Protein AF-L9X4V4-F1 (afdb_monomer_lite)

pLDDT: mean 85.35, std 18.07, range [23.97, 98.62]

Secondary structure (DSSP, 8-state):
-----HHHHHIIIIISTT-TTTTTSEEEES-TTS-EEEE-HHHHHHHHHHHHHH-S---TTSS--S-----TTS--------------------EEEEPPHHHHHHHHHHPPTT-EEEEE------TTS---EEEEEEETTTTEEEEEEE-SSHHHHHHHHHHHHT-HHHHHHHS-HHHHTT--S-HHIIIIIS--TT--HHHHH-HHHHHHHHHHHHHHHHHHHHHHHHT--S-HHHHHHHHHHHHHHHHHHHHHHHHHTT-EEEEEEE--TT--HHHHHHHHHHHHHHHHHTEEETTEEHHHHHT---HHHHHTS------SS--EEEESSEEEEEETTGGGGHHHHHHHHH-SSPPPTT--S-EEEEEEEE--HHHHHHHHHHHHHTTTEE--HHHHHHHHHHBSSHHHHHHHHHTSPP-SS-EEPPHHHHHHHHTTS-GGGBSTTS-HHHHHHHHHHHH-SS-B-HHHHHHHTTS-HHHHHHHHHHHHHTTSEEEETTEEEESS--SSHHHHHS----GGGSTT--HHHHHHHHHHTTS-TTTTT-TTSTTGGGGSSSP-GGGGTT-TTTHHHHHHHHHHTT-------EEEEESSPP----S-S---

Radius of gyration: 27.47 Å; chains: 1; bounding box: 72×91×73 Å

Organism: NCBI:txid1227497

InterPro domains:
  IPR036388 Winged helix-like DNA-binding domain superfamily [G3DSA:1.10.10.10] (445-506)
  IPR036390 Winged helix DNA-binding domain superfamily [SSF46785] (447-527)

Foldseek 3Di:
DPPCPPVNVCCLQPPDDNRCQVVLQWDWDDDPVDIDIGGAPNVVVVVVVCCVVVVPDDPPPPDDDPDDDDDPPDDDDDDDDDDDDPDDDQPDDQDEDADDLLRQLQQQLQWDFQAEAEAQDADDPPPPHRPSYWYKDADPVQLEIETEAEPQALLRQLLSLLLNLLPCVNLPVNQPPVLLVPQPDDPCLLCFFLVQPQPDVVCSVDVVSSSVSSNVLSVVLSVLVVCLVVVVDPDNVVSSVVSNVSSLSSSSNSLLVSVSSVRAYEYEHEYEPDRDPVRLLRSLLSVLLSQQSQKHDVSGRRCQQWADADPVSVVRHDDDDADLAALEIGRRHTYYYYYNPCVSSQVSNLVSNQDSHDTDDVRDQHWYKYWYAYDWLSSLQSSQCSLCVVLLEDEDPQLSLCCLLWFSGSSLSNSLSNSDHGDPHRYYDALQSSLNSNLVDDLCRTLVLDDSLVSLLLSLQSPDLDADALVRSCVNSVHDSVSCVVCVQLCVLLQQWDQDPSHIHGQTFHPDPVCRVVPGDGPLLDLPHDLLSSLLSNVVVPDDPVLQCDCVHQSNVCNDPVHNLLSCLPPPPCNSSSSSSCSSNVNIPRPDGDIHIYGDDRPRHDPPPDDD

Sequence (612 aa):
MHDVDRSRISQLLVSEQNSLTELGLIAEFGPADDRTVELLEAGRQLLATLDAQIGRQQELTEAVSDTGTSDQQCRVTPRTRGEGDDGSTDSNPYRTAYLDRPGHAGAVGCGEAGDITLVEAPFEDQADAPDHTRYVSFDGDREETVVAVRASGPLQYVVSLATALASPRLVNRVLTDSRLESLEDPPAILRDARCIGGLSDEALEDPETLREAFIEWGTELEDLTAKLSAGEYEDRNRFRGSIMRLAHGLAGSIIHLFDALEIGVTRELRVPSGLDTNSLKELATTISIATAIQSKYGAFACYRQLFEAREEKRQSALSPTVDADDPLGTLIGSMVVRGEDVHRLRLKLEQSLETPAALAEGAPEFAVRVSLSTVDRAAYASAVTRILQSKNLRLTREIVSLLHALTGSPYAAARALQQLAGEDERRELRPDELRCALGTLEPEQLLSDLPPAVGRIVHTLLTAESRLSQRELADRADVSARTVRSYRDRLEALDLICVDENGYRLALSFQTATERHDPVVPTLLEENQTLLDAADALLETILPPDRYGDPDDPLGNVLFWPPDPLRVLKHPMVGSWMRLAAALTARGVNENNQTVQMGPQLEQQALWCTVD

Structure (mmCIF, N/CA/C/O backbone):
data_AF-L9X4V4-F1
#
_entry.id   AF-L9X4V4-F1
#
loop_
_atom_site.group_PDB
_atom_site.id
_atom_site.type_symbol
_atom_site.label_atom_id
_atom_site.label_alt_id
_atom_site.label_comp_id
_atom_site.label_asym_id
_atom_site.label_entity_id
_atom_site.label_seq_id
_atom_site.pdbx_PDB_ins_code
_atom_site.Cartn_x
_atom_site.Cartn_y
_atom_site.Cartn_z
_atom_site.occupancy
_atom_site.B_iso_or_equiv
_atom_site.auth_seq_id
_atom_site.auth_comp_id
_atom_site.auth_asym_id
_atom_site.auth_atom_id
_atom_site.pdbx_PDB_model_num
ATOM 1 N N . MET A 1 1 ? -20.177 36.041 -17.614 1.00 30.34 1 MET A N 1
ATOM 2 C CA . MET A 1 1 ? -20.625 35.253 -16.452 1.00 30.34 1 MET A CA 1
ATOM 3 C C . MET A 1 1 ? -21.455 34.100 -16.989 1.00 30.34 1 MET A C 1
ATOM 5 O O . MET A 1 1 ? -22.596 34.321 -17.369 1.00 30.34 1 MET A O 1
ATOM 9 N N . HIS A 1 2 ? -20.855 32.921 -17.155 1.00 29.59 2 HIS A N 1
ATOM 10 C CA . HIS A 1 2 ? -21.640 31.701 -17.313 1.00 29.59 2 HIS A CA 1
ATOM 11 C C . HIS A 1 2 ? -21.847 31.175 -15.904 1.00 29.59 2 HIS A C 1
ATOM 13 O O . HIS A 1 2 ? -20.883 30.786 -15.253 1.00 29.59 2 HIS A O 1
ATOM 19 N N . ASP A 1 3 ? -23.077 31.275 -15.420 1.00 31.06 3 ASP A N 1
ATOM 20 C CA . ASP A 1 3 ? -23.498 30.532 -14.246 1.00 31.06 3 ASP A CA 1
ATOM 21 C C . ASP A 1 3 ? -23.533 29.064 -14.686 1.00 31.06 3 ASP A C 1
ATOM 23 O O . ASP A 1 3 ? -24.355 28.670 -15.520 1.00 31.06 3 ASP A O 1
ATOM 27 N N . VAL A 1 4 ? -22.508 28.303 -14.305 1.00 39.94 4 VAL A N 1
ATOM 28 C CA . VAL A 1 4 ? -22.361 26.915 -14.745 1.00 39.94 4 VAL A CA 1
ATOM 29 C C . VAL A 1 4 ? -23.175 26.060 -13.784 1.00 39.94 4 VAL A C 1
ATOM 31 O O . VAL A 1 4 ? -22.682 25.625 -12.750 1.00 39.94 4 VAL A O 1
ATOM 34 N N . ASP A 1 5 ? -24.444 25.853 -14.126 1.00 51.94 5 ASP A N 1
ATOM 35 C CA . ASP A 1 5 ? -25.329 24.919 -13.428 1.00 51.94 5 ASP A CA 1
ATOM 36 C C . ASP A 1 5 ? -24.695 23.510 -13.363 1.00 51.94 5 ASP A C 1
ATOM 38 O O . ASP A 1 5 ? -23.953 23.114 -14.269 1.00 51.94 5 ASP A O 1
ATOM 42 N N . ARG A 1 6 ? -25.005 22.714 -12.327 1.00 55.28 6 ARG A N 1
ATOM 43 C CA . ARG A 1 6 ? -24.540 21.317 -12.182 1.00 55.28 6 ARG A CA 1
ATOM 44 C C . ARG A 1 6 ? -24.846 20.487 -13.432 1.00 55.28 6 ARG A C 1
ATOM 46 O O . ARG A 1 6 ? -24.041 19.644 -13.822 1.00 55.28 6 ARG A O 1
ATOM 53 N N . SER A 1 7 ? -25.962 20.784 -14.098 1.00 56.69 7 SER A N 1
ATOM 54 C CA . SER A 1 7 ? -26.329 20.208 -15.396 1.00 56.69 7 SER A CA 1
ATOM 55 C C . SER A 1 7 ? -25.293 20.512 -16.486 1.00 56.69 7 SER A C 1
ATOM 57 O O . SER A 1 7 ? -24.884 19.622 -17.229 1.00 56.69 7 SER A O 1
ATOM 59 N N . ARG A 1 8 ? -24.781 21.749 -16.545 1.00 62.28 8 ARG A N 1
ATOM 60 C CA . ARG A 1 8 ? -23.747 22.151 -17.507 1.00 62.28 8 ARG A CA 1
ATOM 61 C C . ARG A 1 8 ? -22.384 21.534 -17.185 1.00 62.28 8 ARG A C 1
ATOM 63 O O . ARG A 1 8 ? -21.677 21.157 -18.114 1.00 62.28 8 ARG A O 1
ATOM 70 N N . ILE A 1 9 ? -22.034 21.393 -15.902 1.00 61.03 9 ILE A N 1
ATOM 71 C CA . ILE A 1 9 ? -20.822 20.668 -15.476 1.00 61.03 9 ILE A CA 1
ATOM 72 C C . ILE A 1 9 ? -20.913 19.209 -15.939 1.00 61.03 9 ILE A C 1
ATOM 74 O O . ILE A 1 9 ? -20.022 18.738 -16.636 1.00 61.03 9 ILE A O 1
ATOM 78 N N . SER A 1 10 ? -22.019 18.520 -15.645 1.00 59.25 10 SER A N 1
ATOM 79 C CA . SER A 1 10 ? -22.243 17.134 -16.081 1.00 59.25 10 SER A CA 1
ATOM 80 C C . SER A 1 10 ? -22.179 16.979 -17.609 1.00 59.25 10 SER A C 1
ATOM 82 O O . SER A 1 10 ? -21.589 16.021 -18.108 1.00 59.25 10 SER A O 1
ATOM 84 N N . GLN A 1 11 ? -22.691 17.960 -18.362 1.00 62.16 11 GLN A N 1
ATOM 85 C CA . GLN A 1 11 ? -22.613 17.947 -19.824 1.00 62.16 11 GLN A CA 1
ATOM 86 C C . GLN A 1 11 ? -21.183 18.057 -20.366 1.00 62.16 11 GLN A C 1
ATOM 88 O O . GLN A 1 11 ? -20.819 17.317 -21.278 1.00 62.16 11 GLN A O 1
ATOM 93 N N . LEU A 1 12 ? -20.374 18.951 -19.790 1.00 65.12 12 LEU A N 1
ATOM 94 C CA . LEU A 1 12 ? -18.967 19.145 -20.164 1.00 65.12 12 LEU A CA 1
ATOM 95 C C . LEU A 1 12 ? -18.084 17.944 -19.784 1.00 65.12 12 LEU A C 1
ATOM 97 O O . LEU A 1 12 ? -17.059 17.699 -20.422 1.00 65.12 12 LEU A O 1
ATOM 101 N N . LEU A 1 13 ? -18.481 17.198 -18.751 1.00 63.03 13 LEU A N 1
ATOM 102 C CA . LEU A 1 13 ? -17.782 16.002 -18.286 1.00 63.03 13 LEU A CA 1
ATOM 103 C C . LEU A 1 13 ? -18.078 14.761 -19.150 1.00 63.03 13 LEU A C 1
ATOM 105 O O . LEU A 1 13 ? -17.153 14.008 -19.454 1.00 63.03 13 LEU A O 1
ATOM 109 N N . VAL A 1 14 ? -19.337 14.572 -19.579 1.00 58.69 14 VAL A N 1
ATOM 110 C CA . VAL A 1 14 ? -19.815 13.264 -20.080 1.00 58.69 14 VAL A CA 1
ATOM 111 C C . VAL A 1 14 ? -20.482 13.310 -21.454 1.00 58.69 14 VAL A C 1
ATOM 113 O O . VAL A 1 14 ? -20.364 12.349 -22.206 1.00 58.69 14 VAL A O 1
ATOM 116 N N . SER A 1 15 ? -21.244 14.361 -21.783 1.00 53.78 15 SER A N 1
ATOM 117 C CA . SER A 1 15 ? -22.303 14.245 -22.805 1.00 53.78 15 SER A CA 1
ATOM 118 C C . SER A 1 15 ? -22.142 15.114 -24.054 1.00 53.78 15 SER A C 1
ATOM 120 O O . SER A 1 15 ? -22.985 15.033 -24.946 1.00 53.78 15 SER A O 1
ATOM 122 N N . GLU A 1 16 ? -21.129 15.977 -24.129 1.00 58.47 16 GLU A N 1
ATOM 123 C CA . GLU A 1 16 ? -20.804 16.722 -25.354 1.00 58.47 16 GLU A CA 1
ATOM 124 C C . GLU A 1 16 ? -19.709 16.012 -26.163 1.00 58.47 16 GLU A C 1
ATOM 126 O O . GLU A 1 16 ? -18.810 15.403 -25.592 1.00 58.47 16 GLU A O 1
ATOM 131 N N . GLN A 1 17 ? -19.754 16.130 -27.497 1.00 52.03 17 GLN A N 1
ATOM 132 C CA . GLN A 1 17 ? -18.598 15.813 -28.343 1.00 52.03 17 GLN A CA 1
ATOM 133 C C . GLN A 1 17 ? -17.416 16.687 -27.908 1.00 52.03 17 GLN A C 1
ATOM 135 O O . GLN A 1 17 ? -17.542 17.915 -27.895 1.00 52.03 17 GLN A O 1
ATOM 140 N N . ASN A 1 18 ? -16.271 16.065 -27.620 1.00 57.97 18 ASN A N 1
ATOM 141 C CA . ASN A 1 18 ? -15.113 16.669 -26.947 1.00 57.97 18 ASN A CA 1
ATOM 142 C C . ASN A 1 18 ? -15.330 16.922 -25.444 1.00 57.97 18 ASN A C 1
ATOM 144 O O . ASN A 1 18 ? -14.852 17.926 -24.908 1.00 57.97 18 ASN A O 1
ATOM 148 N N . SER A 1 19 ? -16.047 16.030 -24.758 1.00 73.44 19 SER A N 1
ATOM 149 C CA . SER A 1 19 ? -16.105 16.055 -23.294 1.00 73.44 19 SER A CA 1
ATOM 150 C C . SER A 1 19 ? -14.703 15.909 -22.693 1.00 73.44 19 SER A C 1
ATOM 152 O O . SER A 1 19 ? -13.788 15.367 -23.317 1.00 73.44 19 SER A O 1
ATOM 154 N N . LEU A 1 20 ? -14.507 16.383 -21.461 1.00 78.12 20 LEU A N 1
ATOM 155 C CA . LEU A 1 20 ? -13.197 16.286 -20.804 1.00 78.12 20 LEU A CA 1
ATOM 156 C C . LEU A 1 20 ? -12.729 14.824 -20.663 1.00 78.12 20 LEU A C 1
ATOM 158 O O . LEU A 1 20 ? -11.525 14.561 -20.702 1.00 78.12 20 LEU A O 1
ATOM 162 N N . THR A 1 21 ? -13.674 13.886 -20.541 1.00 76.94 21 THR A N 1
ATOM 163 C CA . THR A 1 21 ? -13.407 12.443 -20.530 1.00 76.94 21 THR A CA 1
ATOM 164 C C . THR A 1 21 ? -12.988 11.933 -21.913 1.00 76.94 21 THR A C 1
ATOM 166 O O . THR A 1 21 ? -11.975 11.246 -22.019 1.00 76.94 21 THR A O 1
ATOM 169 N N . GLU A 1 22 ? -13.699 12.307 -22.988 1.00 74.31 22 GLU A N 1
ATOM 170 C CA . GLU A 1 22 ? -13.329 11.939 -24.371 1.00 74.31 22 GLU A CA 1
ATOM 171 C C . GLU A 1 22 ? -11.958 12.494 -24.775 1.00 74.31 22 GLU A C 1
ATOM 173 O O . GLU A 1 22 ? -11.207 11.848 -25.504 1.00 74.31 22 GLU A O 1
ATOM 178 N N . LEU A 1 23 ? -11.613 13.683 -24.279 1.00 77.56 23 LEU A N 1
ATOM 179 C CA . LEU A 1 23 ? -10.319 14.320 -24.513 1.00 77.56 23 LEU A CA 1
ATOM 180 C C . LEU A 1 23 ? -9.182 13.722 -23.666 1.00 77.56 23 LEU A C 1
ATOM 182 O O . LEU A 1 23 ? -8.044 14.176 -23.783 1.00 77.56 23 LEU A O 1
ATOM 186 N N . GLY A 1 24 ? -9.463 12.741 -22.799 1.00 74.81 24 GLY A N 1
ATOM 187 C CA . GLY A 1 24 ? -8.464 12.118 -21.927 1.00 74.81 24 GLY A CA 1
ATOM 188 C C . GLY A 1 24 ? -7.876 13.076 -20.885 1.00 74.81 24 GLY A C 1
ATOM 189 O O . GLY A 1 24 ? -6.762 12.867 -20.408 1.00 74.81 24 GLY A O 1
ATOM 190 N N . LEU A 1 25 ? -8.596 14.149 -20.543 1.00 80.88 25 LEU A N 1
ATOM 191 C CA . LEU A 1 25 ? -8.150 15.140 -19.559 1.00 80.88 25 LEU A CA 1
ATOM 192 C C . LEU A 1 25 ? -8.538 14.734 -18.136 1.00 80.88 25 LEU A C 1
ATOM 194 O O . LEU A 1 25 ? -7.856 15.101 -17.178 1.00 80.88 25 LEU A O 1
ATOM 198 N N . ILE A 1 26 ? -9.619 13.970 -17.994 1.00 80.88 26 ILE A N 1
ATOM 199 C CA . ILE A 1 26 ? -10.130 13.479 -16.716 1.00 80.88 26 ILE A CA 1
ATOM 200 C C . ILE A 1 26 ? -10.525 12.004 -16.807 1.00 80.88 26 ILE A C 1
ATOM 202 O O . ILE A 1 26 ? -10.767 11.475 -17.891 1.00 80.88 26 ILE A O 1
ATOM 206 N N . ALA A 1 27 ? -10.635 11.360 -15.650 1.00 76.81 27 ALA A N 1
ATOM 207 C CA . ALA A 1 27 ? -11.263 10.060 -15.487 1.00 76.81 27 ALA A CA 1
ATOM 208 C C . ALA A 1 27 ? -12.394 10.149 -14.458 1.00 76.81 27 ALA A C 1
ATOM 210 O O . ALA A 1 27 ? -12.257 10.810 -13.428 1.00 76.81 27 ALA A O 1
ATOM 211 N N . GLU A 1 28 ? -13.493 9.449 -14.721 1.00 75.69 28 GLU A N 1
ATOM 212 C CA . GLU A 1 28 ? -14.644 9.372 -13.820 1.00 75.69 28 GLU A CA 1
ATOM 213 C C . GLU A 1 28 ? -14.685 8.024 -13.100 1.00 75.69 28 GLU A C 1
ATOM 215 O O . GLU A 1 28 ? -14.275 6.998 -13.652 1.00 75.69 28 GLU A O 1
ATOM 220 N N . PHE A 1 29 ? -15.189 8.016 -11.867 1.00 67.19 29 PHE A N 1
ATOM 221 C CA . PHE A 1 29 ? -15.421 6.793 -11.101 1.00 67.19 29 PHE A CA 1
ATOM 222 C C . PHE A 1 29 ? -16.490 6.991 -10.018 1.00 67.19 29 PHE A C 1
ATOM 224 O O . PHE A 1 29 ? -16.859 8.117 -9.685 1.00 67.19 29 PHE A O 1
ATOM 231 N N . GLY A 1 30 ? -16.972 5.879 -9.462 1.00 57.88 30 GLY A N 1
ATOM 232 C CA . GLY A 1 30 ? -18.073 5.859 -8.499 1.00 57.88 30 GLY A CA 1
ATOM 233 C C . GLY A 1 30 ? -19.453 5.714 -9.158 1.00 57.88 30 GLY A C 1
ATOM 234 O O . GLY A 1 30 ? -19.569 5.792 -10.388 1.00 57.88 30 GLY A O 1
ATOM 235 N N . PRO A 1 31 ? -20.497 5.464 -8.350 1.00 54.59 31 PRO A N 1
ATOM 236 C CA . PRO A 1 31 ? -21.853 5.254 -8.839 1.00 54.59 31 PRO A CA 1
ATOM 237 C C . PRO A 1 31 ? -22.448 6.552 -9.411 1.00 54.59 31 PRO A C 1
ATOM 239 O O . PRO A 1 31 ? -21.938 7.650 -9.192 1.00 54.59 31 PRO A O 1
ATOM 242 N N . ALA A 1 32 ? -23.510 6.434 -10.213 1.00 56.09 32 ALA A N 1
ATOM 243 C CA . ALA A 1 32 ? -24.054 7.553 -10.994 1.00 56.09 32 ALA A CA 1
ATOM 244 C C . ALA A 1 32 ? -24.590 8.716 -10.135 1.00 56.09 32 ALA A C 1
ATOM 246 O O . ALA A 1 32 ? -24.606 9.860 -10.587 1.00 56.09 32 ALA A O 1
ATOM 247 N N . ASP A 1 33 ? -25.025 8.418 -8.917 1.00 51.59 33 ASP A N 1
ATOM 248 C CA . ASP A 1 33 ? -25.522 9.344 -7.902 1.00 51.59 33 ASP A CA 1
ATOM 249 C C . ASP A 1 33 ? -24.411 10.002 -7.063 1.00 51.59 33 ASP A C 1
ATOM 251 O O . ASP A 1 33 ? -24.676 10.994 -6.386 1.00 51.59 33 ASP A O 1
ATOM 255 N N . ASP A 1 34 ? -23.167 9.521 -7.163 1.00 59.00 34 ASP A N 1
ATOM 256 C CA . ASP A 1 34 ? -22.009 10.036 -6.421 1.00 59.00 34 ASP A CA 1
ATOM 257 C C . ASP A 1 34 ? -20.707 9.942 -7.241 1.00 59.00 34 ASP A C 1
ATOM 259 O O . ASP A 1 34 ? -19.680 9.373 -6.841 1.00 59.00 34 ASP A O 1
ATOM 263 N N . ARG A 1 35 ? -20.788 10.477 -8.464 1.00 62.16 35 ARG A N 1
ATOM 264 C CA . ARG A 1 35 ? -19.722 10.427 -9.463 1.00 62.16 35 ARG A CA 1
ATOM 265 C C . ARG A 1 35 ? -18.575 11.365 -9.081 1.00 62.16 35 ARG A C 1
ATOM 267 O O . ARG A 1 35 ? -18.749 12.579 -8.974 1.00 62.16 35 ARG A O 1
ATOM 274 N N . THR A 1 36 ? -17.383 10.797 -8.930 1.00 69.56 36 THR A N 1
ATOM 275 C CA . THR A 1 36 ? -16.136 11.524 -8.666 1.00 69.56 36 THR A CA 1
ATOM 276 C C . THR A 1 36 ? -15.320 11.661 -9.949 1.00 69.56 36 THR A C 1
ATOM 278 O O . THR A 1 36 ? -15.357 10.794 -10.823 1.00 69.56 36 THR A O 1
ATOM 281 N N . VAL A 1 37 ? -14.581 12.766 -10.065 1.00 75.44 37 VAL A N 1
ATOM 282 C CA . VAL A 1 37 ? -13.743 13.089 -11.224 1.00 75.44 37 VAL A CA 1
ATOM 283 C C . VAL A 1 37 ? -12.305 13.305 -10.769 1.00 75.44 37 VAL A C 1
ATOM 285 O O . VAL A 1 37 ? -12.057 14.036 -9.811 1.00 75.44 37 VAL A O 1
ATOM 288 N N . GLU A 1 38 ? -11.358 12.699 -11.478 1.00 76.75 38 GLU A N 1
ATOM 289 C CA . GLU A 1 38 ? -9.922 12.853 -11.253 1.00 76.75 38 GLU A CA 1
ATOM 290 C C . GLU A 1 38 ? -9.233 13.404 -12.501 1.00 76.75 38 GLU A C 1
ATOM 292 O O . GLU A 1 38 ? -9.564 13.035 -13.626 1.00 76.75 38 GLU A O 1
ATOM 297 N N . LEU A 1 39 ? -8.260 14.294 -12.304 1.00 81.06 39 LEU A N 1
ATOM 298 C CA . LEU A 1 39 ? -7.513 14.928 -13.384 1.00 81.06 39 LEU A CA 1
ATOM 299 C C . LEU A 1 39 ? -6.337 14.046 -13.834 1.00 81.06 39 LEU A C 1
ATOM 301 O O . LEU A 1 39 ? -5.445 13.737 -13.034 1.00 81.06 39 LEU A O 1
ATOM 305 N N . LEU A 1 40 ? -6.322 13.687 -15.119 1.00 81.94 40 LEU A N 1
ATOM 306 C CA . LEU A 1 40 ? -5.232 12.945 -15.761 1.00 81.94 40 LEU A CA 1
ATOM 307 C C . LEU A 1 40 ? -4.049 13.872 -16.079 1.00 81.94 40 LEU A C 1
ATOM 309 O O . LEU A 1 40 ? -4.166 15.096 -15.996 1.00 81.94 40 LEU A O 1
ATOM 313 N N . GLU A 1 41 ? -2.902 13.305 -16.456 1.00 77.31 41 GLU A N 1
ATOM 314 C CA . GLU A 1 41 ? -1.673 14.075 -16.695 1.00 77.31 41 GLU A CA 1
ATOM 315 C C . GLU A 1 41 ? -1.851 15.118 -17.810 1.00 77.31 41 GLU A C 1
ATOM 317 O O . GLU A 1 41 ? -1.502 16.286 -17.641 1.00 77.31 41 GLU A O 1
ATOM 322 N N . ALA A 1 42 ? -2.522 14.746 -18.904 1.00 79.31 42 ALA A N 1
ATOM 323 C CA . ALA A 1 42 ? -2.879 15.683 -19.971 1.00 79.31 42 ALA A CA 1
ATOM 324 C C . ALA A 1 42 ? -3.757 16.844 -19.459 1.00 79.31 42 ALA A C 1
ATOM 326 O O . ALA A 1 42 ? -3.565 17.999 -19.845 1.00 79.31 42 ALA A O 1
ATOM 327 N N . GLY A 1 43 ? -4.683 16.558 -18.538 1.00 79.94 43 GLY A N 1
ATOM 328 C CA . GLY A 1 43 ? -5.502 17.566 -17.866 1.00 79.94 43 GLY A CA 1
ATOM 329 C C . GLY A 1 43 ? -4.683 18.498 -16.972 1.00 79.94 43 GLY A C 1
ATOM 330 O O . GLY A 1 43 ? -4.883 19.712 -17.011 1.00 79.94 43 GLY A O 1
ATOM 331 N N . ARG A 1 44 ? -3.722 17.960 -16.209 1.00 79.06 44 ARG A N 1
ATOM 332 C CA . ARG A 1 44 ? -2.802 18.745 -15.362 1.00 79.06 44 ARG A CA 1
ATOM 333 C C . ARG A 1 44 ? -1.938 19.682 -16.195 1.00 79.06 44 ARG A C 1
ATOM 335 O O . ARG A 1 44 ? -1.840 20.863 -15.871 1.00 79.06 44 ARG A O 1
ATOM 342 N N . GLN A 1 45 ? -1.374 19.186 -17.293 1.00 78.19 45 GLN A N 1
ATOM 343 C CA . GLN A 1 45 ? -0.567 19.987 -18.215 1.00 78.19 45 GLN A CA 1
ATOM 344 C C . GLN A 1 45 ? -1.388 21.089 -18.884 1.00 78.19 45 GLN A C 1
ATOM 346 O O . GLN A 1 45 ? -0.914 22.222 -19.010 1.00 78.19 45 GLN A O 1
ATOM 351 N N . LEU A 1 46 ? -2.634 20.790 -19.268 1.00 81.50 46 LEU A N 1
ATOM 352 C CA . LEU A 1 46 ? -3.546 21.799 -19.792 1.00 81.50 46 LEU A CA 1
ATOM 353 C C . LEU A 1 46 ? -3.837 22.874 -18.743 1.00 81.50 46 LEU A C 1
ATOM 355 O O . LEU A 1 46 ? -3.716 24.052 -19.064 1.00 81.50 46 LEU A O 1
ATOM 359 N N . LEU A 1 47 ? -4.162 22.501 -17.500 1.00 79.50 47 LEU A N 1
ATOM 360 C CA . LEU A 1 47 ? -4.383 23.471 -16.423 1.00 79.50 47 LEU A CA 1
ATOM 361 C C . LEU A 1 47 ? -3.142 24.323 -16.163 1.00 79.50 47 LEU A C 1
ATOM 363 O O . LEU A 1 47 ? -3.256 25.540 -16.150 1.00 79.50 47 LEU A O 1
ATOM 367 N N . ALA A 1 48 ? -1.958 23.721 -16.056 1.00 74.12 48 ALA A N 1
ATOM 368 C CA . ALA A 1 48 ? -0.711 24.460 -15.873 1.00 74.12 48 ALA A CA 1
ATOM 369 C C . ALA A 1 48 ? -0.440 25.427 -17.038 1.00 74.12 48 ALA A C 1
ATOM 371 O O . ALA A 1 48 ? 0.020 26.550 -16.833 1.00 74.12 48 ALA A O 1
ATOM 372 N N . THR A 1 49 ? -0.766 25.021 -18.267 1.00 75.06 49 THR A N 1
ATOM 373 C CA . THR A 1 49 ? -0.651 25.875 -19.455 1.00 75.06 49 THR A CA 1
ATOM 374 C C . THR A 1 49 ? -1.664 27.017 -19.423 1.00 75.06 49 THR A C 1
ATOM 376 O O . THR A 1 49 ? -1.299 28.155 -19.708 1.00 75.06 49 THR A O 1
ATOM 379 N N . LEU A 1 50 ? -2.918 26.745 -19.054 1.00 75.69 50 LEU A N 1
ATOM 380 C CA . LEU A 1 50 ? -3.955 27.762 -18.887 1.00 75.69 50 LEU A CA 1
ATOM 381 C C . LEU A 1 50 ? -3.598 28.727 -17.754 1.00 75.69 50 LEU A C 1
ATOM 383 O O . LEU A 1 50 ? -3.739 29.928 -17.931 1.00 75.69 50 LEU A O 1
ATOM 387 N N . ASP A 1 51 ? -3.051 28.252 -16.641 1.00 69.38 51 ASP A N 1
ATOM 388 C CA . ASP A 1 51 ? -2.568 29.098 -15.550 1.00 69.38 51 ASP A CA 1
ATOM 389 C C . ASP A 1 51 ? -1.365 29.943 -15.992 1.00 69.38 51 ASP A C 1
ATOM 391 O O . ASP A 1 51 ? -1.299 31.134 -15.697 1.00 69.38 51 ASP A O 1
ATOM 395 N N . ALA A 1 52 ? -0.446 29.392 -16.785 1.00 70.00 52 ALA A N 1
ATOM 396 C CA . ALA A 1 52 ? 0.671 30.153 -17.340 1.00 70.00 52 ALA A CA 1
ATOM 397 C C . ALA A 1 52 ? 0.229 31.197 -18.389 1.00 70.00 52 ALA A C 1
ATOM 399 O O . ALA A 1 52 ? 0.846 32.259 -18.499 1.00 70.00 52 ALA A O 1
ATOM 400 N N . GLN A 1 53 ? -0.822 30.912 -19.166 1.00 66.25 53 GLN A N 1
ATOM 401 C CA . GLN A 1 53 ? -1.301 31.762 -20.266 1.00 66.25 53 GLN A CA 1
ATOM 402 C C . GLN A 1 53 ? -2.378 32.774 -19.844 1.00 66.25 53 GLN A C 1
ATOM 404 O O . GLN A 1 53 ? -2.428 33.878 -20.383 1.00 66.25 53 GLN A O 1
ATOM 409 N N . ILE A 1 54 ? -3.237 32.405 -18.895 1.00 60.34 54 ILE A N 1
ATOM 410 C CA . ILE A 1 54 ? -4.428 33.147 -18.451 1.00 60.34 54 ILE A CA 1
ATOM 411 C C . ILE A 1 54 ? -4.245 33.654 -17.007 1.00 60.34 54 ILE A C 1
ATOM 413 O O . ILE A 1 54 ? -4.783 34.702 -16.648 1.00 60.34 54 ILE A O 1
ATOM 417 N N . GLY A 1 55 ? -3.427 32.987 -16.184 1.00 45.94 55 GLY A N 1
ATOM 418 C CA . GLY A 1 55 ? -3.170 33.283 -14.765 1.00 45.94 55 GLY A CA 1
ATOM 419 C C . GLY A 1 55 ? -2.257 34.485 -14.480 1.00 45.94 55 GLY A C 1
ATOM 420 O O . GLY A 1 55 ? -1.491 34.492 -13.519 1.00 45.94 55 GLY A O 1
ATOM 421 N N . ARG A 1 56 ? -2.391 35.563 -15.257 1.00 43.56 56 ARG A N 1
ATOM 422 C CA . ARG A 1 56 ? -2.265 36.931 -14.730 1.00 43.56 56 ARG A CA 1
ATOM 423 C C . ARG A 1 56 ? -3.648 37.553 -14.817 1.00 43.56 56 ARG A C 1
ATOM 425 O O . ARG A 1 56 ? -3.996 38.142 -15.834 1.00 43.56 56 ARG A O 1
ATOM 432 N N . GLN A 1 57 ? -4.435 37.341 -13.762 1.00 44.56 57 GLN A N 1
ATOM 433 C CA . GLN A 1 57 ? -5.795 37.854 -13.609 1.00 44.56 57 GLN A CA 1
ATOM 434 C C . GLN A 1 57 ? -5.924 39.279 -14.166 1.00 44.56 57 GLN A C 1
ATOM 436 O O . GLN A 1 57 ? -5.313 40.216 -13.656 1.00 44.56 57 GLN A O 1
ATOM 441 N N . GLN A 1 58 ? -6.757 39.430 -15.199 1.00 34.59 58 GLN A N 1
ATOM 442 C CA . GLN A 1 58 ? -7.450 40.685 -15.462 1.00 34.59 58 GLN A CA 1
ATOM 443 C C . GLN A 1 58 ? -8.170 41.090 -14.170 1.00 34.59 58 GLN A C 1
ATOM 445 O O . GLN A 1 58 ? -8.925 40.293 -13.607 1.00 34.59 58 GLN A O 1
ATOM 450 N N . GLU A 1 59 ? -7.896 42.299 -13.682 1.00 36.38 59 GLU A N 1
ATOM 451 C CA . GLU A 1 59 ? -8.539 42.877 -12.505 1.00 36.38 59 GLU A CA 1
ATOM 452 C C . GLU A 1 59 ? -10.063 42.879 -12.700 1.00 36.38 59 GLU A C 1
ATOM 454 O O . GLU A 1 59 ? -10.628 43.617 -13.504 1.00 36.38 59 GLU A O 1
ATOM 459 N N . LEU A 1 60 ? -10.732 41.985 -11.976 1.00 35.75 60 LEU A N 1
ATOM 460 C CA . LEU A 1 60 ? -12.168 41.724 -12.032 1.00 35.75 60 LEU A CA 1
ATOM 461 C C . LEU A 1 60 ? -12.932 42.715 -11.134 1.00 35.75 60 LEU A C 1
ATOM 463 O O . LEU A 1 60 ? -13.716 42.322 -10.275 1.00 35.75 60 LEU A O 1
ATOM 467 N N . THR A 1 61 ? -12.684 44.013 -11.310 1.00 34.91 61 THR A N 1
ATOM 468 C CA . THR A 1 61 ? -13.413 45.100 -10.629 1.00 34.91 61 THR A CA 1
ATOM 469 C C . THR A 1 61 ? -14.580 45.652 -11.448 1.00 34.91 61 THR A C 1
ATOM 471 O O . THR A 1 61 ? -15.407 46.373 -10.901 1.00 34.91 61 THR A O 1
ATOM 474 N N . GLU A 1 62 ? -14.728 45.279 -12.724 1.00 31.83 62 GLU A N 1
ATOM 475 C CA . GLU A 1 62 ? -15.752 45.869 -13.606 1.00 31.83 62 GLU A CA 1
ATOM 476 C C . GLU A 1 62 ? -17.024 45.021 -13.820 1.00 31.83 62 GLU A C 1
ATOM 478 O O . GLU A 1 62 ? -17.884 45.418 -14.604 1.00 31.83 62 GLU A O 1
ATOM 483 N N . ALA A 1 63 ? -17.207 43.878 -13.141 1.00 31.36 63 ALA A N 1
ATOM 484 C CA . ALA A 1 63 ? -18.304 42.952 -13.483 1.00 31.36 63 ALA A CA 1
ATOM 485 C C . ALA A 1 63 ? -19.151 42.388 -12.324 1.00 31.36 63 ALA A C 1
ATOM 487 O O . ALA A 1 63 ? -19.827 41.379 -12.526 1.00 31.36 63 ALA A O 1
ATOM 488 N N . VAL A 1 64 ? -19.174 43.004 -11.136 1.00 27.12 64 VAL A N 1
ATOM 489 C CA . VAL A 1 64 ? -20.012 42.506 -10.026 1.00 27.12 64 VAL A CA 1
ATOM 490 C C . VAL A 1 64 ? -21.010 43.568 -9.571 1.00 27.12 64 VAL A C 1
ATOM 492 O O . VAL A 1 64 ? -20.645 44.588 -8.998 1.00 27.12 64 VAL A O 1
ATOM 495 N N . SER A 1 65 ? -22.287 43.304 -9.851 1.00 28.88 65 SER A N 1
ATOM 496 C CA . SER A 1 65 ? -23.425 43.933 -9.186 1.00 28.88 65 SER A CA 1
ATOM 497 C C . SER A 1 65 ? -23.610 43.265 -7.826 1.00 28.88 65 SER A C 1
ATOM 499 O O . SER A 1 65 ? -23.776 42.048 -7.756 1.00 28.88 65 SER A O 1
ATOM 501 N N . ASP A 1 66 ? -23.608 44.062 -6.761 1.00 33.75 66 ASP A N 1
ATOM 502 C CA . ASP A 1 66 ? -23.939 43.636 -5.403 1.00 33.75 66 ASP A CA 1
ATOM 503 C C . ASP A 1 66 ? -25.398 43.174 -5.342 1.00 33.75 66 ASP A C 1
ATOM 505 O O . ASP A 1 66 ? -26.300 44.006 -5.296 1.00 33.75 66 ASP A O 1
ATOM 509 N N . THR A 1 67 ? -25.647 41.863 -5.414 1.00 32.84 67 THR A N 1
ATOM 510 C CA . THR A 1 67 ? -26.749 41.126 -4.750 1.00 32.84 67 THR A CA 1
ATOM 511 C C . THR A 1 67 ? -26.848 39.700 -5.303 1.00 32.84 67 THR A C 1
ATOM 513 O O . THR A 1 67 ? -27.095 39.501 -6.487 1.00 32.84 67 THR A O 1
ATOM 516 N N . GLY A 1 68 ? -26.705 38.693 -4.437 1.00 23.97 68 GLY A N 1
ATOM 517 C CA . GLY A 1 68 ? -26.964 37.292 -4.787 1.00 23.97 68 GLY A CA 1
ATOM 518 C C . GLY A 1 68 ? -26.322 36.313 -3.809 1.00 23.97 68 GLY A C 1
ATOM 519 O O . GLY A 1 68 ? -25.138 36.405 -3.519 1.00 23.97 68 GLY A O 1
ATOM 520 N N . THR A 1 69 ? -27.144 35.427 -3.265 1.00 28.05 69 THR A N 1
ATOM 521 C CA . THR A 1 69 ? -26.944 34.494 -2.148 1.00 28.05 69 THR A CA 1
ATOM 522 C C . THR A 1 69 ? -25.706 33.593 -2.274 1.00 28.05 69 THR A C 1
ATOM 524 O O . THR A 1 69 ? -25.404 33.072 -3.341 1.00 28.05 69 THR A O 1
ATOM 527 N N . SER A 1 70 ? -24.991 33.412 -1.161 1.00 26.33 70 SER A N 1
ATOM 528 C CA . SER A 1 70 ? -23.707 32.703 -1.071 1.00 26.33 70 SER A CA 1
ATOM 529 C C . SER A 1 70 ? -23.900 31.198 -0.833 1.00 26.33 70 SER A C 1
ATOM 531 O O . SER A 1 70 ? -24.285 30.821 0.272 1.00 26.33 70 SER A O 1
ATOM 533 N N . ASP A 1 71 ? -23.517 30.364 -1.803 1.00 28.25 71 ASP A N 1
ATOM 534 C CA . ASP A 1 71 ? -23.181 28.949 -1.592 1.00 28.25 71 ASP A CA 1
ATOM 535 C C . ASP A 1 71 ? -21.652 28.799 -1.500 1.00 28.25 71 ASP A C 1
ATOM 537 O O . ASP A 1 71 ? -20.918 28.918 -2.484 1.00 28.25 71 ASP A O 1
ATOM 541 N N . GLN A 1 72 ? -21.143 28.561 -0.289 1.00 30.98 72 GLN A N 1
ATOM 542 C CA . GLN A 1 72 ? -19.708 28.462 0.014 1.00 30.98 72 GLN A CA 1
ATOM 543 C C . GLN A 1 72 ? -19.108 27.077 -0.287 1.00 30.98 72 GLN A C 1
ATOM 545 O O . GLN A 1 72 ? -18.353 26.541 0.520 1.00 30.98 72 GLN A O 1
ATOM 550 N N . GLN A 1 73 ? -19.407 26.481 -1.444 1.00 31.69 73 GLN A N 1
ATOM 551 C CA . GLN A 1 73 ? -18.787 25.201 -1.832 1.00 31.69 73 GLN A CA 1
ATOM 552 C C . GLN A 1 73 ? -17.816 25.264 -3.013 1.00 31.69 73 GLN A C 1
ATOM 554 O O . GLN A 1 73 ? -17.087 24.303 -3.230 1.00 31.69 73 GLN A O 1
ATOM 559 N N . CYS A 1 74 ? -17.666 26.399 -3.696 1.00 30.47 74 CYS A N 1
ATOM 560 C CA . CYS A 1 74 ? -16.627 26.555 -4.719 1.00 30.47 74 CYS A CA 1
ATOM 561 C C . CYS A 1 74 ? -16.086 27.987 -4.763 1.00 30.47 74 CYS A C 1
ATOM 563 O O . CYS A 1 74 ? -16.404 28.754 -5.669 1.00 30.47 74 CYS A O 1
ATOM 565 N N . ARG A 1 75 ? -15.227 28.369 -3.809 1.00 24.78 75 ARG A N 1
ATOM 566 C CA . ARG A 1 75 ? -14.336 29.521 -4.020 1.00 24.78 75 ARG A CA 1
ATOM 567 C C . ARG A 1 75 ? -13.0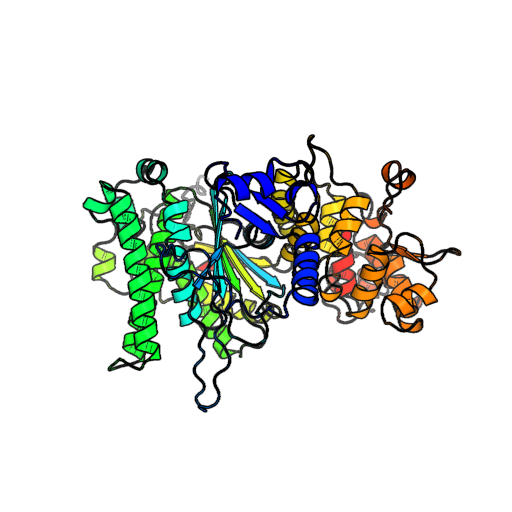49 29.405 -3.209 1.00 24.78 75 ARG A C 1
ATOM 569 O O . ARG A 1 75 ? -13.014 29.711 -2.021 1.00 24.78 75 ARG A O 1
ATOM 576 N N . VAL A 1 76 ? -11.964 29.017 -3.879 1.00 29.45 76 VAL A N 1
ATOM 577 C CA . VAL A 1 76 ? -10.608 29.322 -3.411 1.00 29.45 76 VAL A CA 1
ATOM 578 C C . VAL A 1 76 ? -10.458 30.834 -3.518 1.00 29.45 76 VAL A C 1
ATOM 580 O O . VAL A 1 76 ? -10.480 31.394 -4.612 1.00 29.45 76 VAL A O 1
ATOM 583 N N . THR A 1 77 ? -10.380 31.509 -2.376 1.00 26.02 77 THR A N 1
ATOM 584 C CA . THR A 1 77 ? -10.049 32.934 -2.328 1.00 26.02 77 THR A CA 1
ATOM 585 C C . THR A 1 77 ? -8.549 33.027 -2.060 1.00 26.02 77 THR A C 1
ATOM 587 O O . THR A 1 77 ? -8.148 32.823 -0.914 1.00 26.02 77 THR A O 1
ATOM 590 N N . PRO A 1 78 ? -7.688 33.286 -3.062 1.00 27.06 78 PRO A N 1
ATOM 591 C CA . PRO A 1 78 ? -6.296 33.598 -2.779 1.00 27.06 78 PRO A CA 1
ATOM 592 C C . PRO A 1 78 ? -6.269 34.948 -2.058 1.00 27.06 78 PRO A C 1
ATOM 594 O O . PRO A 1 78 ? -6.672 35.969 -2.616 1.00 27.06 78 PRO A O 1
ATOM 597 N N . ARG A 1 79 ? -5.865 34.959 -0.782 1.00 27.12 79 ARG A N 1
ATOM 598 C CA . ARG A 1 79 ? -5.681 36.216 -0.054 1.00 27.12 79 ARG A CA 1
ATOM 599 C C . ARG A 1 79 ? -4.486 36.957 -0.641 1.00 27.12 79 ARG A C 1
ATOM 601 O O . ARG A 1 79 ? -3.381 36.432 -0.736 1.00 27.12 79 ARG A O 1
ATOM 608 N N . THR A 1 80 ? -4.755 38.192 -1.033 1.00 28.47 80 THR A N 1
ATOM 609 C CA . THR A 1 80 ? -3.798 39.198 -1.467 1.00 28.47 80 THR A CA 1
ATOM 610 C C . THR A 1 80 ? -2.744 39.433 -0.388 1.00 28.47 80 THR A C 1
ATOM 612 O O . THR A 1 80 ? -3.045 39.570 0.796 1.00 28.47 80 THR A O 1
ATOM 615 N N . ARG A 1 81 ? -1.493 39.481 -0.843 1.00 32.50 81 ARG A N 1
ATOM 616 C CA . ARG A 1 81 ? -0.277 39.777 -0.087 1.00 32.50 81 ARG A CA 1
ATOM 617 C C . ARG A 1 81 ? -0.408 41.152 0.587 1.00 32.50 81 ARG A C 1
ATOM 619 O O . ARG A 1 81 ? -0.408 42.168 -0.101 1.00 32.50 81 ARG A O 1
ATOM 626 N N . GLY A 1 82 ? -0.543 41.167 1.911 1.00 24.34 82 GLY A N 1
ATOM 627 C CA . GLY A 1 82 ? -0.426 42.355 2.756 1.00 24.34 82 GLY A CA 1
ATOM 628 C C . GLY A 1 82 ? 0.854 42.257 3.579 1.00 24.34 82 GLY A C 1
ATOM 629 O O . GLY A 1 82 ? 1.121 41.222 4.182 1.00 24.34 82 GLY A O 1
ATOM 630 N N . GLU A 1 83 ? 1.673 43.299 3.519 1.00 28.33 83 GLU A N 1
ATOM 631 C CA . GLU A 1 83 ? 2.999 43.389 4.127 1.00 28.33 83 GLU A CA 1
ATOM 632 C C . GLU A 1 83 ? 2.967 43.338 5.665 1.00 28.33 83 GLU A C 1
ATOM 634 O O . GLU A 1 83 ? 2.192 44.051 6.294 1.00 28.33 83 GLU A O 1
ATOM 639 N N . GLY A 1 84 ? 3.901 42.563 6.231 1.00 29.80 84 GLY A N 1
ATOM 640 C CA . GLY A 1 84 ? 4.546 42.823 7.519 1.00 29.80 84 GLY A CA 1
ATOM 641 C C . GLY A 1 84 ? 3.805 42.398 8.787 1.00 29.80 84 GLY A C 1
ATOM 642 O O . GLY A 1 84 ? 3.153 43.227 9.407 1.00 29.80 84 GLY A O 1
ATOM 643 N N . ASP A 1 85 ? 4.047 41.167 9.251 1.00 24.03 85 ASP A N 1
ATOM 644 C CA . ASP A 1 85 ? 4.406 40.948 10.659 1.00 24.03 85 ASP A CA 1
ATOM 645 C C . ASP A 1 85 ? 5.193 39.637 10.823 1.00 24.03 85 ASP A C 1
ATOM 647 O O . ASP A 1 85 ? 4.867 38.610 10.224 1.00 24.03 85 ASP A O 1
ATOM 651 N N . ASP A 1 86 ? 6.277 39.706 11.587 1.00 33.22 86 ASP A N 1
ATOM 652 C CA . ASP A 1 86 ? 7.270 38.648 11.768 1.00 33.22 86 ASP A CA 1
ATOM 653 C C . ASP A 1 86 ? 6.796 37.731 12.909 1.00 33.22 86 ASP A C 1
ATOM 655 O O . ASP A 1 86 ? 7.062 37.960 14.089 1.00 33.22 86 ASP A O 1
ATOM 659 N N . GLY A 1 87 ? 6.005 36.717 12.557 1.00 27.25 87 GLY A N 1
ATOM 660 C CA . GLY A 1 87 ? 5.438 35.756 13.499 1.00 27.25 87 GLY A CA 1
ATOM 661 C C . GLY A 1 87 ? 5.105 34.442 12.806 1.00 27.25 87 GLY A C 1
ATOM 662 O O . GLY A 1 87 ? 4.046 34.306 12.201 1.00 27.25 87 GLY A O 1
ATOM 663 N N . SER A 1 88 ? 6.017 33.472 12.909 1.00 38.84 88 SER A N 1
ATOM 664 C CA . SER A 1 88 ? 5.848 32.077 12.478 1.00 38.84 88 SER A CA 1
ATOM 665 C C . SER A 1 88 ? 4.548 31.475 13.033 1.00 38.84 88 SER A C 1
ATOM 667 O O . SER A 1 88 ? 4.529 30.902 14.123 1.00 38.84 88 SER A O 1
ATOM 669 N N . THR A 1 89 ? 3.466 31.593 12.270 1.00 37.91 89 THR A N 1
ATOM 670 C CA . THR A 1 89 ? 2.196 30.899 12.474 1.00 37.91 89 THR A CA 1
ATOM 671 C C . THR A 1 89 ? 1.946 30.062 11.232 1.00 37.91 89 THR A C 1
ATOM 673 O O . THR A 1 89 ? 1.683 30.579 10.148 1.00 37.91 89 THR A O 1
ATOM 676 N N . ASP A 1 90 ? 2.111 28.754 11.395 1.00 41.81 90 ASP A N 1
ATOM 677 C CA . ASP A 1 90 ? 1.803 27.745 10.390 1.00 41.81 90 ASP A CA 1
ATOM 678 C C . ASP A 1 90 ? 0.294 27.822 10.097 1.00 41.81 90 ASP A C 1
ATOM 680 O O . ASP A 1 90 ? -0.541 27.414 10.902 1.00 41.81 90 ASP A O 1
ATOM 684 N N . SER A 1 91 ? -0.069 28.518 9.019 1.00 50.00 91 SER A N 1
ATOM 685 C CA . SER A 1 91 ? -1.439 28.998 8.768 1.00 50.00 91 SER A CA 1
ATOM 686 C C . SER A 1 91 ? -2.326 27.997 8.021 1.00 50.00 91 SER A C 1
ATOM 688 O O . SER A 1 91 ? -3.412 28.359 7.564 1.00 50.00 91 SER A O 1
ATOM 690 N N . ASN A 1 92 ? -1.887 26.743 7.886 1.00 57.25 92 ASN A N 1
ATOM 691 C CA . ASN A 1 92 ? -2.602 25.729 7.123 1.00 57.25 92 ASN A CA 1
ATOM 692 C C . ASN A 1 92 ? -3.353 24.762 8.067 1.00 57.25 92 ASN A C 1
ATOM 694 O O . ASN A 1 92 ? -2.719 23.940 8.724 1.00 57.25 92 ASN A O 1
ATOM 698 N N . PRO A 1 93 ? -4.690 24.846 8.193 1.00 67.31 93 PRO A N 1
ATOM 699 C CA . PRO A 1 93 ? -5.444 23.970 9.088 1.00 67.31 93 PRO A CA 1
ATOM 700 C C . PRO A 1 93 ? -5.464 22.517 8.588 1.00 67.31 93 PRO A C 1
ATOM 702 O O . PRO A 1 93 ? -5.437 22.255 7.383 1.00 67.31 93 PRO A O 1
ATOM 705 N N . TYR A 1 94 ? -5.593 21.565 9.518 1.00 79.44 94 TYR A N 1
ATOM 706 C CA . TYR A 1 94 ? -5.858 20.169 9.167 1.00 79.44 94 TYR A CA 1
ATOM 707 C C . TYR A 1 94 ? -7.160 20.044 8.380 1.00 79.44 94 TYR A C 1
ATOM 709 O O . TYR A 1 94 ? -8.193 20.592 8.755 1.00 79.44 94 TYR A O 1
ATOM 717 N N . ARG A 1 95 ? -7.125 19.273 7.292 1.00 85.69 95 ARG A N 1
ATOM 718 C CA . ARG A 1 95 ? -8.288 19.032 6.427 1.00 85.69 95 ARG A CA 1
ATOM 719 C C . ARG A 1 95 ? -8.376 17.568 6.033 1.00 85.69 95 ARG A C 1
ATOM 721 O O . ARG A 1 95 ? -7.366 16.872 6.025 1.00 85.69 95 ARG A O 1
ATOM 728 N N . THR A 1 96 ? -9.576 17.112 5.696 1.00 88.88 96 THR A N 1
ATOM 729 C CA . THR A 1 96 ? -9.789 15.771 5.140 1.00 88.88 96 THR A CA 1
ATOM 730 C C . THR A 1 96 ? -10.218 15.890 3.682 1.00 88.88 96 THR A C 1
ATOM 732 O O . THR A 1 96 ? -11.177 16.599 3.369 1.00 88.88 96 THR A O 1
ATOM 735 N N . ALA A 1 97 ? -9.495 15.220 2.790 1.00 88.38 97 ALA A N 1
ATOM 736 C CA . ALA A 1 97 ? -9.717 15.206 1.349 1.00 88.38 97 ALA A CA 1
ATOM 737 C C . ALA A 1 97 ? -9.940 13.775 0.842 1.00 88.38 97 ALA A C 1
ATOM 739 O O . ALA A 1 97 ? -9.684 12.805 1.555 1.00 88.38 97 ALA A O 1
ATOM 740 N N . TYR A 1 98 ? -10.425 13.640 -0.393 1.00 87.94 98 TYR A N 1
ATOM 741 C CA . TYR A 1 98 ? -10.508 12.327 -1.025 1.00 87.94 98 TYR A CA 1
ATOM 742 C C . TYR A 1 98 ? -9.127 11.867 -1.482 1.00 87.94 98 TYR A C 1
ATOM 744 O O . TYR A 1 98 ? -8.382 12.651 -2.072 1.00 87.94 98 TYR A O 1
ATOM 752 N N . LEU A 1 99 ? -8.798 10.610 -1.189 1.00 89.75 99 LEU A N 1
ATOM 753 C CA . LEU A 1 99 ? -7.645 9.940 -1.775 1.00 89.75 99 LEU A CA 1
ATOM 754 C C . LEU A 1 99 ? -7.924 9.692 -3.258 1.00 89.75 99 LEU A C 1
ATOM 756 O O . LEU A 1 99 ? -9.024 9.277 -3.624 1.00 89.75 99 LEU A O 1
ATOM 760 N N . ASP A 1 100 ? -6.924 9.948 -4.090 1.00 87.31 100 ASP A N 1
ATOM 761 C CA . ASP A 1 100 ? -6.979 9.664 -5.516 1.00 87.31 100 ASP A CA 1
ATOM 762 C C . ASP A 1 100 ? -7.031 8.154 -5.782 1.00 87.31 100 ASP A C 1
ATOM 764 O O . ASP A 1 100 ? -6.714 7.314 -4.929 1.00 87.31 100 ASP A O 1
ATOM 768 N N . ARG A 1 101 ? -7.462 7.780 -6.984 1.00 90.44 101 ARG A N 1
ATOM 769 C CA . ARG A 1 101 ? -7.678 6.375 -7.307 1.00 90.44 101 ARG A CA 1
ATOM 770 C C . ARG A 1 101 ? -6.384 5.550 -7.342 1.00 90.44 101 ARG A C 1
ATOM 772 O O . ARG A 1 101 ? -6.401 4.431 -6.817 1.00 90.44 101 ARG A O 1
ATOM 779 N N . PRO A 1 102 ? -5.256 6.050 -7.884 1.00 93.50 102 PRO A N 1
ATOM 780 C CA . PRO A 1 102 ? -3.967 5.373 -7.762 1.00 93.50 102 PRO A CA 1
ATOM 781 C C . PRO A 1 102 ? -3.516 5.208 -6.311 1.00 93.50 102 PRO A C 1
ATOM 783 O O . PRO A 1 102 ? -2.989 4.152 -5.963 1.00 93.50 102 PRO A O 1
ATOM 786 N N . GLY A 1 103 ? -3.750 6.213 -5.460 1.00 94.31 103 GLY A N 1
ATOM 787 C CA . GLY A 1 103 ? -3.464 6.141 -4.032 1.00 94.31 103 GLY A CA 1
ATOM 788 C C . GLY A 1 103 ? -4.276 5.054 -3.336 1.00 94.31 103 GLY A C 1
ATOM 789 O O . GLY A 1 103 ? -3.702 4.244 -2.610 1.00 94.31 103 GLY A O 1
ATOM 790 N N . HIS A 1 104 ? -5.585 4.981 -3.607 1.00 95.94 104 HIS A N 1
ATOM 791 C CA . HIS A 1 104 ? -6.449 3.915 -3.093 1.00 95.94 104 HIS A CA 1
ATOM 792 C C . HIS A 1 104 ? -5.957 2.536 -3.555 1.00 95.94 104 HIS A C 1
ATOM 794 O O . HIS A 1 104 ? -5.705 1.658 -2.734 1.00 95.94 104 HIS A O 1
ATOM 800 N N . ALA A 1 105 ? -5.770 2.356 -4.865 1.00 97.19 105 ALA A N 1
ATOM 801 C CA . ALA A 1 105 ? -5.353 1.081 -5.438 1.00 97.19 105 ALA A CA 1
ATOM 802 C C . ALA A 1 105 ? -3.976 0.630 -4.928 1.00 97.19 105 ALA A C 1
ATOM 804 O O . ALA A 1 105 ? -3.796 -0.548 -4.628 1.00 97.19 105 ALA A O 1
ATOM 805 N N . GLY A 1 106 ? -3.021 1.555 -4.796 1.00 97.06 106 GLY A N 1
ATOM 806 C CA . GLY A 1 106 ? -1.699 1.288 -4.234 1.00 97.06 106 GLY A CA 1
ATOM 807 C C . GLY A 1 106 ? -1.762 0.877 -2.763 1.00 97.06 106 GLY A C 1
ATOM 808 O O . GLY A 1 106 ? -1.155 -0.126 -2.399 1.00 97.06 106 GLY A O 1
ATOM 809 N N . ALA A 1 107 ? -2.539 1.590 -1.940 1.00 97.50 107 ALA A N 1
ATOM 810 C CA . ALA A 1 107 ? -2.697 1.279 -0.521 1.00 97.50 107 ALA A CA 1
ATOM 811 C C . ALA A 1 107 ? -3.353 -0.086 -0.305 1.00 97.50 107 ALA A C 1
ATOM 813 O O . ALA A 1 107 ? -2.762 -0.940 0.349 1.00 97.50 107 ALA A O 1
ATOM 814 N N . VAL A 1 108 ? -4.526 -0.331 -0.896 1.00 97.50 108 VAL A N 1
ATOM 815 C CA . VAL A 1 108 ? -5.193 -1.633 -0.748 1.00 97.50 108 VAL A CA 1
ATOM 816 C C . VAL A 1 108 ? -4.367 -2.745 -1.394 1.00 97.50 108 VAL A C 1
ATOM 818 O O . VAL A 1 108 ? -4.261 -3.835 -0.849 1.00 97.50 108 VAL A O 1
ATOM 821 N N . GLY A 1 109 ? -3.724 -2.476 -2.533 1.00 96.56 109 GLY A N 1
ATOM 822 C CA . GLY A 1 109 ? -2.870 -3.451 -3.205 1.00 96.56 109 GLY A CA 1
ATOM 823 C C . GLY A 1 109 ? -1.691 -3.917 -2.353 1.00 96.56 109 GLY A C 1
ATOM 824 O O . GLY A 1 109 ? -1.333 -5.086 -2.426 1.00 96.56 109 GLY A O 1
ATOM 825 N N . CYS A 1 110 ? -1.126 -3.033 -1.527 1.00 96.62 110 CYS A N 1
ATOM 826 C CA . CYS A 1 110 ? -0.065 -3.373 -0.578 1.00 96.62 110 CYS A CA 1
ATOM 827 C C . CYS A 1 110 ? -0.585 -3.954 0.744 1.00 96.62 110 CYS A C 1
ATOM 829 O O . CYS A 1 110 ? 0.224 -4.415 1.535 1.00 96.62 110 CYS A O 1
ATOM 831 N N . GLY A 1 111 ? -1.883 -3.868 1.034 1.00 92.44 111 GLY A N 1
ATOM 832 C CA . GLY A 1 111 ? -2.444 -4.284 2.313 1.00 92.44 111 GLY A CA 1
ATOM 833 C C . GLY A 1 111 ? -3.066 -5.674 2.248 1.00 92.44 111 GLY A C 1
ATOM 834 O O . GLY A 1 111 ? -4.080 -5.860 1.584 1.00 92.44 111 GLY A O 1
ATOM 835 N N . GLU A 1 112 ? -2.528 -6.622 3.013 1.00 90.12 112 GLU A N 1
ATOM 836 C CA . GLU A 1 112 ? -3.162 -7.922 3.261 1.00 90.12 112 GLU A CA 1
ATOM 837 C C . GLU A 1 112 ? -3.894 -7.914 4.612 1.00 90.12 112 GLU A C 1
ATOM 839 O O . GLU A 1 112 ? -3.434 -7.308 5.585 1.00 90.12 112 GLU A O 1
ATOM 844 N N . ALA A 1 113 ? -5.086 -8.512 4.667 1.00 88.50 113 ALA A N 1
ATOM 845 C CA . ALA A 1 113 ? -5.891 -8.530 5.885 1.00 88.50 113 ALA A CA 1
ATOM 846 C C . ALA A 1 113 ? -5.157 -9.287 7.002 1.00 88.50 113 ALA A C 1
ATOM 848 O O . ALA A 1 113 ? -4.710 -10.410 6.800 1.00 88.50 113 ALA A O 1
ATOM 849 N N . GLY A 1 114 ? -5.059 -8.681 8.185 1.00 92.19 114 GLY A N 1
ATOM 850 C CA . GLY A 1 114 ? -4.281 -9.225 9.298 1.00 92.19 114 GLY A CA 1
ATOM 851 C C . GLY A 1 114 ? -2.838 -8.711 9.376 1.00 92.19 114 GLY A C 1
ATOM 852 O O . GLY A 1 114 ? -2.191 -8.902 10.408 1.00 92.19 114 GLY A O 1
ATOM 853 N N . ASP A 1 115 ? -2.354 -8.006 8.350 1.00 93.25 115 ASP A N 1
ATOM 854 C CA . ASP A 1 115 ? -0.928 -7.726 8.186 1.00 93.25 115 ASP A CA 1
ATOM 855 C C . ASP A 1 115 ? -0.561 -6.239 8.267 1.00 93.25 115 ASP A C 1
ATOM 857 O O . ASP A 1 115 ? -1.377 -5.321 8.092 1.00 93.25 115 ASP A O 1
ATOM 861 N N . ILE A 1 116 ? 0.732 -6.012 8.516 1.00 97.19 116 ILE A N 1
ATOM 862 C CA . ILE A 1 116 ? 1.393 -4.716 8.397 1.00 97.19 116 ILE A CA 1
ATOM 863 C C . ILE A 1 116 ? 2.457 -4.814 7.302 1.00 97.19 116 ILE A C 1
ATOM 865 O O . ILE A 1 116 ? 3.403 -5.589 7.410 1.00 97.19 116 ILE A O 1
ATOM 869 N N . THR A 1 117 ? 2.335 -3.994 6.261 1.00 97.06 117 THR A N 1
ATOM 870 C CA . THR A 1 117 ? 3.268 -3.990 5.124 1.00 97.06 117 THR A CA 1
ATOM 871 C C . THR A 1 117 ? 4.103 -2.715 5.105 1.00 97.06 117 THR A C 1
ATOM 873 O O . THR A 1 117 ? 3.563 -1.608 5.142 1.00 97.06 117 THR A O 1
ATOM 876 N N . LEU A 1 118 ? 5.429 -2.856 5.036 1.00 96.44 118 LEU A N 1
ATOM 877 C CA . LEU A 1 118 ? 6.360 -1.743 4.847 1.00 96.44 118 LEU A CA 1
ATOM 878 C C . LEU A 1 118 ? 6.566 -1.481 3.351 1.00 96.44 118 LEU A C 1
ATOM 880 O O . LEU A 1 118 ? 6.932 -2.386 2.599 1.00 96.44 118 LEU A O 1
ATOM 884 N N . VAL A 1 119 ? 6.357 -0.234 2.928 1.00 95.25 119 VAL A N 1
ATOM 885 C CA . VAL A 1 119 ? 6.438 0.181 1.523 1.00 95.25 119 VAL A CA 1
ATOM 886 C C . VAL A 1 119 ? 7.458 1.302 1.365 1.00 95.25 119 VAL A C 1
ATOM 888 O O . VAL A 1 119 ? 7.209 2.445 1.755 1.00 95.25 119 VAL A O 1
ATOM 891 N N . GLU A 1 120 ? 8.593 0.981 0.751 1.00 92.31 120 GLU A N 1
ATOM 892 C CA . GLU A 1 120 ? 9.593 1.974 0.357 1.00 92.31 120 GLU A CA 1
ATOM 893 C C . GLU A 1 120 ? 9.112 2.725 -0.881 1.00 92.31 120 GLU A C 1
ATOM 895 O O . GLU A 1 120 ? 9.331 2.319 -2.018 1.00 92.31 120 GLU A O 1
ATOM 900 N N . ALA A 1 121 ? 8.373 3.806 -0.659 1.00 90.75 121 ALA A N 1
ATOM 901 C CA . ALA A 1 121 ? 7.883 4.645 -1.737 1.00 90.75 121 ALA A CA 1
ATOM 902 C C . ALA A 1 121 ? 7.754 6.091 -1.262 1.00 90.75 121 ALA A C 1
ATOM 904 O O . ALA A 1 121 ? 7.160 6.323 -0.200 1.00 90.75 121 ALA A O 1
ATOM 905 N N . PRO A 1 122 ? 8.217 7.069 -2.059 1.00 87.62 122 PRO A N 1
ATOM 906 C CA . PRO A 1 122 ? 7.962 8.467 -1.762 1.00 87.62 122 PRO A CA 1
ATOM 907 C C . PRO A 1 122 ? 6.460 8.740 -1.836 1.00 87.62 122 PRO A C 1
ATOM 909 O O . PRO A 1 122 ? 5.708 8.043 -2.526 1.00 87.62 122 PRO A O 1
ATOM 912 N N . PHE A 1 123 ? 6.018 9.776 -1.141 1.00 85.69 123 PHE A N 1
ATOM 913 C CA . PHE A 1 123 ? 4.682 10.345 -1.263 1.00 85.69 123 PHE A CA 1
ATOM 914 C C . PHE A 1 123 ? 4.825 11.858 -1.419 1.00 85.69 123 PHE A C 1
ATOM 916 O O . PHE A 1 123 ? 5.784 12.443 -0.920 1.00 85.69 123 PHE A O 1
ATOM 923 N N . GLU A 1 124 ? 3.901 12.481 -2.149 1.00 68.62 124 GLU A N 1
ATOM 924 C CA . GLU A 1 124 ? 3.898 13.931 -2.339 1.00 68.62 124 GLU A CA 1
ATOM 925 C C . GLU A 1 124 ? 3.559 14.605 -0.999 1.00 68.62 124 GLU A C 1
ATOM 927 O O . GLU A 1 124 ? 2.395 14.785 -0.658 1.00 68.62 124 GLU A O 1
ATOM 932 N N . ASP A 1 125 ? 4.581 14.958 -0.222 1.00 56.97 125 ASP A N 1
ATOM 933 C CA . ASP A 1 125 ? 4.504 16.105 0.675 1.00 56.97 125 ASP A CA 1
ATOM 934 C C . ASP A 1 125 ? 4.652 17.323 -0.241 1.00 56.97 125 ASP A C 1
ATOM 936 O O . ASP A 1 125 ? 5.687 17.455 -0.897 1.00 56.97 125 ASP A O 1
ATOM 940 N N . GLN A 1 126 ? 3.646 18.196 -0.360 1.00 44.62 126 GLN A N 1
ATOM 941 C CA . GLN A 1 126 ? 3.860 19.473 -1.049 1.00 44.62 126 GLN A CA 1
ATOM 942 C C . GLN A 1 126 ? 5.008 20.195 -0.338 1.00 44.62 126 GLN A C 1
ATOM 944 O O . GLN A 1 126 ? 4.854 20.677 0.784 1.00 44.62 126 GLN A O 1
ATOM 949 N N . ALA A 1 127 ? 6.183 20.176 -0.971 1.00 37.56 127 ALA A N 1
ATOM 950 C CA . ALA A 1 127 ? 7.390 20.782 -0.449 1.00 37.56 127 ALA A CA 1
ATOM 951 C C . ALA A 1 127 ? 7.086 22.254 -0.143 1.00 37.56 127 ALA A C 1
ATOM 953 O O . ALA A 1 127 ? 6.608 22.969 -1.019 1.00 37.56 127 ALA A O 1
ATOM 954 N N . ASP A 1 128 ? 7.318 22.636 1.116 1.00 39.88 128 ASP A N 1
ATOM 955 C CA . ASP A 1 128 ? 7.254 23.980 1.722 1.00 39.88 128 ASP A CA 1
ATOM 956 C C . ASP A 1 128 ? 6.178 24.208 2.803 1.00 39.88 128 ASP A C 1
ATOM 958 O O . ASP A 1 128 ? 6.244 25.220 3.500 1.00 39.88 128 ASP A O 1
ATOM 962 N N . ALA A 1 129 ? 5.274 23.259 3.073 1.00 39.84 129 ALA A N 1
ATOM 963 C CA . ALA A 1 129 ? 4.440 23.290 4.283 1.00 39.84 129 ALA A CA 1
ATOM 964 C C . ALA A 1 129 ? 4.167 21.872 4.810 1.00 39.84 129 ALA A C 1
ATOM 966 O O . ALA A 1 129 ? 4.084 20.939 4.009 1.00 39.84 129 ALA A O 1
ATOM 967 N N . PRO A 1 130 ? 4.007 21.661 6.131 1.00 52.62 130 PRO A N 1
ATOM 968 C CA . PRO A 1 130 ? 3.464 20.402 6.619 1.00 52.62 130 PRO A CA 1
ATOM 969 C C . PRO A 1 130 ? 2.099 20.190 5.965 1.00 52.62 130 PRO A C 1
ATOM 971 O O . PRO A 1 130 ? 1.147 20.930 6.213 1.00 52.62 130 PRO A O 1
ATOM 974 N N . ASP A 1 131 ? 2.007 19.198 5.080 1.00 64.25 131 ASP A N 1
ATOM 975 C CA . ASP A 1 131 ? 0.722 18.838 4.505 1.00 64.25 131 ASP A CA 1
ATOM 976 C C . ASP A 1 131 ? -0.147 18.258 5.627 1.00 64.25 131 ASP A C 1
ATOM 978 O O . ASP A 1 131 ? 0.027 17.123 6.077 1.00 64.25 131 ASP A O 1
ATOM 982 N N . HIS A 1 132 ? -1.050 19.092 6.136 1.00 76.81 132 HIS A N 1
ATOM 983 C CA . HIS A 1 132 ? -2.043 18.746 7.144 1.00 76.81 132 HIS A CA 1
ATOM 984 C C . HIS A 1 132 ? -3.278 18.066 6.518 1.00 76.81 132 HIS A C 1
ATOM 986 O O . HIS A 1 132 ? -4.349 17.996 7.132 1.00 76.81 132 HIS A O 1
ATOM 992 N N . THR A 1 133 ? -3.156 17.571 5.282 1.00 86.06 133 THR A N 1
ATOM 993 C CA . THR A 1 133 ? -4.209 16.826 4.598 1.00 86.06 133 THR A CA 1
ATOM 994 C C . THR A 1 133 ? -4.219 15.364 5.044 1.00 86.06 133 THR A C 1
ATOM 996 O O . THR A 1 133 ? -3.239 14.628 4.946 1.00 86.06 133 THR A O 1
ATOM 999 N N . ARG A 1 134 ? -5.380 14.935 5.524 1.00 91.50 134 ARG A N 1
ATOM 1000 C CA . ARG A 1 134 ? -5.754 13.539 5.745 1.00 91.50 134 ARG A CA 1
ATOM 1001 C C . ARG A 1 134 ? -6.540 13.081 4.527 1.00 91.50 134 ARG A C 1
ATOM 1003 O O . ARG A 1 134 ? -7.365 13.843 4.023 1.00 91.50 134 ARG A O 1
ATOM 1010 N N . TYR A 1 135 ? -6.328 11.860 4.070 1.00 93.94 135 TYR A N 1
ATOM 1011 C CA . TYR A 1 135 ? -7.022 11.347 2.896 1.00 93.94 135 TYR A CA 1
ATOM 1012 C C . TYR A 1 135 ? -7.913 10.169 3.259 1.00 93.94 135 TYR A C 1
ATOM 1014 O O . TYR A 1 135 ? -7.532 9.311 4.053 1.00 93.94 135 TYR A O 1
ATOM 1022 N N . VAL A 1 136 ? -9.098 10.134 2.661 1.00 96.19 136 VAL A N 1
ATOM 1023 C CA . VAL A 1 136 ? -10.062 9.043 2.810 1.00 96.19 136 VAL A CA 1
ATOM 1024 C C . VAL A 1 136 ? -10.584 8.618 1.444 1.00 96.19 136 VAL A C 1
A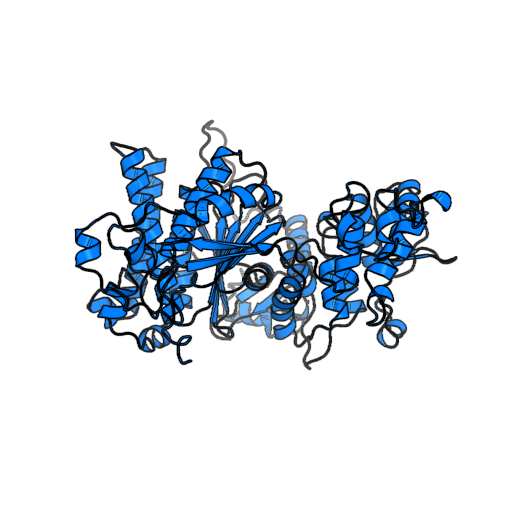TOM 1026 O O . VAL A 1 136 ? -10.742 9.449 0.551 1.00 96.19 136 VAL A O 1
ATOM 1029 N N . SER A 1 137 ? -10.879 7.341 1.263 1.00 95.12 137 SER A N 1
ATOM 1030 C CA . SER A 1 137 ? -11.611 6.851 0.094 1.00 95.12 137 SER A CA 1
ATOM 1031 C C . SER A 1 137 ? -12.427 5.617 0.439 1.00 95.12 137 SER A C 1
ATOM 1033 O O . SER A 1 137 ? -12.164 4.929 1.428 1.00 95.12 137 SER A O 1
ATOM 1035 N N . PHE A 1 138 ? -13.441 5.360 -0.379 1.00 95.31 138 PHE A N 1
ATOM 1036 C CA . PHE A 1 138 ? -14.321 4.214 -0.240 1.00 95.31 138 PHE A CA 1
ATOM 1037 C C . PHE A 1 138 ? -14.765 3.724 -1.622 1.00 95.31 138 PHE A C 1
ATOM 1039 O O . PHE A 1 138 ? -15.316 4.509 -2.400 1.00 95.31 138 PHE A O 1
ATOM 1046 N N . ASP A 1 139 ? -14.511 2.448 -1.899 1.00 92.50 139 ASP A N 1
ATOM 1047 C CA . ASP A 1 139 ? -14.957 1.711 -3.079 1.00 92.50 139 ASP A CA 1
ATOM 1048 C C . ASP A 1 139 ? -16.128 0.807 -2.669 1.00 92.50 139 ASP A C 1
ATOM 1050 O O . ASP A 1 139 ? -15.942 -0.223 -2.018 1.00 92.50 139 ASP A O 1
ATOM 1054 N N . GLY A 1 140 ? -17.343 1.226 -3.030 1.00 88.19 140 GLY A N 1
ATOM 1055 C CA . GLY A 1 140 ? -18.573 0.505 -2.703 1.00 88.19 140 GLY A CA 1
ATOM 1056 C C . GLY A 1 140 ? -18.758 -0.795 -3.479 1.00 88.19 140 GLY A C 1
ATOM 1057 O O . GLY A 1 140 ? -19.441 -1.682 -2.988 1.00 88.19 140 GLY A O 1
ATOM 1058 N N . ASP A 1 141 ? -18.118 -0.954 -4.642 1.00 87.81 141 ASP A N 1
ATOM 1059 C CA . ASP A 1 141 ? -18.226 -2.192 -5.423 1.00 87.81 141 ASP A CA 1
ATOM 1060 C C . ASP A 1 141 ? -17.389 -3.321 -4.801 1.00 87.81 141 ASP A C 1
ATOM 1062 O O . ASP A 1 141 ? -17.658 -4.504 -5.020 1.00 87.81 141 ASP A O 1
ATOM 1066 N N . ARG A 1 142 ? -16.350 -2.955 -4.040 1.00 91.12 142 ARG A N 1
ATOM 1067 C CA . ARG A 1 142 ? -15.444 -3.887 -3.353 1.00 91.12 142 ARG A CA 1
ATOM 1068 C C . ARG A 1 142 ? -15.637 -3.950 -1.848 1.00 91.12 142 ARG A C 1
ATOM 1070 O O . ARG A 1 142 ? -15.005 -4.790 -1.220 1.00 91.12 142 ARG A O 1
ATOM 1077 N N . GLU A 1 143 ? -16.451 -3.061 -1.291 1.00 94.44 143 GLU A N 1
ATOM 1078 C CA . GLU A 1 143 ? -16.564 -2.852 0.153 1.00 94.44 143 GLU A CA 1
ATOM 1079 C C . GLU A 1 143 ? -15.197 -2.573 0.811 1.00 94.44 143 GLU A C 1
ATOM 1081 O O . GLU A 1 143 ? -14.861 -3.100 1.867 1.00 94.44 143 GLU A O 1
ATOM 1086 N N . GLU A 1 144 ? -14.382 -1.721 0.178 1.00 95.75 144 GLU A N 1
ATOM 1087 C CA . GLU A 1 144 ? -13.018 -1.391 0.620 1.00 95.75 144 GLU A CA 1
ATOM 1088 C C . GLU A 1 144 ? -12.887 0.106 0.944 1.00 95.75 144 GLU A C 1
ATOM 1090 O O . GLU A 1 144 ? -13.287 0.975 0.167 1.00 95.75 144 GLU A O 1
ATOM 1095 N N . THR A 1 145 ? -12.267 0.444 2.076 1.00 97.50 145 THR A N 1
ATOM 1096 C CA . THR A 1 145 ? -11.970 1.824 2.481 1.00 97.50 145 THR A CA 1
ATOM 1097 C C . THR A 1 145 ? -10.489 2.025 2.781 1.00 97.50 145 THR A C 1
ATOM 1099 O O . THR A 1 145 ? -9.830 1.159 3.358 1.00 97.50 145 THR A O 1
ATOM 1102 N N . VAL A 1 146 ? -9.962 3.201 2.431 1.00 98.31 146 VAL A N 1
ATOM 1103 C CA . VAL A 1 146 ? -8.594 3.604 2.770 1.00 98.31 146 VAL A CA 1
ATOM 1104 C C . VAL A 1 146 ? -8.633 4.878 3.590 1.00 98.31 146 VAL A C 1
ATOM 1106 O O . VAL A 1 146 ? -9.283 5.852 3.209 1.00 98.31 146 VAL A O 1
ATOM 1109 N N . VAL A 1 147 ? -7.869 4.895 4.680 1.00 98.12 147 VAL A N 1
ATOM 1110 C CA . VAL A 1 147 ? -7.556 6.113 5.428 1.00 98.12 147 VAL A CA 1
ATOM 1111 C C . VAL A 1 147 ? -6.050 6.308 5.430 1.00 98.12 147 VAL A C 1
ATOM 1113 O O . VAL A 1 147 ? -5.313 5.487 5.973 1.00 98.12 147 VAL A O 1
ATOM 1116 N N . ALA A 1 148 ? -5.597 7.397 4.819 1.00 96.81 148 ALA A N 1
ATOM 1117 C CA . ALA A 1 148 ? -4.191 7.721 4.666 1.00 96.81 148 ALA A CA 1
ATOM 1118 C C . ALA A 1 148 ? -3.831 8.986 5.446 1.00 96.81 148 ALA A C 1
ATOM 1120 O O . ALA A 1 148 ? -4.409 10.058 5.237 1.00 96.81 148 ALA A O 1
ATOM 1121 N N . VAL A 1 149 ? -2.872 8.860 6.362 1.00 95.25 149 VAL A N 1
ATOM 1122 C CA . VAL A 1 149 ? -2.495 9.927 7.293 1.00 95.25 149 VAL A CA 1
ATOM 1123 C C . VAL A 1 149 ? -0.987 10.039 7.437 1.00 95.25 149 VAL A C 1
ATOM 1125 O O . VAL A 1 149 ? -0.259 9.047 7.405 1.00 95.25 149 VAL A O 1
ATOM 1128 N N . ARG A 1 150 ? -0.513 11.265 7.655 1.00 92.88 150 ARG A N 1
ATOM 1129 C CA . ARG A 1 150 ? 0.881 11.520 8.012 1.00 92.88 150 ARG A CA 1
ATOM 1130 C C . ARG A 1 150 ? 1.164 11.056 9.440 1.00 92.88 150 ARG A C 1
ATOM 1132 O O . ARG A 1 150 ? 0.426 11.376 10.371 1.00 92.88 150 ARG A O 1
ATOM 1139 N N . ALA A 1 151 ? 2.272 10.346 9.614 1.00 92.12 151 ALA A N 1
ATOM 1140 C CA . ALA A 1 151 ? 2.696 9.762 10.878 1.00 92.12 151 ALA A CA 1
ATOM 1141 C C . ALA A 1 151 ? 4.107 10.242 11.263 1.00 92.12 151 ALA A C 1
ATOM 1143 O O . ALA A 1 151 ? 5.044 9.453 11.339 1.00 92.12 151 ALA A O 1
ATOM 1144 N N . SER A 1 152 ? 4.276 11.550 11.510 1.00 89.31 152 SER A N 1
ATOM 1145 C CA . SER A 1 152 ? 5.569 12.098 11.974 1.00 89.31 152 SER A CA 1
ATOM 1146 C C . SER A 1 152 ? 5.831 11.883 13.470 1.00 89.31 152 SER A C 1
ATOM 1148 O O . SER A 1 152 ? 6.963 11.999 13.930 1.00 89.31 152 SER A O 1
ATOM 1150 N N . GLY A 1 153 ? 4.792 11.541 14.235 1.00 91.19 153 GLY A N 1
ATOM 1151 C CA . GLY A 1 153 ? 4.899 11.215 15.651 1.00 91.19 153 GLY A CA 1
ATOM 1152 C C . GLY A 1 153 ? 3.596 10.652 16.230 1.00 91.19 153 GLY A C 1
ATOM 1153 O O . GLY A 1 153 ? 2.558 10.691 15.560 1.00 91.19 153 GLY A O 1
ATOM 1154 N N . PRO A 1 154 ? 3.623 10.167 17.488 1.00 94.00 154 PRO A N 1
ATOM 1155 C CA . PRO A 1 154 ? 2.508 9.450 18.117 1.00 94.00 154 PRO A CA 1
ATOM 1156 C C . PRO A 1 154 ? 1.165 10.181 18.072 1.00 94.00 154 PRO A C 1
ATOM 1158 O O . PRO A 1 154 ? 0.159 9.629 17.635 1.00 94.00 154 PRO A O 1
ATOM 1161 N N . LEU A 1 155 ? 1.155 11.445 18.510 1.00 93.50 155 LEU A N 1
ATOM 1162 C CA . LEU A 1 155 ? -0.072 12.230 18.623 1.00 93.50 155 LEU A CA 1
ATOM 1163 C C . LEU A 1 155 ? -0.667 12.539 17.249 1.00 93.50 155 LEU A C 1
ATOM 1165 O O . LEU A 1 155 ? -1.869 12.379 17.062 1.00 93.50 155 LEU A O 1
ATOM 1169 N N . GLN A 1 156 ? 0.176 12.955 16.297 1.00 92.00 156 GLN A N 1
ATOM 1170 C CA . GLN A 1 156 ? -0.280 13.266 14.946 1.00 92.00 156 GLN A CA 1
ATOM 1171 C C . GLN A 1 156 ? -0.899 12.033 14.295 1.00 92.00 156 GLN A C 1
ATOM 1173 O O . GLN A 1 156 ? -1.996 12.142 13.761 1.00 92.00 156 GLN A O 1
ATOM 1178 N N . TYR A 1 157 ? -0.238 10.876 14.383 1.00 94.81 157 TYR A N 1
ATOM 1179 C CA . TYR A 1 157 ? -0.739 9.634 13.802 1.00 94.81 157 TYR A CA 1
ATOM 1180 C C . TYR A 1 157 ? -2.135 9.280 14.332 1.00 94.81 157 TYR A C 1
ATOM 1182 O O . TYR A 1 157 ? -3.081 9.172 13.553 1.00 94.81 157 TYR A O 1
ATOM 1190 N N . VAL A 1 158 ? -2.281 9.128 15.652 1.00 96.75 158 VAL A N 1
ATOM 1191 C CA . VAL A 1 158 ? -3.521 8.590 16.232 1.00 96.75 158 VAL A CA 1
ATOM 1192 C C . VAL A 1 158 ? -4.679 9.572 16.081 1.00 96.75 158 VAL A C 1
ATOM 1194 O O . VAL A 1 158 ? -5.780 9.158 15.724 1.00 96.75 158 VAL A O 1
ATOM 1197 N N . VAL A 1 159 ? -4.440 10.872 16.296 1.00 96.44 159 VAL A N 1
ATOM 1198 C CA . VAL A 1 159 ? -5.487 11.888 16.114 1.00 96.44 159 VAL A CA 1
ATOM 1199 C C . VAL A 1 159 ? -5.884 11.993 14.648 1.00 96.44 159 VAL A C 1
ATOM 1201 O O . VAL A 1 159 ? -7.077 11.992 14.354 1.00 96.44 159 VAL A O 1
ATOM 1204 N N . SER A 1 160 ? -4.920 12.040 13.723 1.00 96.06 160 SER A N 1
ATOM 1205 C CA . SER A 1 160 ? -5.225 12.154 12.292 1.00 96.06 160 SER A CA 1
ATOM 1206 C C . SER A 1 160 ? -6.013 10.950 11.794 1.00 96.06 160 SER A C 1
ATOM 1208 O O . SER A 1 160 ? -6.958 11.129 11.036 1.00 96.06 160 SER A O 1
ATOM 1210 N N . LEU A 1 161 ? -5.667 9.739 12.246 1.00 97.75 161 LEU A N 1
ATOM 1211 C CA . LEU A 1 161 ? -6.414 8.528 11.911 1.00 97.75 161 LEU A CA 1
ATOM 1212 C C . LEU A 1 161 ? -7.854 8.604 12.432 1.00 97.75 161 LEU A C 1
ATOM 1214 O O . LEU A 1 161 ? -8.790 8.413 11.662 1.00 97.75 161 LEU A O 1
ATOM 1218 N N . ALA A 1 162 ? -8.031 8.911 13.719 1.00 98.19 162 ALA A N 1
ATOM 1219 C CA . ALA A 1 162 ? -9.345 8.959 14.357 1.00 98.19 162 ALA A CA 1
ATOM 1220 C C . ALA A 1 162 ? -10.269 10.001 13.710 1.00 98.19 162 ALA A C 1
ATOM 1222 O O . ALA A 1 162 ? -11.416 9.715 13.387 1.00 98.19 162 ALA A O 1
ATOM 1223 N N . THR A 1 163 ? -9.745 11.199 13.468 1.00 97.06 163 THR A N 1
ATOM 1224 C CA . THR A 1 163 ? -10.493 12.311 12.866 1.00 97.06 163 THR A CA 1
ATOM 1225 C C . THR A 1 163 ? -10.753 12.118 11.370 1.00 97.06 163 THR A C 1
ATOM 1227 O O . THR A 1 163 ? -11.787 12.549 10.870 1.00 97.06 163 THR A O 1
ATOM 1230 N N . ALA A 1 164 ? -9.861 11.443 10.637 1.00 96.81 164 ALA A N 1
ATOM 1231 C CA . ALA A 1 164 ? -10.124 11.061 9.251 1.00 96.81 164 ALA A CA 1
ATOM 1232 C C . ALA A 1 164 ? -11.230 9.999 9.164 1.00 96.81 164 ALA A C 1
ATOM 1234 O O . ALA A 1 164 ? -12.153 10.150 8.361 1.00 96.81 164 ALA A O 1
ATOM 1235 N N . LEU A 1 165 ? -11.177 8.980 10.032 1.00 98.06 165 LEU A N 1
ATOM 1236 C CA . LEU A 1 165 ? -12.211 7.948 10.149 1.00 98.06 165 LEU A CA 1
ATOM 1237 C C . LEU A 1 165 ? -13.582 8.548 10.478 1.00 98.06 165 LEU A C 1
ATOM 1239 O O . LEU A 1 165 ? -14.573 8.192 9.852 1.00 98.06 165 LEU A O 1
ATOM 1243 N N . ALA A 1 166 ? -13.616 9.491 11.419 1.00 97.50 166 ALA A N 1
ATOM 1244 C CA . ALA A 1 166 ? -14.822 10.187 11.857 1.00 97.50 166 ALA A CA 1
ATOM 1245 C C . ALA A 1 166 ? -15.246 11.349 10.945 1.00 97.50 166 ALA A C 1
ATOM 1247 O O . ALA A 1 166 ? -16.198 12.064 11.250 1.00 97.50 166 ALA A O 1
ATOM 1248 N N . SER A 1 167 ? -14.532 11.589 9.843 1.00 95.56 167 SER A N 1
ATOM 1249 C CA . SER A 1 167 ? -14.856 12.717 8.978 1.00 95.56 167 SER A CA 1
ATOM 1250 C C . SER A 1 167 ? -16.234 12.520 8.334 1.00 95.56 167 SER A C 1
ATOM 1252 O O . SER A 1 167 ? -16.524 11.416 7.863 1.00 95.56 167 SER A O 1
ATOM 1254 N N . PRO A 1 168 ? -17.051 13.582 8.189 1.00 92.38 168 PRO A N 1
ATOM 1255 C CA . PRO A 1 168 ? -18.343 13.483 7.507 1.00 92.38 168 PRO A CA 1
ATOM 1256 C C . PRO A 1 168 ? -18.230 12.885 6.099 1.00 92.38 168 PRO A C 1
ATOM 1258 O O . PRO A 1 168 ? -19.109 12.157 5.653 1.00 92.38 168 PRO A O 1
ATOM 1261 N N . ARG A 1 169 ? -17.107 13.150 5.411 1.00 89.56 169 ARG A N 1
ATOM 1262 C CA . ARG A 1 169 ? -16.797 12.603 4.080 1.00 89.56 169 ARG A CA 1
ATOM 1263 C C . ARG A 1 169 ? -16.760 11.079 4.053 1.00 89.56 169 ARG A C 1
ATOM 1265 O O . ARG A 1 169 ? -17.212 10.494 3.076 1.00 89.56 169 ARG A O 1
ATOM 1272 N N . LEU A 1 170 ? -16.179 10.453 5.076 1.00 94.00 170 LEU A N 1
ATOM 1273 C CA . LEU A 1 170 ? -16.081 8.999 5.139 1.00 94.00 170 LEU A CA 1
ATOM 1274 C C . LEU A 1 170 ? -17.315 8.396 5.807 1.00 94.00 170 LEU A C 1
ATOM 1276 O O . LEU A 1 170 ? -17.933 7.506 5.235 1.00 94.00 170 LEU A O 1
ATOM 1280 N N . VAL A 1 171 ? -17.699 8.918 6.974 1.00 94.12 171 VAL A N 1
ATOM 1281 C CA . VAL A 1 171 ? -18.823 8.414 7.774 1.00 94.12 171 VAL A CA 1
ATOM 1282 C C . VAL A 1 171 ? -20.107 8.365 6.953 1.00 94.12 171 VAL A C 1
ATOM 1284 O O . VAL A 1 171 ? -20.710 7.303 6.848 1.00 94.12 171 VAL A O 1
ATOM 1287 N N . ASN A 1 172 ? -20.484 9.461 6.291 1.00 90.81 172 ASN A N 1
ATOM 1288 C CA . ASN A 1 172 ? -21.743 9.511 5.540 1.00 90.81 172 ASN A CA 1
ATOM 1289 C C . ASN A 1 172 ? -21.722 8.630 4.286 1.00 90.81 172 ASN A C 1
ATOM 1291 O O . ASN A 1 172 ? -22.771 8.204 3.817 1.00 90.81 172 ASN A O 1
ATOM 1295 N N . ARG A 1 173 ? -20.533 8.364 3.736 1.00 90.56 173 ARG A N 1
ATOM 1296 C CA . ARG A 1 173 ? -20.365 7.529 2.544 1.00 90.56 173 ARG A CA 1
ATOM 1297 C C . ARG A 1 173 ? -20.381 6.039 2.881 1.00 90.56 173 ARG A C 1
ATOM 1299 O O . ARG A 1 173 ? -20.892 5.243 2.103 1.00 90.56 173 ARG A O 1
ATOM 1306 N N . VAL A 1 174 ? -19.793 5.664 4.016 1.00 93.81 174 VAL A N 1
ATOM 1307 C CA . VAL A 1 174 ? -19.626 4.265 4.426 1.00 93.81 174 VAL A CA 1
ATOM 1308 C C . VAL A 1 174 ? -20.816 3.771 5.246 1.00 93.81 174 VAL A C 1
ATOM 1310 O O . VAL A 1 174 ? -21.277 2.654 5.022 1.00 93.81 174 VAL A O 1
ATOM 1313 N N . LEU A 1 175 ? -21.317 4.586 6.178 1.00 92.62 175 LEU A N 1
ATOM 1314 C CA . LEU A 1 175 ? -22.367 4.227 7.135 1.00 92.62 175 LEU A CA 1
ATOM 1315 C C . LEU A 1 175 ? -23.750 4.663 6.638 1.00 92.62 175 LEU A C 1
ATOM 1317 O O . LEU A 1 175 ? -24.428 5.479 7.265 1.00 92.62 175 LEU A O 1
ATOM 1321 N N . THR A 1 176 ? -24.162 4.141 5.486 1.00 91.12 176 THR A N 1
ATOM 1322 C CA . THR A 1 176 ? -25.517 4.364 4.965 1.00 91.12 176 THR A CA 1
ATOM 1323 C C . THR A 1 176 ? -26.562 3.670 5.843 1.00 91.12 176 THR A C 1
ATOM 1325 O O . THR A 1 176 ? -26.259 2.671 6.499 1.00 91.12 176 THR A O 1
ATOM 1328 N N . ASP A 1 177 ? -27.802 4.166 5.832 1.00 90.31 177 ASP A N 1
ATOM 1329 C CA . ASP A 1 177 ? -28.899 3.596 6.634 1.00 90.31 177 ASP A CA 1
ATOM 1330 C C . ASP A 1 177 ? -29.064 2.094 6.358 1.00 90.31 177 ASP A C 1
ATOM 1332 O O . ASP A 1 177 ? -29.051 1.289 7.282 1.00 90.31 177 ASP A O 1
ATOM 1336 N N . SER A 1 178 ? -29.046 1.697 5.080 1.00 89.00 178 SER A N 1
ATOM 1337 C CA . SER A 1 178 ? -29.146 0.292 4.659 1.00 89.00 178 SER A CA 1
ATOM 1338 C C . SER A 1 178 ? -28.071 -0.626 5.247 1.00 89.00 178 SER A C 1
ATOM 1340 O O . SER A 1 178 ? -28.316 -1.815 5.412 1.00 89.00 178 SER A O 1
ATOM 1342 N N . ARG A 1 179 ? -26.868 -0.103 5.517 1.00 90.25 179 ARG A N 1
ATOM 1343 C CA . ARG A 1 179 ? -25.758 -0.889 6.079 1.00 90.25 179 ARG A CA 1
ATOM 1344 C C . ARG A 1 179 ? -25.854 -0.990 7.588 1.00 90.25 179 ARG A C 1
ATOM 1346 O O . ARG A 1 179 ? -25.599 -2.039 8.162 1.00 90.25 179 ARG A O 1
ATOM 1353 N N . LEU A 1 180 ? -26.232 0.103 8.239 1.00 89.19 180 LEU A N 1
ATOM 1354 C CA . LEU A 1 180 ? -26.442 0.091 9.681 1.00 89.19 180 LEU A CA 1
ATOM 1355 C C . LEU A 1 180 ? -27.634 -0.803 10.053 1.00 89.19 180 LEU A C 1
ATOM 1357 O O . LEU A 1 180 ? -27.550 -1.551 11.022 1.00 89.19 180 LEU A O 1
ATOM 1361 N N . GLU A 1 181 ? -28.682 -0.826 9.226 1.00 87.19 181 GLU A N 1
ATOM 1362 C CA . GLU A 1 181 ? -29.810 -1.758 9.356 1.00 87.19 181 GLU A CA 1
ATOM 1363 C C . GLU A 1 181 ? -29.430 -3.229 9.101 1.00 87.19 181 GLU A C 1
ATOM 1365 O O . GLU A 1 181 ? -30.128 -4.123 9.580 1.00 87.19 181 GLU A O 1
ATOM 1370 N N . SER A 1 182 ? -28.341 -3.507 8.370 1.00 87.06 182 SER A N 1
ATOM 1371 C CA . SER A 1 182 ? -27.884 -4.875 8.088 1.00 87.06 182 SER A CA 1
ATOM 1372 C C . SER A 1 182 ? -26.976 -5.467 9.170 1.00 87.06 182 SER A C 1
ATOM 1374 O O . SER A 1 182 ? -26.503 -6.589 9.006 1.00 87.06 182 SER A O 1
ATOM 1376 N N . LEU A 1 183 ? -26.702 -4.743 10.260 1.00 87.69 183 LEU A N 1
ATOM 1377 C CA . LEU A 1 183 ? -25.916 -5.266 11.378 1.00 87.69 183 LEU A CA 1
ATOM 1378 C C . LEU A 1 183 ? -26.643 -6.437 12.054 1.00 87.69 183 LEU A C 1
ATOM 1380 O O . LEU A 1 183 ? -27.719 -6.276 12.626 1.00 87.69 183 LEU A O 1
ATOM 1384 N N . GLU A 1 184 ? -26.025 -7.618 12.024 1.00 83.12 184 GLU A N 1
ATOM 1385 C CA . GLU A 1 184 ? -26.593 -8.831 12.628 1.00 83.12 184 GLU A CA 1
ATOM 1386 C C . GLU A 1 184 ? -26.250 -8.977 14.121 1.00 83.12 184 GLU A C 1
ATOM 1388 O O . GLU A 1 184 ? -26.999 -9.591 14.888 1.00 83.12 184 GLU A O 1
ATOM 1393 N N . ASP A 1 185 ? -25.112 -8.416 14.541 1.00 85.88 185 ASP A N 1
ATOM 1394 C CA . ASP A 1 185 ? -24.603 -8.533 15.907 1.00 85.88 185 ASP A CA 1
ATOM 1395 C C . ASP A 1 185 ? -25.528 -7.800 16.905 1.00 85.88 185 ASP A C 1
ATOM 1397 O O . ASP A 1 185 ? -25.822 -6.612 16.732 1.00 85.88 185 ASP A O 1
ATOM 1401 N N . PRO A 1 186 ? -25.947 -8.447 18.013 1.00 86.44 186 PRO A N 1
ATOM 1402 C CA . PRO A 1 186 ? -26.748 -7.786 19.033 1.00 86.44 186 PRO A CA 1
ATOM 1403 C C . PRO A 1 186 ? -26.033 -6.565 19.636 1.00 86.44 186 PRO A C 1
ATOM 1405 O O . PRO A 1 186 ? -24.816 -6.609 19.842 1.00 86.44 186 PRO A O 1
ATOM 1408 N N . PRO A 1 187 ? -26.773 -5.532 20.076 1.00 84.38 187 PRO A N 1
ATOM 1409 C CA . PRO A 1 187 ? -26.217 -4.345 20.730 1.00 84.38 187 PRO A CA 1
ATOM 1410 C C . PRO A 1 187 ? -25.194 -4.619 21.838 1.00 84.38 187 PRO A C 1
ATOM 1412 O O . PRO A 1 187 ? -24.173 -3.942 21.931 1.00 84.38 187 PRO A O 1
ATOM 1415 N N . ALA A 1 188 ? -25.446 -5.638 22.666 1.00 84.88 188 ALA A N 1
ATOM 1416 C CA . ALA A 1 188 ? -24.537 -6.044 23.735 1.00 84.88 188 ALA A CA 1
ATOM 1417 C C . ALA A 1 188 ? -23.198 -6.580 23.195 1.00 84.88 188 ALA A C 1
ATOM 1419 O O . ALA A 1 188 ? -22.154 -6.326 23.781 1.00 84.88 188 ALA A O 1
ATOM 1420 N N . ILE A 1 189 ? -23.192 -7.274 22.054 1.00 88.81 189 ILE A N 1
ATOM 1421 C CA . ILE A 1 189 ? -21.953 -7.744 21.417 1.00 88.81 189 ILE A CA 1
ATOM 1422 C C . ILE A 1 189 ? -21.180 -6.560 20.834 1.00 88.81 189 ILE A C 1
ATOM 1424 O O . ILE A 1 189 ? -19.986 -6.413 21.105 1.00 88.81 189 ILE A O 1
ATOM 1428 N N . LEU A 1 190 ? -21.861 -5.673 20.104 1.00 89.81 190 LEU A N 1
ATOM 1429 C CA . LEU A 1 190 ? -21.240 -4.484 19.515 1.00 89.81 190 LEU A CA 1
ATOM 1430 C C . LEU A 1 190 ? -20.601 -3.576 20.587 1.00 89.81 190 LEU A C 1
ATOM 1432 O O . LEU A 1 190 ? -19.466 -3.119 20.430 1.00 89.81 190 LEU A O 1
ATOM 1436 N N . ARG A 1 191 ? -21.289 -3.358 21.713 1.00 89.00 191 ARG A N 1
ATOM 1437 C CA . ARG A 1 191 ? -20.800 -2.514 22.817 1.00 89.00 191 ARG A CA 1
ATOM 1438 C C . ARG A 1 191 ? -19.794 -3.223 23.719 1.00 89.00 191 ARG A C 1
ATOM 1440 O O . ARG A 1 191 ? -18.709 -2.693 23.952 1.00 89.00 191 ARG A O 1
ATOM 1447 N N . ASP A 1 192 ? -20.132 -4.405 24.227 1.00 87.19 192 ASP A N 1
ATOM 1448 C CA . ASP A 1 192 ? -19.432 -5.005 25.370 1.00 87.19 192 ASP A CA 1
ATOM 1449 C C . ASP A 1 192 ? -18.358 -6.022 24.958 1.00 87.19 192 ASP A C 1
ATOM 1451 O O . ASP A 1 192 ? -17.412 -6.246 25.719 1.00 87.19 192 ASP A O 1
ATOM 1455 N N . ALA A 1 193 ? -18.455 -6.604 23.754 1.00 90.06 193 ALA A N 1
ATOM 1456 C CA . ALA A 1 193 ? -17.410 -7.464 23.188 1.00 90.06 193 ALA A CA 1
ATOM 1457 C C . ALA A 1 193 ? -16.499 -6.684 22.224 1.00 90.06 193 ALA A C 1
ATOM 1459 O O . ALA A 1 193 ? -15.286 -6.611 22.454 1.00 90.06 193 ALA A O 1
ATOM 1460 N N . ARG A 1 194 ? -17.071 -6.033 21.200 1.00 91.62 194 ARG A N 1
ATOM 1461 C CA . ARG A 1 194 ? -16.313 -5.266 20.190 1.00 91.62 194 ARG A CA 1
ATOM 1462 C C . ARG A 1 194 ? -15.835 -3.898 20.687 1.00 91.62 194 ARG A C 1
ATOM 1464 O O . ARG A 1 194 ? -14.975 -3.287 20.061 1.00 91.62 194 ARG A O 1
ATOM 1471 N N . CYS A 1 195 ? -16.330 -3.426 21.837 1.00 91.94 195 CYS A N 1
ATOM 1472 C CA . CYS A 1 195 ? -15.975 -2.122 22.410 1.00 91.94 195 CYS A CA 1
ATOM 1473 C C . CYS A 1 195 ? -16.284 -0.930 21.480 1.00 91.94 195 CYS A C 1
ATOM 1475 O O . CYS A 1 195 ? -15.560 0.069 21.523 1.00 91.94 195 CYS A O 1
ATOM 1477 N N . ILE A 1 196 ? -17.340 -1.013 20.661 1.00 93.19 196 ILE A N 1
ATOM 1478 C CA . ILE A 1 196 ? -17.753 0.085 19.779 1.00 93.19 196 ILE A CA 1
ATOM 1479 C C . ILE A 1 196 ? -18.452 1.159 20.623 1.00 93.19 196 ILE A C 1
ATOM 1481 O O . ILE A 1 196 ? -19.567 0.974 21.115 1.00 93.19 196 ILE A O 1
ATOM 1485 N N . GLY A 1 197 ? -17.768 2.287 20.821 1.00 88.06 197 GLY A N 1
ATOM 1486 C CA . GLY A 1 197 ? -18.338 3.480 21.445 1.00 88.06 197 GLY A CA 1
ATOM 1487 C C . GLY A 1 197 ? -19.318 4.208 20.522 1.00 88.06 197 GLY A C 1
ATOM 1488 O O . GLY A 1 197 ? -19.349 3.959 19.322 1.00 88.06 197 GLY A O 1
ATOM 1489 N N . GLY A 1 198 ? -20.118 5.120 21.082 1.00 81.69 198 GLY A N 1
ATOM 1490 C CA . GLY A 1 198 ? -21.099 5.917 20.325 1.00 81.69 198 GLY A CA 1
ATOM 1491 C C . GLY A 1 198 ? -22.438 5.215 20.065 1.00 81.69 198 GLY A C 1
ATOM 1492 O O . GLY A 1 198 ? -23.424 5.886 19.790 1.00 81.69 198 GLY A O 1
ATOM 1493 N N . LEU A 1 199 ? -22.515 3.893 20.246 1.00 83.81 199 LEU A N 1
ATOM 1494 C CA . LEU A 1 199 ? -23.762 3.130 20.168 1.00 83.81 199 LEU A CA 1
ATOM 1495 C C . LEU A 1 199 ? -24.628 3.373 21.416 1.00 83.81 199 LEU A C 1
ATOM 1497 O O . LEU A 1 199 ? -24.670 2.522 22.298 1.00 83.81 199 LEU A O 1
ATOM 1501 N N . SER A 1 200 ? -25.301 4.515 21.544 1.00 83.19 200 SER A N 1
ATOM 1502 C CA . SER A 1 200 ? -26.394 4.686 22.520 1.00 83.19 200 SER A CA 1
ATOM 1503 C C . SER A 1 200 ? -27.622 3.850 22.118 1.00 83.19 200 SER A C 1
ATOM 1505 O O . SER A 1 200 ? -27.624 3.235 21.053 1.00 83.19 200 SER A O 1
ATOM 1507 N N . ASP A 1 201 ? -28.637 3.722 22.983 1.00 79.88 201 ASP A N 1
ATOM 1508 C CA . ASP A 1 201 ? -29.875 3.009 22.605 1.00 79.88 201 ASP A CA 1
ATOM 1509 C C . ASP A 1 201 ? -30.587 3.736 21.454 1.00 79.88 201 ASP A C 1
ATOM 1511 O O . ASP A 1 201 ? -31.062 3.098 20.525 1.00 79.88 201 ASP A O 1
ATOM 1515 N N . GLU A 1 202 ? -30.532 5.069 21.459 1.00 82.00 202 GLU A N 1
ATOM 1516 C CA . GLU A 1 202 ? -31.008 5.929 20.371 1.00 82.00 202 GLU A CA 1
ATOM 1517 C C . GLU A 1 202 ? -30.217 5.706 19.073 1.00 82.00 202 GLU A C 1
ATOM 1519 O O . GLU A 1 202 ? -30.815 5.505 18.026 1.00 82.00 202 GLU A O 1
ATOM 1524 N N . ALA A 1 203 ? -28.884 5.612 19.139 1.00 81.81 203 ALA A N 1
ATOM 1525 C CA . ALA A 1 203 ? -28.027 5.375 17.972 1.00 81.81 203 ALA A CA 1
ATOM 1526 C C . ALA A 1 203 ? -28.225 4.000 17.305 1.00 81.81 203 ALA A C 1
ATOM 1528 O O . ALA A 1 203 ? -27.756 3.780 16.192 1.00 81.81 203 ALA A O 1
ATOM 1529 N N . LEU A 1 204 ? -28.862 3.050 17.995 1.00 75.12 204 LEU A N 1
ATOM 1530 C CA . LEU A 1 204 ? -29.227 1.751 17.423 1.00 75.12 204 LEU A CA 1
ATOM 1531 C C . LEU A 1 204 ? -30.590 1.776 16.735 1.00 75.12 204 LEU A C 1
ATOM 1533 O O . LEU A 1 204 ? -30.840 0.954 15.858 1.00 75.12 204 LEU A O 1
ATOM 1537 N N . GLU A 1 205 ? -31.474 2.673 17.165 1.00 81.31 205 GLU A N 1
ATOM 1538 C CA . GLU A 1 205 ? -32.788 2.878 16.556 1.00 81.31 205 GLU A CA 1
ATOM 1539 C C . GLU A 1 205 ? -32.719 3.882 15.398 1.00 81.31 205 GLU A C 1
ATOM 1541 O O . GLU A 1 205 ? -33.513 3.788 14.463 1.00 81.31 205 GLU A O 1
ATOM 1546 N N . ASP A 1 206 ? -31.757 4.805 15.445 1.00 86.94 206 ASP A N 1
ATOM 1547 C CA . ASP A 1 206 ? -31.536 5.845 14.450 1.00 86.94 206 ASP A CA 1
ATOM 1548 C C . ASP A 1 206 ? -30.076 5.861 13.934 1.00 86.94 206 ASP A C 1
ATOM 1550 O O . ASP A 1 206 ? -29.160 6.318 14.632 1.00 86.94 206 ASP A O 1
ATOM 1554 N N . PRO A 1 207 ? -29.848 5.411 12.682 1.00 87.25 207 PRO A N 1
ATOM 1555 C CA . PRO A 1 207 ? -28.560 5.498 11.998 1.00 87.25 207 PRO A CA 1
ATOM 1556 C C . PRO A 1 207 ? -27.947 6.907 11.959 1.00 87.25 207 PRO A C 1
ATOM 1558 O O . PRO A 1 207 ? -26.718 7.040 11.957 1.00 87.25 207 PRO A O 1
ATOM 1561 N N . GLU A 1 208 ? -28.770 7.960 11.915 1.00 90.31 208 GLU A N 1
ATOM 1562 C CA . GLU A 1 208 ? -28.298 9.346 11.872 1.00 90.31 208 GLU A CA 1
ATOM 1563 C C . GLU A 1 208 ? -27.624 9.736 13.188 1.00 90.31 208 GLU A C 1
ATOM 1565 O O . GLU A 1 208 ? -26.475 10.183 13.167 1.00 90.31 208 GLU A O 1
ATOM 1570 N N . THR A 1 209 ? -28.255 9.423 14.322 1.00 91.75 209 THR A N 1
ATOM 1571 C CA . THR A 1 209 ? -27.680 9.614 15.661 1.00 91.75 209 THR A CA 1
ATOM 1572 C C . THR A 1 209 ? -26.299 8.952 15.805 1.00 91.75 209 THR A C 1
ATOM 1574 O O . THR A 1 209 ? -25.383 9.543 16.384 1.00 91.75 209 THR A O 1
ATOM 1577 N N . LEU A 1 210 ? -26.089 7.746 15.257 1.00 91.00 210 LEU A N 1
ATOM 1578 C CA . LEU A 1 210 ? -24.772 7.093 15.300 1.00 91.00 210 LEU A CA 1
ATOM 1579 C C . LEU A 1 210 ? -23.714 7.852 14.484 1.00 91.00 210 LEU A C 1
ATOM 1581 O O . LEU A 1 210 ? -22.579 8.028 14.939 1.00 91.00 210 LEU A O 1
ATOM 1585 N N . ARG A 1 211 ? -24.069 8.292 13.270 1.00 93.62 211 ARG A N 1
ATOM 1586 C CA . ARG A 1 211 ? -23.161 9.070 12.413 1.00 93.62 211 ARG A CA 1
ATOM 1587 C C . ARG A 1 211 ? -22.782 10.392 13.072 1.00 93.62 211 ARG A C 1
ATOM 1589 O O . ARG A 1 211 ? -21.595 10.724 13.111 1.00 93.62 211 ARG A O 1
ATOM 1596 N N . GLU A 1 212 ? -23.765 11.114 13.607 1.00 94.31 212 GLU A N 1
ATOM 1597 C CA . GLU A 1 212 ? -23.557 12.379 14.313 1.00 94.31 212 GLU A CA 1
ATOM 1598 C C . GLU A 1 212 ? -22.647 12.190 15.528 1.00 94.31 212 GLU A C 1
ATOM 1600 O O . GLU A 1 212 ? -21.662 12.914 15.658 1.00 94.31 212 GLU A O 1
ATOM 1605 N N . ALA A 1 213 ? -22.871 11.150 16.338 1.00 94.75 213 ALA A N 1
ATOM 1606 C CA . ALA A 1 213 ? -22.031 10.855 17.497 1.00 94.75 213 ALA A CA 1
ATOM 1607 C C . ALA A 1 213 ? -20.549 10.653 17.129 1.00 94.75 213 ALA A C 1
ATOM 1609 O O . ALA A 1 213 ? -19.659 11.143 17.831 1.00 94.75 213 ALA A O 1
ATOM 1610 N N . PHE A 1 214 ? -20.246 9.962 16.022 1.00 96.31 214 PHE A N 1
ATOM 1611 C CA . PHE A 1 214 ? -18.859 9.818 15.568 1.00 96.31 214 PHE A CA 1
ATOM 1612 C C . PHE A 1 214 ? -18.271 11.133 15.055 1.00 96.31 214 PHE A C 1
ATOM 1614 O O . PHE A 1 214 ? -17.128 11.452 15.392 1.00 96.31 214 PHE A O 1
ATOM 1621 N N . ILE A 1 215 ? -19.033 11.903 14.275 1.00 96.19 215 ILE A N 1
ATOM 1622 C CA . ILE A 1 215 ? -18.595 13.201 13.740 1.00 96.19 215 ILE A CA 1
ATOM 1623 C C . ILE A 1 215 ? -18.325 14.197 14.879 1.00 96.19 215 ILE A C 1
ATOM 1625 O O . ILE A 1 215 ? -17.296 14.881 14.874 1.00 96.19 215 ILE A O 1
ATOM 1629 N N . GLU A 1 216 ? -19.201 14.258 15.881 1.00 96.31 216 GLU A N 1
ATOM 1630 C CA . GLU A 1 216 ? -19.026 15.090 17.072 1.00 96.31 216 GLU A CA 1
ATOM 1631 C C . GLU A 1 216 ? -17.794 14.669 17.874 1.00 96.31 216 GLU A C 1
ATOM 1633 O O . GLU A 1 216 ? -16.982 15.518 18.242 1.00 96.31 216 GLU A O 1
ATOM 1638 N N . TRP A 1 217 ? -17.580 13.364 18.071 1.00 96.75 217 TRP A N 1
ATOM 1639 C CA . TRP A 1 217 ? -16.388 12.861 18.758 1.00 96.75 217 TRP A CA 1
ATOM 1640 C C . TRP A 1 217 ? -15.094 13.213 18.000 1.00 96.75 217 TRP A C 1
ATOM 1642 O O . TRP A 1 217 ? -14.084 13.592 18.602 1.00 96.75 217 TRP A O 1
ATOM 1652 N N . GLY A 1 218 ? -15.121 13.150 16.665 1.00 96.00 218 GLY A N 1
ATOM 1653 C CA . GLY A 1 218 ? -14.034 13.637 15.815 1.00 96.00 218 GLY A CA 1
ATOM 1654 C C . GLY A 1 218 ? -13.780 15.139 15.986 1.00 96.00 218 GLY A C 1
ATOM 1655 O O . GLY A 1 218 ? -12.629 15.552 16.127 1.00 96.00 218 GLY A O 1
ATOM 1656 N N . THR A 1 219 ? -14.843 15.942 16.042 1.00 95.12 219 THR A N 1
ATOM 1657 C CA . THR A 1 219 ? -14.775 17.402 16.230 1.00 95.12 219 THR A CA 1
ATOM 1658 C C . THR A 1 219 ? -14.222 17.766 17.612 1.00 95.12 219 THR A C 1
ATOM 1660 O O . THR A 1 219 ? -13.350 18.627 17.726 1.00 95.12 219 THR A O 1
ATOM 1663 N N . GLU A 1 220 ? -14.627 17.048 18.665 1.00 96.19 220 GLU A N 1
ATOM 1664 C CA . GLU A 1 220 ? -14.081 17.219 20.017 1.00 96.19 220 GLU A CA 1
ATOM 1665 C C . GLU A 1 220 ? -12.562 16.978 20.045 1.00 96.19 220 GLU A C 1
ATOM 1667 O O . GLU A 1 220 ? -11.816 17.714 20.695 1.00 96.19 220 GLU A O 1
ATOM 1672 N N . LEU A 1 221 ? -12.068 15.966 19.323 1.00 95.56 221 LEU A N 1
ATOM 1673 C CA . LEU A 1 221 ? -10.629 15.717 19.220 1.00 95.56 221 LEU A CA 1
ATOM 1674 C C . LEU A 1 221 ? -9.888 16.869 18.541 1.00 95.56 221 LEU A C 1
ATOM 1676 O O . LEU A 1 221 ? -8.811 17.247 19.013 1.00 95.56 221 LEU A O 1
ATOM 1680 N N . GLU A 1 222 ? -10.447 17.432 17.469 1.00 93.00 222 GLU A N 1
ATOM 1681 C CA . GLU A 1 222 ? -9.874 18.603 16.801 1.00 93.00 222 GLU A CA 1
ATOM 1682 C C . GLU A 1 222 ? -9.795 19.791 17.774 1.00 93.00 222 GLU A C 1
ATOM 1684 O O . GLU A 1 222 ? -8.707 20.347 17.964 1.00 93.00 222 GLU A O 1
ATOM 1689 N N . ASP A 1 223 ? -10.871 20.076 18.510 1.00 94.31 223 ASP A N 1
ATOM 1690 C CA . ASP A 1 223 ? -10.914 21.121 19.540 1.00 94.31 223 ASP A CA 1
ATOM 1691 C C . ASP A 1 223 ? -9.881 20.901 20.654 1.00 94.31 223 ASP A C 1
ATOM 1693 O O . ASP A 1 223 ? -9.178 21.828 21.070 1.00 94.31 223 ASP A O 1
ATOM 1697 N N . LEU A 1 224 ? -9.745 19.669 21.154 1.00 95.62 224 LEU A N 1
ATOM 1698 C CA . LEU A 1 224 ? -8.759 19.344 22.185 1.00 95.62 224 LEU A CA 1
ATOM 1699 C C . LEU A 1 224 ? -7.324 19.510 21.673 1.00 95.62 224 LEU A C 1
ATOM 1701 O O . LEU A 1 224 ? -6.451 19.956 22.424 1.00 95.62 224 LEU A O 1
ATOM 1705 N N . THR A 1 225 ? -7.056 19.188 20.405 1.00 92.88 225 THR A N 1
ATOM 1706 C CA . THR A 1 225 ? -5.737 19.442 19.810 1.00 92.88 225 THR A CA 1
ATOM 1707 C C . THR A 1 225 ? -5.468 20.919 19.551 1.00 92.88 225 THR A C 1
ATOM 1709 O O . THR A 1 225 ? -4.335 21.357 19.762 1.00 92.88 225 THR A O 1
ATOM 1712 N N . ALA A 1 226 ? -6.488 21.709 19.206 1.00 91.12 226 ALA A N 1
ATOM 1713 C CA . ALA A 1 226 ? -6.375 23.161 19.119 1.00 91.12 226 ALA A CA 1
ATOM 1714 C C . ALA A 1 226 ? -6.028 23.767 20.490 1.00 91.12 226 ALA A C 1
ATOM 1716 O O . ALA A 1 226 ? -5.055 24.515 20.600 1.00 91.12 226 ALA A O 1
ATOM 1717 N N . LYS A 1 227 ? -6.720 23.344 21.558 1.00 93.12 227 LYS A N 1
ATOM 1718 C CA . LYS A 1 227 ? -6.405 23.721 22.951 1.00 93.12 227 LYS A CA 1
ATOM 1719 C C . LYS A 1 227 ? -4.987 23.322 23.355 1.00 93.12 227 LYS A C 1
ATOM 1721 O O . LYS A 1 227 ? -4.265 24.110 23.963 1.00 93.12 227 LYS A O 1
ATOM 1726 N N . LEU A 1 228 ? -4.544 22.116 22.980 1.00 93.00 228 LEU A N 1
ATOM 1727 C CA . LEU A 1 228 ? -3.167 21.671 23.216 1.00 93.00 228 LEU A CA 1
ATOM 1728 C C . LEU A 1 228 ? -2.156 22.576 22.495 1.00 93.00 228 LEU A C 1
ATOM 1730 O O . LEU A 1 228 ? -1.120 22.902 23.070 1.00 93.00 228 LEU A O 1
ATOM 1734 N N . SER A 1 229 ? -2.437 22.981 21.257 1.00 89.06 229 SER A N 1
ATOM 1735 C CA . SER A 1 229 ? -1.569 23.886 20.498 1.00 89.06 229 SER A CA 1
ATOM 1736 C C . SER A 1 229 ? -1.544 25.298 21.091 1.00 89.06 229 SER A C 1
ATOM 1738 O O . SER A 1 229 ? -0.492 25.932 21.113 1.00 89.06 229 SER A O 1
ATOM 1740 N N . ALA A 1 230 ? -2.677 25.775 21.609 1.00 92.00 230 ALA A N 1
ATOM 1741 C CA . ALA A 1 230 ? -2.812 27.077 22.259 1.00 92.00 230 ALA A CA 1
ATOM 1742 C C . ALA A 1 230 ? -2.218 27.125 23.683 1.00 92.00 230 ALA A C 1
ATOM 1744 O O . ALA A 1 230 ? -2.118 28.197 24.276 1.00 92.00 230 ALA A O 1
ATOM 1745 N N . GLY A 1 231 ? -1.801 25.982 24.245 1.00 92.69 231 GLY A N 1
ATOM 1746 C CA . GLY A 1 231 ? -1.280 25.908 25.613 1.00 92.69 231 GLY A CA 1
ATOM 1747 C C . GLY A 1 231 ? -2.365 25.921 26.696 1.00 92.69 231 GLY A C 1
ATOM 1748 O O . GLY A 1 231 ? -2.067 26.194 27.857 1.00 92.69 231 GLY A O 1
ATOM 1749 N N . GLU A 1 232 ? -3.615 25.624 26.340 1.00 94.25 232 GLU A N 1
ATOM 1750 C CA . GLU A 1 232 ? -4.780 25.670 27.230 1.00 94.25 232 GLU A CA 1
ATOM 1751 C C . GLU A 1 232 ? -4.920 24.379 28.056 1.00 94.25 232 GLU A C 1
ATOM 1753 O O . GLU A 1 232 ? -5.812 23.557 27.838 1.00 94.25 232 GLU A O 1
ATOM 1758 N N . TYR A 1 233 ? -4.006 24.169 29.006 1.00 94.69 233 TYR A N 1
ATOM 1759 C CA . TYR A 1 233 ? -4.025 23.028 29.928 1.00 94.69 233 TYR A CA 1
ATOM 1760 C C . TYR A 1 233 ? -3.244 23.316 31.217 1.00 94.69 233 TYR A C 1
ATOM 1762 O O . TYR A 1 233 ? -2.295 24.096 31.233 1.00 94.69 233 TYR A O 1
ATOM 1770 N N . GLU A 1 234 ? -3.593 22.617 32.299 1.00 91.81 234 GLU A N 1
ATOM 1771 C CA . GLU A 1 234 ? -2.831 22.665 33.558 1.00 91.81 234 GLU A CA 1
ATOM 1772 C C . GLU A 1 234 ? -1.612 21.726 33.530 1.00 91.81 234 GLU A C 1
ATOM 1774 O O . GLU A 1 234 ? -0.506 22.111 33.901 1.00 91.81 234 GLU A O 1
ATOM 1779 N N . ASP A 1 235 ? -1.802 20.492 33.050 1.00 95.25 235 ASP A N 1
ATOM 1780 C CA . ASP A 1 235 ? -0.753 19.478 32.895 1.00 95.25 235 ASP A CA 1
ATOM 1781 C C . ASP A 1 235 ? -0.758 18.957 31.457 1.00 95.25 235 ASP A C 1
ATOM 1783 O O . ASP A 1 235 ? -1.659 18.222 31.036 1.00 95.25 235 ASP A O 1
ATOM 1787 N N . ARG A 1 236 ? 0.291 19.314 30.708 1.00 93.38 236 ARG A N 1
ATOM 1788 C CA . ARG A 1 236 ? 0.449 18.944 29.298 1.00 93.38 236 ARG A CA 1
ATOM 1789 C C . ARG A 1 236 ? 0.424 17.435 29.082 1.00 93.38 236 ARG A C 1
ATOM 1791 O O . ARG A 1 236 ? -0.163 16.971 28.110 1.00 93.38 236 ARG A O 1
ATOM 1798 N N . ASN A 1 237 ? 1.079 16.661 29.943 1.00 93.25 237 ASN A N 1
ATOM 1799 C CA . ASN A 1 237 ? 1.226 15.220 29.751 1.00 93.25 237 ASN A CA 1
ATOM 1800 C C . ASN A 1 237 ? -0.085 14.502 30.054 1.00 93.25 237 ASN A C 1
ATOM 1802 O O . ASN A 1 237 ? -0.512 13.650 29.274 1.00 93.25 237 ASN A O 1
ATOM 1806 N N . ARG A 1 238 ? -0.767 14.895 31.135 1.00 94.12 238 ARG A N 1
ATOM 1807 C CA . ARG A 1 238 ? -2.104 14.382 31.457 1.00 94.12 238 ARG A CA 1
ATOM 1808 C C . ARG A 1 238 ? -3.123 14.739 30.373 1.00 94.12 238 ARG A C 1
ATOM 1810 O O . ARG A 1 238 ? -3.951 13.899 30.009 1.00 94.12 238 ARG A O 1
ATOM 1817 N N . PHE A 1 239 ? -3.056 15.960 29.844 1.00 96.56 239 PHE A N 1
ATOM 1818 C CA . PHE A 1 239 ? -3.938 16.417 28.773 1.00 96.56 239 PHE A CA 1
ATOM 1819 C C . PHE A 1 239 ? -3.684 15.647 27.470 1.00 96.56 239 PHE A C 1
ATOM 1821 O O . PHE A 1 239 ? -4.603 15.022 26.942 1.00 96.56 239 PHE A O 1
ATOM 1828 N N . ARG A 1 240 ? -2.420 15.542 27.029 1.00 94.94 240 ARG A N 1
ATOM 1829 C CA . ARG A 1 240 ? -2.018 14.706 25.879 1.00 94.94 240 ARG A CA 1
ATOM 1830 C C . ARG A 1 240 ? -2.452 13.251 26.037 1.00 94.94 240 ARG A C 1
ATOM 1832 O O . ARG A 1 240 ? -2.989 12.673 25.100 1.00 94.94 240 ARG A O 1
ATOM 1839 N N . GLY A 1 241 ? -2.264 12.664 27.218 1.00 93.62 241 GLY A N 1
ATOM 1840 C CA . GLY A 1 241 ? -2.706 11.299 27.504 1.00 93.62 241 GLY A CA 1
ATOM 1841 C C . GLY A 1 241 ? -4.227 11.127 27.438 1.00 93.62 241 GLY A C 1
ATOM 1842 O O . GLY A 1 241 ? -4.718 10.036 27.161 1.00 93.62 241 GLY A O 1
ATOM 1843 N N . SER A 1 242 ? -5.001 12.189 27.663 1.00 95.12 242 SER A N 1
ATOM 1844 C CA . SER A 1 242 ? -6.461 12.157 27.514 1.00 95.12 242 SER A CA 1
ATOM 1845 C C . SER A 1 242 ? -6.875 12.229 26.045 1.00 95.12 242 SER A C 1
ATOM 1847 O O . SER A 1 242 ? -7.683 11.405 25.627 1.00 95.12 242 SER A O 1
ATOM 1849 N N . ILE A 1 243 ? -6.226 13.089 25.251 1.00 97.31 243 ILE A N 1
ATOM 1850 C CA . ILE A 1 243 ? -6.407 13.149 23.791 1.00 97.31 243 ILE A CA 1
ATOM 1851 C C . ILE A 1 243 ? -6.074 11.799 23.147 1.00 97.31 243 ILE A C 1
ATOM 1853 O O . ILE A 1 243 ? -6.886 11.257 22.406 1.00 97.31 243 ILE A O 1
ATOM 1857 N N . MET A 1 244 ? -4.921 11.208 23.482 1.00 95.62 244 MET A N 1
ATOM 1858 C CA . MET A 1 244 ? -4.512 9.903 22.943 1.00 95.62 244 MET A CA 1
ATOM 1859 C C . MET A 1 244 ? -5.535 8.804 23.254 1.00 95.62 244 MET A C 1
ATOM 1861 O O . MET A 1 244 ? -5.860 8.005 22.382 1.00 95.62 244 MET A O 1
ATOM 1865 N N . ARG A 1 245 ? -6.075 8.765 24.481 1.00 94.00 245 ARG A N 1
ATOM 1866 C CA . ARG A 1 245 ? -7.093 7.773 24.871 1.00 94.00 245 ARG A CA 1
ATOM 1867 C C . ARG A 1 245 ? -8.404 7.951 24.107 1.00 94.00 245 ARG A C 1
ATOM 1869 O O . ARG A 1 245 ? -8.978 6.948 23.696 1.00 94.00 245 ARG A O 1
ATOM 1876 N N . LEU A 1 246 ? -8.862 9.192 23.925 1.00 97.00 246 LEU A N 1
ATOM 1877 C CA . LEU A 1 246 ? -10.062 9.490 23.138 1.00 97.00 246 LEU A CA 1
ATOM 1878 C C . LEU A 1 246 ? -9.859 9.108 21.668 1.00 97.00 246 LEU A C 1
ATOM 1880 O O . LEU A 1 246 ? -10.682 8.389 21.114 1.00 97.00 246 LEU A O 1
ATOM 1884 N N . ALA A 1 247 ? -8.727 9.489 21.075 1.00 97.88 247 ALA A N 1
ATOM 1885 C CA . ALA A 1 247 ? -8.421 9.203 19.678 1.00 97.88 247 ALA A CA 1
ATOM 1886 C C . ALA A 1 247 ? -8.290 7.695 19.405 1.00 97.88 247 ALA A C 1
ATOM 1888 O O . ALA A 1 247 ? -8.865 7.191 18.443 1.00 97.88 247 ALA A O 1
ATOM 1889 N N . HIS A 1 248 ? -7.615 6.944 20.282 1.00 96.25 248 HIS A N 1
ATOM 1890 C CA . HIS A 1 248 ? -7.574 5.483 20.186 1.00 96.25 248 HIS A CA 1
ATOM 1891 C C . HIS A 1 248 ? -8.962 4.845 20.326 1.00 96.25 248 HIS A C 1
ATOM 1893 O O . HIS A 1 248 ? -9.261 3.896 19.604 1.00 96.25 248 HIS A O 1
ATOM 1899 N N . GLY A 1 249 ? -9.798 5.356 21.236 1.00 95.94 249 GLY A N 1
ATOM 1900 C CA . GLY A 1 249 ? -11.169 4.882 21.419 1.00 95.94 249 GLY A CA 1
ATOM 1901 C C . GLY A 1 249 ? -12.028 5.094 20.173 1.00 95.94 249 GLY A C 1
ATOM 1902 O O . GLY A 1 249 ? -12.695 4.157 19.739 1.00 95.94 249 GLY A O 1
ATOM 1903 N N . LEU A 1 250 ? -11.965 6.284 19.571 1.00 98.00 250 LEU A N 1
ATOM 1904 C CA . LEU A 1 250 ? -12.713 6.620 18.359 1.00 98.00 250 LEU A CA 1
ATOM 1905 C C . LEU A 1 250 ? -12.253 5.775 17.169 1.00 98.00 250 LEU A C 1
ATOM 1907 O O . LEU A 1 250 ? -13.068 5.112 16.532 1.00 98.00 250 LEU A O 1
ATOM 1911 N N . ALA A 1 251 ? -10.940 5.733 16.915 1.00 98.19 251 ALA A N 1
ATOM 1912 C CA . ALA A 1 251 ? -10.382 4.935 15.826 1.00 98.19 251 ALA A CA 1
ATOM 1913 C C . ALA A 1 251 ? -10.701 3.441 15.990 1.00 98.19 251 ALA A C 1
ATOM 1915 O O . ALA A 1 251 ? -11.076 2.787 15.023 1.00 98.19 251 ALA A O 1
ATOM 1916 N N . GLY A 1 252 ? -10.584 2.907 17.212 1.00 97.62 252 GLY A N 1
ATOM 1917 C CA . GLY A 1 252 ? -10.975 1.533 17.520 1.00 97.62 252 GLY A CA 1
ATOM 1918 C C . GLY A 1 252 ? -12.458 1.283 17.245 1.00 97.62 252 GLY A C 1
ATOM 1919 O O . GLY A 1 252 ? -12.783 0.332 16.547 1.00 97.62 252 GLY A O 1
ATOM 1920 N N . SER A 1 253 ? -13.343 2.165 17.718 1.00 97.50 253 SER A N 1
ATOM 1921 C CA . SER A 1 253 ? -14.796 2.014 17.548 1.00 97.50 253 SER A CA 1
ATOM 1922 C C . SER A 1 253 ? -15.201 1.959 16.076 1.00 97.50 253 SER A C 1
ATOM 1924 O O . SER A 1 253 ? -15.909 1.041 15.676 1.00 97.50 253 SER A O 1
ATOM 1926 N N . ILE A 1 254 ? -14.703 2.890 15.254 1.00 97.94 254 ILE A N 1
ATOM 1927 C CA . ILE A 1 254 ? -15.041 2.934 13.824 1.00 97.94 254 ILE A CA 1
ATOM 1928 C C . ILE A 1 254 ? -14.465 1.720 13.082 1.00 97.94 254 ILE A C 1
ATOM 1930 O O . ILE A 1 254 ? -15.151 1.137 12.252 1.00 97.94 254 ILE A O 1
ATOM 1934 N N . ILE A 1 255 ? -13.239 1.288 13.399 1.00 98.12 255 ILE A N 1
ATOM 1935 C CA . ILE A 1 255 ? -12.627 0.118 12.747 1.00 98.12 255 ILE A CA 1
ATOM 1936 C C . ILE A 1 255 ? -13.372 -1.177 13.094 1.00 98.12 255 ILE A C 1
ATOM 1938 O O . ILE A 1 255 ? -13.625 -1.986 12.206 1.00 98.12 255 ILE A O 1
ATOM 1942 N N . HIS A 1 256 ? -13.755 -1.368 14.359 1.00 97.56 256 HIS A N 1
ATOM 1943 C CA . HIS A 1 256 ? -14.560 -2.524 14.771 1.00 97.56 256 HIS A CA 1
ATOM 1944 C C . HIS A 1 256 ? -15.967 -2.500 14.163 1.00 97.56 256 HIS A C 1
ATOM 1946 O O . HIS A 1 256 ? -16.505 -3.567 13.873 1.00 97.56 256 HIS A O 1
ATOM 1952 N N . LEU A 1 257 ? -16.546 -1.314 13.948 1.00 96.25 257 LEU A N 1
ATOM 1953 C CA . LEU A 1 257 ? -17.821 -1.159 13.245 1.00 96.25 257 LEU A CA 1
ATOM 1954 C C . LEU A 1 257 ? -17.694 -1.491 11.754 1.00 96.25 257 LEU A C 1
ATOM 1956 O O . LEU A 1 257 ? -18.518 -2.230 11.233 1.00 96.25 257 LEU A O 1
ATOM 1960 N N . PHE A 1 258 ? -16.658 -0.996 11.073 1.00 96.56 258 PHE A N 1
ATOM 1961 C CA . PHE A 1 258 ? -16.411 -1.328 9.666 1.00 96.56 258 PHE A CA 1
ATOM 1962 C C . PHE A 1 258 ? -16.213 -2.834 9.475 1.00 96.56 258 PHE A C 1
ATOM 1964 O O . PHE A 1 258 ? -16.779 -3.406 8.555 1.00 96.56 258 PHE A O 1
ATOM 1971 N N . ASP A 1 259 ? -15.510 -3.498 10.392 1.00 96.31 259 ASP A N 1
ATOM 1972 C CA . ASP A 1 259 ? -15.386 -4.957 10.391 1.00 96.31 259 ASP A CA 1
ATOM 1973 C C . ASP A 1 259 ? -16.710 -5.690 10.641 1.00 96.31 259 ASP A C 1
ATOM 1975 O O . ASP A 1 259 ? -16.954 -6.719 10.021 1.00 96.31 259 ASP A O 1
ATOM 1979 N N . ALA A 1 260 ? -17.575 -5.170 11.518 1.00 94.69 260 ALA A N 1
ATOM 1980 C CA . ALA A 1 260 ? -18.920 -5.717 11.719 1.00 94.69 260 ALA A CA 1
ATOM 1981 C C . ALA A 1 260 ? -19.820 -5.549 10.481 1.00 94.69 260 ALA A C 1
ATOM 1983 O O . ALA A 1 260 ? -20.756 -6.318 10.301 1.00 94.69 260 ALA A O 1
ATOM 1984 N N . LEU A 1 261 ? -19.516 -4.565 9.631 1.00 94.06 261 LEU A N 1
ATOM 1985 C CA . LEU A 1 261 ? -20.158 -4.326 8.337 1.00 94.06 261 LEU A CA 1
ATOM 1986 C C . LEU A 1 261 ? -19.452 -5.042 7.173 1.00 94.06 261 LEU A C 1
ATOM 1988 O O . LEU A 1 261 ? -19.791 -4.790 6.021 1.00 94.06 261 LEU A O 1
ATOM 1992 N N . GLU A 1 262 ? -18.458 -5.889 7.459 1.00 95.19 262 GLU A N 1
ATOM 1993 C CA . GLU A 1 262 ? -17.646 -6.607 6.464 1.00 95.19 262 GLU A CA 1
ATOM 1994 C C . GLU A 1 262 ? -16.882 -5.694 5.485 1.00 95.19 262 GLU A C 1
ATOM 1996 O O . GLU A 1 262 ? -16.536 -6.085 4.372 1.00 95.19 262 GLU A O 1
ATOM 2001 N N . ILE A 1 263 ? -16.560 -4.473 5.917 1.00 96.31 263 ILE A N 1
ATOM 2002 C CA . ILE A 1 263 ? -15.837 -3.485 5.116 1.00 96.31 263 ILE A CA 1
ATOM 2003 C C . ILE A 1 263 ? -14.333 -3.650 5.333 1.00 96.31 263 ILE A C 1
ATOM 2005 O O . ILE A 1 263 ? -13.817 -3.507 6.446 1.00 96.31 263 ILE A O 1
ATOM 2009 N N . GLY A 1 264 ? -13.599 -3.901 4.250 1.00 96.62 264 GLY A N 1
ATOM 2010 C CA . GLY A 1 264 ? -12.145 -3.998 4.258 1.00 96.62 264 GLY A CA 1
ATOM 2011 C C . GLY A 1 264 ? -11.496 -2.641 4.527 1.00 96.62 264 GLY A C 1
ATOM 2012 O O . GLY A 1 264 ? -11.609 -1.722 3.721 1.00 96.62 264 GLY A O 1
ATOM 2013 N N . VAL A 1 265 ? -10.784 -2.502 5.650 1.00 97.75 265 VAL A N 1
ATOM 2014 C CA . VAL A 1 265 ? -10.138 -1.238 6.048 1.00 97.75 265 VAL A CA 1
ATOM 2015 C C . VAL A 1 265 ? -8.628 -1.293 5.847 1.00 97.75 265 VAL A C 1
ATOM 2017 O O . VAL A 1 265 ? -7.937 -2.060 6.516 1.00 97.75 265 VAL A O 1
ATOM 2020 N N . THR A 1 266 ? -8.086 -0.398 5.025 1.00 98.62 266 THR A N 1
ATOM 2021 C CA . THR A 1 266 ? -6.638 -0.182 4.905 1.00 98.62 266 THR A CA 1
ATOM 2022 C C . THR A 1 266 ? -6.232 1.149 5.529 1.00 98.62 266 THR A C 1
ATOM 2024 O O . THR A 1 266 ? -6.718 2.216 5.152 1.00 98.62 266 THR A O 1
ATOM 2027 N N . ARG A 1 267 ? -5.298 1.104 6.482 1.00 98.44 267 ARG A N 1
ATOM 2028 C CA . ARG A 1 267 ? -4.693 2.303 7.078 1.00 98.44 267 ARG A CA 1
ATOM 2029 C C . ARG A 1 267 ? -3.332 2.550 6.435 1.00 98.44 267 ARG A C 1
ATOM 2031 O O . ARG A 1 267 ? -2.421 1.766 6.663 1.00 98.44 267 ARG A O 1
ATOM 2038 N N . GLU A 1 268 ? -3.173 3.628 5.671 1.00 98.19 268 GLU A N 1
ATOM 2039 C CA . GLU A 1 268 ? -1.871 4.057 5.137 1.00 98.19 268 GLU A CA 1
ATOM 2040 C C . GLU A 1 268 ? -1.230 5.080 6.093 1.00 98.19 268 GLU A C 1
ATOM 2042 O O . GLU A 1 268 ? -1.720 6.196 6.273 1.00 98.19 268 GLU A O 1
ATOM 2047 N N . LEU A 1 269 ? -0.111 4.707 6.710 1.00 97.31 269 LEU A N 1
ATOM 2048 C CA . LEU A 1 269 ? 0.710 5.564 7.555 1.00 97.31 269 LEU A CA 1
ATOM 2049 C C . LEU A 1 269 ? 1.869 6.107 6.718 1.00 97.31 269 LEU A C 1
ATOM 2051 O O . LEU A 1 269 ? 2.817 5.382 6.417 1.00 97.31 269 LEU A O 1
ATOM 2055 N N . ARG A 1 270 ? 1.811 7.391 6.363 1.00 95.62 270 ARG A N 1
ATOM 2056 C CA . ARG A 1 270 ? 2.858 8.083 5.602 1.00 95.62 270 ARG A CA 1
ATOM 2057 C C . ARG A 1 270 ? 3.919 8.619 6.555 1.00 95.62 270 ARG A C 1
ATOM 2059 O O . ARG A 1 270 ? 3.684 9.602 7.263 1.00 95.62 270 ARG A O 1
ATOM 2066 N N . VAL A 1 271 ? 5.061 7.943 6.617 1.00 94.62 271 VAL A N 1
ATOM 2067 C CA . VAL A 1 271 ? 6.179 8.250 7.515 1.00 94.62 271 VAL A CA 1
ATOM 2068 C C . VAL A 1 271 ? 7.182 9.137 6.775 1.00 94.62 271 VAL A C 1
ATOM 2070 O O . VAL A 1 271 ? 7.786 8.679 5.806 1.00 94.62 271 VAL A O 1
ATOM 2073 N N . PRO A 1 272 ? 7.366 10.404 7.191 1.00 91.44 272 PRO A N 1
ATOM 2074 C CA . PRO A 1 272 ? 8.331 11.292 6.551 1.00 91.44 272 PRO A CA 1
ATOM 2075 C C . PRO A 1 272 ? 9.763 10.774 6.684 1.00 91.44 272 PRO A C 1
ATOM 2077 O O . PRO A 1 272 ? 10.131 10.214 7.719 1.00 91.44 272 PRO A O 1
ATOM 2080 N N . SER A 1 273 ? 10.581 11.037 5.668 1.00 89.81 273 SER A N 1
ATOM 2081 C CA . SER A 1 273 ? 12.004 10.704 5.685 1.00 89.81 273 SER A CA 1
ATOM 2082 C C . SER A 1 273 ? 12.756 11.455 6.786 1.00 89.81 273 SER A C 1
ATOM 2084 O O . SER A 1 273 ? 12.451 12.614 7.079 1.00 89.81 273 SER A O 1
ATOM 2086 N N . GLY A 1 274 ? 13.804 10.845 7.343 1.00 88.62 274 GLY A N 1
ATOM 2087 C CA . GLY A 1 274 ? 14.755 11.562 8.201 1.00 88.62 274 GLY A CA 1
ATOM 2088 C C . GLY A 1 274 ? 14.332 11.717 9.664 1.00 88.62 274 GLY A C 1
ATOM 2089 O O . GLY A 1 274 ? 15.008 12.417 10.419 1.00 88.62 274 GLY A O 1
ATOM 2090 N N . LEU A 1 275 ? 13.273 11.028 10.106 1.00 90.88 275 LEU A N 1
ATOM 2091 C CA . LEU A 1 275 ? 12.947 10.934 11.531 1.00 90.88 275 LEU A CA 1
ATOM 2092 C C . LEU A 1 275 ? 14.111 10.315 12.322 1.00 90.88 275 LEU A C 1
ATOM 2094 O O . LEU A 1 275 ? 14.790 9.378 11.873 1.00 90.88 275 LEU A O 1
ATOM 2098 N N . ASP A 1 276 ? 14.344 10.830 13.528 1.00 94.06 276 ASP A N 1
ATOM 2099 C CA . ASP A 1 276 ? 15.381 10.311 14.411 1.00 94.06 276 ASP A CA 1
ATOM 2100 C C . ASP A 1 276 ? 14.982 8.962 15.042 1.00 94.06 276 ASP A C 1
ATOM 2102 O O . ASP A 1 276 ? 13.827 8.531 15.045 1.00 94.06 276 ASP A O 1
ATOM 2106 N N . THR A 1 277 ? 15.972 8.267 15.600 1.00 94.44 277 THR A N 1
ATOM 2107 C CA . THR A 1 277 ? 15.821 6.922 16.172 1.00 94.44 277 THR A CA 1
ATOM 2108 C C . THR A 1 277 ? 14.796 6.839 17.309 1.00 94.44 277 THR A C 1
ATOM 2110 O O . THR A 1 277 ? 14.180 5.775 17.467 1.00 94.44 277 THR A O 1
ATOM 2113 N N . ASN A 1 278 ? 14.626 7.906 18.101 1.00 95.69 278 ASN A N 1
ATOM 2114 C CA . ASN A 1 278 ? 13.649 7.959 19.188 1.00 95.69 278 ASN A CA 1
ATOM 2115 C C . ASN A 1 278 ? 12.251 8.206 18.632 1.00 95.69 278 ASN A C 1
ATOM 2117 O O . ASN A 1 278 ? 11.349 7.454 18.983 1.00 95.69 278 ASN A O 1
ATOM 2121 N N . SER A 1 279 ? 12.092 9.153 17.704 1.00 94.94 279 SER A N 1
ATOM 2122 C CA . SER A 1 279 ? 10.813 9.398 17.021 1.00 94.94 279 SER A CA 1
ATOM 2123 C C . SER A 1 279 ? 10.282 8.132 16.338 1.00 94.94 279 SER A C 1
ATOM 2125 O O . SER A 1 279 ? 9.127 7.757 16.530 1.00 94.94 279 SER A O 1
ATOM 2127 N N . LEU A 1 280 ? 11.150 7.387 15.640 1.00 96.19 280 LEU A N 1
ATOM 2128 C CA . LEU A 1 280 ? 10.791 6.089 15.055 1.00 96.19 280 LEU A CA 1
ATOM 2129 C C . LEU A 1 280 ? 10.402 5.046 16.117 1.00 96.19 280 LEU A C 1
ATOM 2131 O O . LEU A 1 280 ? 9.523 4.223 15.881 1.00 96.19 280 LEU A O 1
ATOM 2135 N N . LYS A 1 281 ? 11.048 5.051 17.292 1.00 96.94 281 LYS A N 1
ATOM 2136 C CA . LYS A 1 281 ? 10.717 4.125 18.388 1.00 96.94 281 LYS A CA 1
ATOM 2137 C C . LYS A 1 281 ? 9.361 4.464 19.007 1.00 96.94 281 LYS A C 1
ATOM 2139 O O . LYS A 1 281 ? 8.563 3.566 19.245 1.00 96.94 281 LYS A O 1
ATOM 2144 N N . GLU A 1 282 ? 9.097 5.741 19.260 1.00 96.69 282 GLU A N 1
ATOM 2145 C CA . GLU A 1 282 ? 7.808 6.206 19.776 1.00 96.69 282 GLU A CA 1
ATOM 2146 C C . GLU A 1 282 ? 6.674 5.905 18.793 1.00 96.69 282 GLU A C 1
ATOM 2148 O O . GLU A 1 282 ? 5.604 5.447 19.202 1.00 96.69 282 GLU A O 1
ATOM 2153 N N . LEU A 1 283 ? 6.923 6.099 17.495 1.00 97.12 283 LEU A N 1
ATOM 2154 C CA . LEU A 1 283 ? 5.975 5.746 16.449 1.00 97.12 283 LEU A CA 1
ATOM 2155 C C . LEU A 1 283 ? 5.709 4.235 16.421 1.00 97.12 283 LEU A C 1
ATOM 2157 O O . LEU A 1 283 ? 4.547 3.845 16.463 1.00 97.12 283 LEU A O 1
ATOM 2161 N N . ALA A 1 284 ? 6.747 3.391 16.440 1.00 97.81 284 ALA A N 1
ATOM 2162 C CA . ALA A 1 284 ? 6.599 1.931 16.478 1.00 97.81 284 ALA A CA 1
ATOM 2163 C C . ALA A 1 284 ? 5.762 1.450 17.676 1.00 97.81 284 ALA A C 1
ATOM 2165 O O . ALA A 1 284 ? 4.843 0.652 17.506 1.00 97.81 284 ALA A O 1
ATOM 2166 N N . THR A 1 285 ? 6.015 1.985 18.875 1.00 97.62 285 THR A N 1
ATOM 2167 C CA . THR A 1 285 ? 5.203 1.704 20.072 1.00 97.62 285 THR A CA 1
ATOM 2168 C C . THR A 1 285 ? 3.753 2.155 19.908 1.00 97.62 285 THR A C 1
ATOM 2170 O O . THR A 1 285 ? 2.826 1.484 20.346 1.00 97.62 285 THR A O 1
ATOM 2173 N N . THR A 1 286 ? 3.527 3.297 19.265 1.00 97.75 286 THR A N 1
ATOM 2174 C CA . THR A 1 286 ? 2.165 3.797 19.050 1.00 97.75 286 THR A CA 1
ATOM 2175 C C . THR A 1 286 ? 1.410 2.941 18.033 1.00 97.75 286 THR A C 1
ATOM 2177 O O . THR A 1 286 ? 0.229 2.657 18.234 1.00 97.75 286 THR A O 1
ATOM 2180 N N . ILE A 1 287 ? 2.090 2.493 16.972 1.00 98.00 287 ILE A N 1
ATOM 2181 C CA . ILE A 1 287 ? 1.539 1.556 15.987 1.00 98.00 287 ILE A CA 1
ATOM 2182 C C . ILE A 1 287 ? 1.192 0.233 16.668 1.00 98.00 287 ILE A C 1
ATOM 2184 O O . ILE A 1 287 ? 0.092 -0.267 16.451 1.00 98.00 287 ILE A O 1
ATOM 2188 N N . SER A 1 288 ? 2.051 -0.316 17.534 1.00 97.75 288 SER A N 1
ATOM 2189 C CA . SER A 1 288 ? 1.750 -1.590 18.198 1.00 97.75 288 SER A CA 1
ATOM 2190 C C . SER A 1 288 ? 0.542 -1.503 19.134 1.00 97.75 288 SER A C 1
ATOM 2192 O O . SER A 1 288 ? -0.322 -2.379 19.100 1.00 97.75 288 SER A O 1
ATOM 2194 N N . ILE A 1 289 ? 0.405 -0.412 19.896 1.00 97.31 289 ILE A N 1
ATOM 2195 C CA . ILE A 1 289 ? -0.787 -0.159 20.722 1.00 97.31 289 ILE A CA 1
ATOM 2196 C C . ILE A 1 289 ? -2.040 -0.039 19.845 1.00 97.31 289 ILE A C 1
ATOM 2198 O O . ILE A 1 289 ? -3.058 -0.667 20.137 1.00 97.31 289 ILE A O 1
ATOM 2202 N N . ALA A 1 290 ? -1.978 0.739 18.759 1.00 97.56 290 ALA A N 1
ATOM 2203 C CA . ALA A 1 290 ? -3.096 0.876 17.826 1.00 97.56 290 ALA A CA 1
ATOM 2204 C C . ALA A 1 290 ? -3.481 -0.473 17.198 1.00 97.56 290 ALA A C 1
ATOM 2206 O O . ALA A 1 290 ? -4.667 -0.779 17.102 1.00 97.56 290 ALA A O 1
ATOM 2207 N N . THR A 1 291 ? -2.490 -1.295 16.846 1.00 97.88 291 THR A N 1
ATOM 2208 C CA . THR A 1 291 ? -2.675 -2.645 16.299 1.00 97.88 291 THR A CA 1
ATOM 2209 C C . THR A 1 291 ? -3.431 -3.522 17.295 1.00 97.88 291 THR A C 1
ATOM 2211 O O . THR A 1 291 ? -4.454 -4.096 16.934 1.00 97.88 291 THR A O 1
ATOM 2214 N N . ALA A 1 292 ? -3.020 -3.554 18.566 1.00 97.44 292 ALA A N 1
ATOM 2215 C CA . ALA A 1 292 ? -3.705 -4.327 19.605 1.00 97.44 292 ALA A CA 1
ATOM 2216 C C . ALA A 1 292 ? -5.155 -3.860 19.847 1.00 97.44 292 ALA A C 1
ATOM 2218 O O . ALA A 1 292 ? -6.052 -4.680 20.044 1.00 97.44 292 ALA A O 1
ATOM 2219 N N . ILE A 1 293 ? -5.413 -2.546 19.812 1.00 97.12 293 ILE A N 1
ATOM 2220 C CA . ILE A 1 293 ? -6.769 -1.975 19.948 1.00 97.12 293 ILE A CA 1
ATOM 2221 C C . ILE A 1 293 ? -7.659 -2.363 18.765 1.00 97.12 293 ILE A C 1
ATOM 2223 O O . ILE A 1 293 ? -8.838 -2.666 18.939 1.00 97.12 293 ILE A O 1
ATOM 2227 N N . GLN A 1 294 ? -7.082 -2.380 17.569 1.00 97.25 294 GLN A N 1
ATOM 2228 C CA . GLN A 1 294 ? -7.765 -2.653 16.306 1.00 97.25 294 GLN A CA 1
ATOM 2229 C C . GLN A 1 294 ? -7.687 -4.136 15.909 1.00 97.25 294 GLN A C 1
ATOM 2231 O O . GLN A 1 294 ? -7.877 -4.472 14.747 1.00 97.25 294 GLN A O 1
ATOM 2236 N N . SER A 1 295 ? -7.386 -5.023 16.857 1.00 97.81 295 SER A N 1
ATOM 2237 C CA . SER A 1 295 ? -7.396 -6.475 16.665 1.00 97.81 295 SER A CA 1
ATOM 2238 C C . SER A 1 295 ? -8.559 -7.105 17.422 1.00 97.81 295 SER A C 1
ATOM 2240 O O . SER A 1 295 ? -9.064 -6.536 18.398 1.00 97.81 295 SER A O 1
ATOM 2242 N N . LYS A 1 296 ? -8.960 -8.306 17.008 1.00 96.19 296 LYS A N 1
ATOM 2243 C CA . LYS A 1 296 ? -10.059 -9.052 17.625 1.00 96.19 296 LYS A CA 1
ATOM 2244 C C . LYS A 1 296 ? -9.754 -10.544 17.749 1.00 96.19 296 LYS A C 1
ATOM 2246 O O . LYS A 1 296 ? -8.921 -11.077 17.024 1.00 96.19 296 LYS A O 1
ATOM 2251 N N . TYR A 1 297 ? -10.471 -11.204 18.648 1.00 96.00 297 TYR A N 1
ATOM 2252 C CA . TYR A 1 297 ? -10.622 -12.657 18.698 1.00 96.00 297 TYR A CA 1
ATOM 2253 C C . TYR A 1 297 ? -12.114 -12.976 18.651 1.00 96.00 297 TYR A C 1
ATOM 2255 O O . TYR A 1 297 ? -12.847 -12.612 19.572 1.00 96.00 297 TYR A O 1
ATOM 2263 N N . GLY A 1 298 ? -12.599 -13.558 17.552 1.00 93.06 298 GLY A N 1
ATOM 2264 C CA . GLY A 1 298 ? -14.037 -13.580 17.266 1.00 93.06 298 GLY A CA 1
ATOM 2265 C C . GLY A 1 298 ? -14.618 -12.158 17.295 1.00 93.06 298 GLY A C 1
ATOM 2266 O O . GLY A 1 298 ? -14.121 -11.273 16.602 1.00 93.06 298 GLY A O 1
ATOM 2267 N N . ALA A 1 299 ? -15.625 -11.919 18.141 1.00 91.69 299 ALA A N 1
ATOM 2268 C CA . ALA A 1 299 ? -16.217 -10.593 18.359 1.00 91.69 299 ALA A CA 1
ATOM 2269 C C . ALA A 1 299 ? -15.511 -9.753 19.448 1.00 91.69 299 ALA A C 1
ATOM 2271 O O . ALA A 1 299 ? -15.913 -8.625 19.717 1.00 91.69 299 ALA A O 1
ATOM 2272 N N . PHE A 1 300 ? -14.489 -10.283 20.125 1.00 94.69 300 PHE A N 1
ATOM 2273 C CA . PHE A 1 300 ? -13.904 -9.647 21.306 1.00 94.69 300 PHE A CA 1
ATOM 2274 C C . PHE A 1 300 ? -12.713 -8.763 20.940 1.00 94.69 300 PHE A C 1
ATOM 2276 O O . PHE A 1 300 ? -11.730 -9.239 20.371 1.00 94.69 300 PHE A O 1
ATOM 2283 N N . ALA A 1 301 ? -12.759 -7.486 21.323 1.00 95.00 301 ALA A N 1
ATOM 2284 C CA . ALA A 1 301 ? -11.653 -6.556 21.118 1.00 95.00 301 ALA A CA 1
ATOM 2285 C C . ALA A 1 301 ? -10.407 -6.986 21.911 1.00 95.00 301 ALA A C 1
ATOM 2287 O O . ALA A 1 301 ? -10.424 -7.047 23.145 1.00 95.00 301 ALA A O 1
ATOM 2288 N N . CYS A 1 302 ? -9.301 -7.227 21.203 1.00 95.31 302 CYS A N 1
ATOM 2289 C CA . CYS A 1 302 ? -8.079 -7.811 21.758 1.00 95.31 302 CYS A CA 1
ATOM 2290 C C . CYS A 1 302 ? -7.524 -6.993 22.932 1.00 95.31 302 CYS A C 1
ATOM 2292 O O . CYS A 1 302 ? -7.320 -7.527 24.023 1.00 95.31 302 CYS A O 1
ATOM 2294 N N . TYR A 1 303 ? -7.358 -5.676 22.758 1.00 95.12 303 TYR A N 1
ATOM 2295 C CA . TYR A 1 303 ? -6.791 -4.828 23.810 1.00 95.12 303 TYR A CA 1
ATOM 2296 C C . TYR A 1 303 ? -7.582 -4.868 25.118 1.00 95.12 303 TYR A C 1
ATOM 2298 O O . TYR A 1 303 ? -6.985 -4.862 26.196 1.00 95.12 303 TYR A O 1
ATOM 2306 N N . ARG A 1 304 ? -8.920 -4.936 25.044 1.00 93.31 304 ARG A N 1
ATOM 2307 C CA . ARG A 1 304 ? -9.769 -4.999 26.240 1.00 93.31 304 ARG A CA 1
ATOM 2308 C C . ARG A 1 304 ? -9.522 -6.277 27.038 1.00 93.31 304 ARG A C 1
ATOM 2310 O O . ARG A 1 304 ? -9.517 -6.215 28.262 1.00 93.31 304 ARG A O 1
ATOM 2317 N N . GLN A 1 305 ? -9.316 -7.395 26.349 1.00 93.50 305 GLN A N 1
ATOM 2318 C CA . GLN A 1 305 ? -9.125 -8.703 26.971 1.00 93.50 305 GLN A CA 1
ATOM 2319 C C . GLN A 1 305 ? -7.693 -8.895 27.484 1.00 93.50 305 GLN A C 1
ATOM 2321 O O . GLN A 1 305 ? -7.498 -9.385 28.591 1.00 93.50 305 GLN A O 1
ATOM 2326 N N . LEU A 1 306 ? -6.691 -8.492 26.696 1.00 94.31 306 LEU A N 1
ATOM 2327 C CA . LEU A 1 306 ? -5.294 -8.843 26.964 1.00 94.31 306 LEU A CA 1
ATOM 2328 C C . LEU A 1 306 ? -4.498 -7.762 27.701 1.00 94.31 306 LEU A C 1
ATOM 2330 O O . LEU A 1 306 ? -3.564 -8.101 28.419 1.00 94.31 306 LEU A O 1
ATOM 2334 N N . PHE A 1 307 ? -4.827 -6.476 27.538 1.00 95.00 307 PHE A N 1
ATOM 2335 C CA . PHE A 1 307 ? -3.943 -5.369 27.947 1.00 95.00 307 PHE A CA 1
ATOM 2336 C C . PHE A 1 307 ? -4.626 -4.289 28.805 1.00 95.00 307 PHE A C 1
ATOM 2338 O O . PHE A 1 307 ? -3.975 -3.349 29.269 1.00 95.00 307 PHE A O 1
ATOM 2345 N N . GLU A 1 308 ? -5.939 -4.373 29.034 1.00 92.44 308 GLU A N 1
ATOM 2346 C CA . GLU A 1 308 ? -6.655 -3.399 29.860 1.00 92.44 308 GLU A CA 1
ATOM 2347 C C . GLU A 1 308 ? -6.237 -3.520 31.331 1.00 92.44 308 GLU A C 1
ATOM 2349 O O . GLU A 1 308 ? -6.497 -4.520 31.999 1.00 92.44 308 GLU A O 1
ATOM 2354 N N . ALA A 1 309 ? -5.611 -2.469 31.860 1.00 87.62 309 ALA A N 1
ATOM 2355 C CA . ALA A 1 309 ? -5.138 -2.430 33.241 1.00 87.62 309 ALA A CA 1
ATOM 2356 C C . ALA A 1 309 ? -6.234 -2.044 34.253 1.00 87.62 309 ALA A C 1
ATOM 2358 O O . ALA A 1 309 ? -6.060 -2.235 35.456 1.00 87.62 309 ALA A O 1
ATOM 2359 N N . ARG A 1 310 ? -7.351 -1.459 33.801 1.00 87.25 310 ARG A N 1
ATOM 2360 C CA . ARG A 1 310 ? -8.442 -1.009 34.679 1.00 87.25 310 ARG A CA 1
ATOM 2361 C C . ARG A 1 310 ? -9.389 -2.165 34.990 1.00 87.25 310 ARG A C 1
ATOM 2363 O O . ARG A 1 310 ? -10.204 -2.532 34.151 1.00 87.25 310 ARG A O 1
ATOM 2370 N N . GLU A 1 311 ? -9.326 -2.670 36.217 1.00 81.25 311 GLU A N 1
ATOM 2371 C CA . GLU A 1 311 ? -10.115 -3.824 36.671 1.00 81.25 311 GLU A CA 1
ATOM 2372 C C . GLU A 1 311 ? -11.629 -3.655 36.464 1.00 81.25 311 GLU A C 1
ATOM 2374 O O . GLU A 1 311 ? -12.271 -4.541 35.913 1.00 81.25 311 GLU A O 1
ATOM 2379 N N . GLU A 1 312 ? -12.190 -2.487 36.794 1.00 83.38 312 GLU A N 1
ATOM 2380 C CA . GLU A 1 312 ? -13.617 -2.180 36.583 1.00 83.38 312 GLU A CA 1
ATOM 2381 C C . GLU A 1 312 ? -14.049 -2.406 35.126 1.00 83.38 312 GLU A C 1
ATOM 2383 O O . GLU A 1 312 ? -15.103 -2.972 34.850 1.00 83.38 312 GLU A O 1
ATOM 2388 N N . LYS A 1 313 ? -13.184 -2.021 34.183 1.00 82.94 313 LYS A N 1
ATOM 2389 C CA . LYS A 1 313 ? -13.416 -2.162 32.745 1.00 82.94 313 LYS A CA 1
ATOM 2390 C C . LYS A 1 313 ? -13.262 -3.589 32.235 1.00 82.94 313 LYS A C 1
ATOM 2392 O O . LYS A 1 313 ? -13.760 -3.864 31.144 1.00 82.94 313 LYS A O 1
ATOM 2397 N N . ARG A 1 314 ? -12.542 -4.447 32.960 1.00 80.62 314 ARG A N 1
ATOM 2398 C CA . ARG A 1 314 ? -12.438 -5.880 32.663 1.00 80.62 314 ARG A CA 1
ATOM 2399 C C . ARG A 1 314 ? -13.649 -6.627 33.202 1.00 80.62 314 ARG A C 1
ATOM 2401 O O . ARG A 1 314 ? -14.238 -7.412 32.478 1.00 80.62 314 ARG A O 1
ATOM 2408 N N . GLN A 1 315 ? -14.060 -6.324 34.432 1.00 77.50 315 GLN A N 1
ATOM 2409 C CA . GLN A 1 315 ? -15.196 -6.976 35.088 1.00 77.50 315 GLN A CA 1
ATOM 2410 C C . GLN A 1 315 ? -16.531 -6.720 34.385 1.00 77.50 315 GLN A C 1
ATOM 2412 O O . GLN A 1 315 ? -17.419 -7.565 34.448 1.00 77.50 315 GLN A O 1
ATOM 2417 N N . SER A 1 316 ? -16.683 -5.568 33.725 1.00 77.50 316 SER A N 1
ATOM 2418 C CA . SER A 1 316 ? -17.879 -5.258 32.937 1.00 77.50 316 SER A CA 1
ATOM 2419 C C . SER A 1 316 ? -17.833 -5.786 31.500 1.00 77.50 316 SER A C 1
ATOM 2421 O O . SER A 1 316 ? -18.839 -5.692 30.805 1.00 77.50 316 SER A O 1
ATOM 2423 N N . ALA A 1 317 ? -16.686 -6.285 31.027 1.00 80.19 317 ALA A N 1
ATOM 2424 C CA . ALA A 1 317 ? -16.543 -6.777 29.663 1.00 80.19 317 ALA A CA 1
ATOM 2425 C C . ALA A 1 317 ? -17.030 -8.225 29.548 1.00 80.19 317 ALA A C 1
ATOM 2427 O O . ALA A 1 317 ? -16.854 -9.034 30.459 1.00 80.19 317 ALA A O 1
ATOM 2428 N N . LEU A 1 318 ? -17.586 -8.573 28.390 1.00 86.38 318 LEU A N 1
ATOM 2429 C CA . LEU A 1 318 ? -17.799 -9.974 28.043 1.00 86.38 318 LEU A CA 1
ATOM 2430 C C . LEU A 1 318 ? -16.433 -10.640 27.821 1.00 86.38 318 LEU A C 1
ATOM 2432 O O . LEU A 1 318 ? -15.547 -10.043 27.206 1.00 86.38 318 LEU A O 1
ATOM 2436 N N . SER A 1 319 ? -16.258 -11.873 28.297 1.00 85.12 319 SER A N 1
ATOM 2437 C CA . SER A 1 319 ? -15.021 -12.643 28.104 1.00 85.12 319 SER A CA 1
ATOM 2438 C C . SER A 1 319 ? -15.203 -13.732 27.044 1.00 85.12 319 SER A C 1
ATOM 2440 O O . SER A 1 319 ? -16.250 -14.389 27.029 1.00 85.12 319 SER A O 1
ATOM 2442 N N . PRO A 1 320 ? -14.202 -13.962 26.174 1.00 90.94 320 PRO A N 1
ATOM 2443 C CA . PRO A 1 320 ? -14.258 -15.040 25.200 1.00 90.94 320 PRO A CA 1
ATOM 2444 C C . PRO A 1 320 ? -14.144 -16.404 25.878 1.00 90.94 320 PRO A C 1
ATOM 2446 O O . PRO A 1 320 ? -13.409 -16.577 26.851 1.00 90.94 320 PRO A O 1
ATOM 2449 N N . THR A 1 321 ? -14.817 -17.397 25.303 1.00 90.94 321 THR A N 1
ATOM 2450 C CA . THR A 1 321 ? -14.389 -18.791 25.457 1.00 90.94 321 THR A CA 1
ATOM 2451 C C . THR A 1 321 ? -13.350 -19.045 24.377 1.00 90.94 321 THR A C 1
ATOM 2453 O O . THR A 1 321 ? -13.676 -18.939 23.198 1.00 90.94 321 THR A O 1
ATOM 2456 N N . VAL A 1 322 ? -12.104 -19.293 24.777 1.00 92.00 322 VAL A N 1
ATOM 2457 C CA . VAL A 1 322 ? -11.016 -19.537 23.825 1.00 92.00 322 VAL A CA 1
ATOM 2458 C C . VAL A 1 322 ? -11.150 -20.947 23.265 1.00 92.00 322 VAL A C 1
ATOM 2460 O O . VAL A 1 322 ? -11.242 -21.914 24.023 1.00 92.00 322 VAL A O 1
ATOM 2463 N N . ASP A 1 323 ? -11.180 -21.043 21.943 1.00 90.50 323 ASP A N 1
ATOM 2464 C CA . ASP A 1 323 ? -11.039 -22.294 21.217 1.00 90.50 323 ASP A CA 1
ATOM 2465 C C . ASP A 1 323 ? -9.571 -22.733 21.258 1.00 90.50 323 ASP A C 1
ATOM 2467 O O . ASP A 1 323 ? -8.686 -22.030 20.773 1.00 90.50 323 ASP A O 1
ATOM 2471 N N . ALA A 1 324 ? -9.305 -23.888 21.864 1.00 88.38 324 ALA A N 1
ATOM 2472 C CA . ALA A 1 324 ? -7.956 -24.436 21.963 1.00 88.38 324 ALA A CA 1
ATOM 2473 C C . ALA A 1 324 ? -7.418 -24.940 20.610 1.00 88.38 324 ALA A C 1
ATOM 2475 O O . ALA A 1 324 ? -6.201 -25.075 20.465 1.00 88.38 324 ALA A O 1
ATOM 2476 N N . ASP A 1 325 ? -8.293 -25.211 19.633 1.00 89.12 325 ASP A N 1
ATOM 2477 C CA . ASP A 1 325 ? -7.899 -25.601 18.275 1.00 89.12 325 ASP A CA 1
ATOM 2478 C C . ASP A 1 325 ? -7.527 -24.369 17.424 1.00 89.12 325 ASP A C 1
ATOM 2480 O O . ASP A 1 325 ? -6.685 -24.471 16.528 1.00 89.12 325 ASP A O 1
ATOM 2484 N N . ASP A 1 326 ? -8.094 -23.198 17.743 1.00 90.94 326 ASP A N 1
ATOM 2485 C CA . ASP A 1 326 ? -7.777 -21.907 17.119 1.00 90.94 326 ASP A CA 1
ATOM 2486 C C . ASP A 1 326 ? -7.750 -20.747 18.143 1.00 90.94 326 ASP A C 1
ATOM 2488 O O . ASP A 1 326 ? -8.681 -19.936 18.239 1.00 90.94 326 ASP A O 1
ATOM 2492 N N . PRO A 1 327 ? -6.669 -20.634 18.936 1.00 94.06 327 PRO A N 1
ATOM 2493 C CA . PRO A 1 327 ? -6.512 -19.585 19.945 1.00 94.06 327 PRO A CA 1
ATOM 2494 C C . PRO A 1 327 ? -5.945 -18.284 19.349 1.00 94.06 327 PRO A C 1
ATOM 2496 O O . PRO A 1 327 ? -5.243 -17.531 20.035 1.00 94.06 327 PRO A O 1
ATOM 2499 N N . LEU A 1 328 ? -6.163 -18.029 18.054 1.00 94.56 328 LEU A N 1
ATOM 2500 C CA . LEU A 1 328 ? -5.520 -16.937 17.329 1.00 94.56 328 LEU A CA 1
ATOM 2501 C C . LEU A 1 328 ? -6.529 -15.878 16.890 1.00 94.56 328 LEU A C 1
ATOM 2503 O O . LEU A 1 328 ? -7.454 -16.123 16.125 1.00 94.56 328 LEU A O 1
ATOM 2507 N N . GLY A 1 329 ? -6.328 -14.660 17.377 1.00 95.38 329 GLY A N 1
ATOM 2508 C CA . GLY A 1 329 ? -7.001 -13.473 16.876 1.00 95.38 329 GLY A CA 1
ATOM 2509 C C . GLY A 1 329 ? -6.266 -12.856 15.689 1.00 95.38 329 GLY A C 1
ATOM 2510 O O . GLY A 1 329 ? -5.130 -13.219 15.364 1.00 95.38 329 GLY A O 1
ATOM 2511 N N . THR A 1 330 ? -6.904 -11.861 15.082 1.00 95.69 330 THR A N 1
ATOM 2512 C CA . THR A 1 330 ? -6.405 -11.177 13.887 1.00 95.69 330 THR A CA 1
ATOM 2513 C C . THR A 1 330 ? -6.467 -9.662 14.038 1.00 95.69 330 THR A C 1
ATOM 2515 O O . THR A 1 330 ? -7.303 -9.108 14.762 1.00 95.69 330 THR A O 1
ATOM 2518 N N . LEU A 1 331 ? -5.569 -8.976 13.334 1.00 97.44 331 LEU A N 1
ATOM 2519 C CA . LEU A 1 331 ? -5.706 -7.549 13.072 1.00 97.44 331 LEU A CA 1
ATOM 2520 C C . LEU A 1 331 ? -6.891 -7.326 12.124 1.00 97.44 331 LEU A C 1
ATOM 2522 O O . LEU A 1 331 ? -6.998 -7.978 11.089 1.00 97.44 331 LEU A O 1
ATOM 2526 N N . ILE A 1 332 ? -7.771 -6.385 12.465 1.00 97.94 332 ILE A N 1
ATOM 2527 C CA . ILE A 1 332 ? -8.862 -5.978 11.578 1.00 97.94 332 ILE A CA 1
ATOM 2528 C C . ILE A 1 332 ? -8.275 -5.200 10.405 1.00 97.94 332 ILE A C 1
ATOM 2530 O O . ILE A 1 332 ? -7.552 -4.222 10.622 1.00 97.94 332 ILE A O 1
ATOM 2534 N N . GLY A 1 333 ? -8.618 -5.598 9.179 1.00 96.94 333 GLY A N 1
ATOM 2535 C CA . GLY A 1 333 ? -8.123 -4.966 7.958 1.00 96.94 333 GLY A CA 1
ATOM 2536 C C . GLY A 1 333 ? -6.599 -5.047 7.831 1.00 96.94 333 GLY A C 1
ATOM 2537 O O . GLY A 1 333 ? -5.978 -5.982 8.326 1.00 96.94 333 GLY A O 1
ATOM 2538 N N . SER A 1 334 ? -5.988 -4.051 7.195 1.00 97.12 334 SER A N 1
ATOM 2539 C CA . SER A 1 334 ? -4.542 -3.995 6.949 1.00 97.12 334 SER A CA 1
ATOM 2540 C C . SER A 1 334 ? -3.932 -2.647 7.339 1.00 97.12 334 SER A C 1
ATOM 2542 O O . SER A 1 334 ? -4.628 -1.621 7.400 1.00 97.12 334 SER A O 1
ATOM 2544 N N . MET A 1 335 ? -2.629 -2.632 7.627 1.00 98.25 335 MET A N 1
ATOM 2545 C CA . MET A 1 335 ? -1.854 -1.394 7.752 1.00 98.25 335 MET A CA 1
ATOM 2546 C C . MET A 1 335 ? -0.716 -1.359 6.734 1.00 98.25 335 MET A C 1
ATOM 2548 O O . MET A 1 335 ? 0.049 -2.307 6.595 1.00 98.25 335 MET A O 1
ATOM 2552 N N . VAL A 1 336 ? -0.559 -0.225 6.066 1.00 98.31 336 VAL A N 1
ATOM 2553 C CA . VAL A 1 336 ? 0.520 0.042 5.118 1.00 98.31 336 VAL A CA 1
ATOM 2554 C C . VAL A 1 336 ? 1.360 1.176 5.678 1.00 98.31 336 VAL A C 1
ATOM 2556 O O . VAL A 1 336 ? 0.866 2.287 5.839 1.00 98.31 336 VAL A O 1
ATOM 2559 N N . VAL A 1 337 ? 2.627 0.921 5.991 1.00 97.75 337 VAL A N 1
ATOM 2560 C CA . VAL A 1 337 ? 3.559 1.948 6.467 1.00 97.75 337 VAL A CA 1
ATOM 2561 C C . VAL A 1 337 ? 4.471 2.340 5.314 1.00 97.75 337 VAL A C 1
ATOM 2563 O O . VAL A 1 337 ? 5.335 1.566 4.905 1.00 97.75 337 VAL A O 1
ATOM 2566 N N . ARG A 1 338 ? 4.271 3.546 4.784 1.00 96.31 338 ARG A N 1
ATOM 2567 C CA . ARG A 1 338 ? 4.906 4.023 3.555 1.00 96.31 338 ARG A CA 1
ATOM 2568 C C . ARG A 1 338 ? 5.850 5.191 3.812 1.00 96.31 338 ARG A C 1
ATOM 2570 O O . ARG A 1 338 ? 5.490 6.124 4.524 1.00 96.31 338 ARG A O 1
ATOM 2577 N N . GLY A 1 339 ? 7.018 5.170 3.181 1.00 93.81 339 GLY A N 1
ATOM 2578 C CA . GLY A 1 339 ? 7.993 6.266 3.183 1.00 93.81 339 GLY A CA 1
ATOM 2579 C C . GLY A 1 339 ? 9.342 5.822 2.626 1.00 93.81 339 GLY A C 1
ATOM 2580 O O . GLY A 1 339 ? 9.562 4.634 2.426 1.00 93.81 339 GLY A O 1
ATOM 2581 N N . GLU A 1 340 ? 10.253 6.756 2.363 1.00 90.56 340 GLU A N 1
ATOM 2582 C CA . GLU A 1 340 ? 11.528 6.447 1.689 1.00 90.56 340 GLU A CA 1
ATOM 2583 C C . GLU A 1 340 ? 12.499 5.616 2.543 1.00 90.56 340 GLU A C 1
ATOM 2585 O O . GLU A 1 340 ? 13.256 4.811 2.013 1.00 90.56 340 GLU A O 1
ATOM 2590 N N . ASP A 1 341 ? 12.486 5.784 3.868 1.00 90.12 341 ASP A N 1
ATOM 2591 C CA . ASP A 1 341 ? 13.413 5.123 4.794 1.00 90.12 341 ASP A CA 1
ATOM 2592 C C . ASP A 1 341 ? 12.702 4.231 5.832 1.00 90.12 341 ASP A C 1
ATOM 2594 O O . ASP A 1 341 ? 13.224 3.977 6.925 1.00 90.12 341 ASP A O 1
ATOM 2598 N N . VAL A 1 342 ? 11.515 3.706 5.488 1.00 92.69 342 VAL A N 1
ATOM 2599 C CA . VAL A 1 342 ? 10.686 2.886 6.397 1.00 92.69 342 VAL A CA 1
ATOM 2600 C C . VAL A 1 342 ? 11.327 1.565 6.819 1.00 92.69 342 VAL A C 1
ATOM 2602 O O . VAL A 1 342 ? 10.979 1.052 7.885 1.00 92.69 342 VAL A O 1
ATOM 2605 N N . HIS A 1 343 ? 12.325 1.041 6.096 1.00 91.81 343 HIS A N 1
ATOM 2606 C CA . HIS A 1 343 ? 13.118 -0.106 6.567 1.00 91.81 343 HIS A CA 1
ATOM 2607 C C . HIS A 1 343 ? 13.737 0.131 7.953 1.00 91.81 343 HIS A C 1
ATOM 2609 O O . HIS A 1 343 ? 13.916 -0.815 8.723 1.00 91.81 343 HIS A O 1
ATOM 2615 N N . ARG A 1 344 ? 14.022 1.390 8.324 1.00 94.12 344 ARG A N 1
ATOM 2616 C CA . ARG A 1 344 ? 14.552 1.761 9.650 1.00 94.12 344 ARG A CA 1
ATOM 2617 C C . ARG A 1 344 ? 13.552 1.515 10.784 1.00 94.12 344 ARG A C 1
ATOM 2619 O O . ARG A 1 344 ? 13.961 1.411 11.945 1.00 94.12 344 ARG A O 1
ATOM 2626 N N . LEU A 1 345 ? 12.255 1.447 10.473 1.00 94.19 345 LEU A N 1
ATOM 2627 C CA . LEU A 1 345 ? 11.186 1.203 11.442 1.00 94.19 345 LEU A CA 1
ATOM 2628 C C . LEU A 1 345 ? 11.029 -0.286 11.766 1.00 94.19 345 LEU A C 1
ATOM 2630 O O . LEU A 1 345 ? 10.624 -0.619 12.877 1.00 94.19 345 LEU A O 1
ATOM 2634 N N . ARG A 1 346 ? 11.400 -1.168 10.834 1.00 93.75 346 ARG A N 1
ATOM 2635 C CA . ARG A 1 346 ? 11.129 -2.608 10.879 1.00 93.75 346 ARG A CA 1
ATOM 2636 C C . ARG A 1 346 ? 11.448 -3.263 12.226 1.00 93.75 346 ARG A C 1
ATOM 2638 O O . ARG A 1 346 ? 10.540 -3.711 12.914 1.00 93.75 346 ARG A O 1
ATOM 2645 N N . LEU A 1 347 ? 12.715 -3.232 12.643 1.00 93.75 347 LEU A N 1
ATOM 2646 C CA . LEU A 1 347 ? 13.158 -3.873 13.890 1.00 93.75 347 LEU A CA 1
ATOM 2647 C C . LEU A 1 347 ? 12.450 -3.301 15.130 1.00 93.75 347 LEU A C 1
ATOM 2649 O O . LEU A 1 347 ? 12.183 -4.013 16.092 1.00 93.75 347 LEU A O 1
ATOM 2653 N N . LYS A 1 348 ? 12.159 -1.995 15.125 1.00 95.94 348 LYS A N 1
ATOM 2654 C CA . LYS A 1 348 ? 11.466 -1.330 16.238 1.00 95.94 348 LYS A CA 1
ATOM 2655 C C . LYS A 1 348 ? 10.018 -1.789 16.311 1.00 95.94 348 LYS A C 1
ATOM 2657 O O . LYS A 1 348 ? 9.504 -1.983 17.403 1.00 95.94 348 LYS A O 1
ATOM 2662 N N . LEU A 1 349 ? 9.381 -1.941 15.155 1.00 95.69 349 LEU A N 1
ATOM 2663 C CA . LEU A 1 349 ? 8.007 -2.393 15.048 1.00 95.69 349 LEU A CA 1
ATOM 2664 C C . LEU A 1 349 ? 7.876 -3.859 15.472 1.00 95.69 349 LEU A C 1
ATOM 2666 O O . LEU A 1 349 ? 6.999 -4.147 16.274 1.00 95.69 349 LEU A O 1
ATOM 2670 N N . GLU A 1 350 ? 8.787 -4.738 15.041 1.00 94.69 350 GLU A N 1
ATOM 2671 C CA . GLU A 1 350 ? 8.858 -6.140 15.496 1.00 94.69 350 GLU A CA 1
ATOM 2672 C C . GLU A 1 350 ? 8.908 -6.212 17.032 1.00 94.69 350 GLU A C 1
ATOM 2674 O O . GLU A 1 350 ? 8.031 -6.803 17.657 1.00 94.69 350 GLU A O 1
ATOM 2679 N N . GLN A 1 351 ? 9.859 -5.502 17.649 1.00 94.62 351 GLN A N 1
ATOM 2680 C CA . GLN A 1 351 ? 10.017 -5.461 19.109 1.00 94.62 351 GLN A CA 1
ATOM 2681 C C . GLN A 1 351 ? 8.797 -4.872 19.832 1.00 94.62 351 GLN A C 1
ATOM 2683 O O . GLN A 1 351 ? 8.396 -5.361 20.887 1.00 94.62 351 GLN A O 1
ATOM 2688 N N . SER A 1 352 ? 8.209 -3.799 19.297 1.00 96.50 352 SER A N 1
ATOM 2689 C CA . SER A 1 352 ? 7.048 -3.146 19.908 1.00 96.50 352 SER A CA 1
ATOM 2690 C C . SER A 1 352 ? 5.760 -3.964 19.759 1.00 96.50 352 SER A C 1
ATOM 2692 O O . SER A 1 352 ? 4.875 -3.833 20.605 1.00 96.50 352 SER A O 1
ATOM 2694 N N . LEU A 1 353 ? 5.627 -4.777 18.704 1.00 95.75 353 LEU A N 1
ATOM 2695 C CA . LEU A 1 353 ? 4.466 -5.640 18.460 1.00 95.75 353 LEU A CA 1
ATOM 2696 C C . LEU A 1 353 ? 4.444 -6.874 19.364 1.00 95.75 353 LEU A C 1
ATOM 2698 O O . LEU A 1 353 ? 3.361 -7.285 19.761 1.00 95.75 353 LEU A O 1
ATOM 2702 N N . GLU A 1 354 ? 5.600 -7.433 19.734 1.00 93.56 354 GLU A N 1
ATOM 2703 C CA . GLU A 1 354 ? 5.676 -8.567 20.673 1.00 93.56 354 GLU A CA 1
ATOM 2704 C C . GLU A 1 354 ? 5.095 -8.216 22.049 1.00 93.56 354 GLU A C 1
ATOM 2706 O O . GLU A 1 354 ? 4.494 -9.048 22.728 1.00 93.56 354 GLU A O 1
ATOM 2711 N N . THR A 1 355 ? 5.268 -6.970 22.495 1.00 92.44 355 THR A N 1
ATOM 2712 C CA . THR A 1 355 ? 4.745 -6.501 23.785 1.00 92.44 355 THR A CA 1
ATOM 2713 C C . THR A 1 355 ? 4.191 -5.080 23.658 1.00 92.44 355 THR A C 1
ATOM 2715 O O . THR A 1 355 ? 4.838 -4.120 24.089 1.00 92.44 355 THR A O 1
ATOM 2718 N N . PRO A 1 356 ? 2.977 -4.914 23.094 1.00 93.38 356 PRO A N 1
ATOM 2719 C CA . PRO A 1 356 ? 2.368 -3.596 22.909 1.00 93.38 356 PRO A CA 1
ATOM 2720 C C . PRO A 1 356 ? 2.099 -2.884 24.240 1.00 93.38 356 PRO A C 1
ATOM 2722 O O . PRO A 1 356 ? 2.219 -1.664 24.348 1.00 93.38 356 PRO A O 1
ATOM 2725 N N . ALA A 1 357 ? 1.735 -3.660 25.261 1.00 93.69 357 ALA A N 1
ATOM 2726 C CA . ALA A 1 357 ? 1.499 -3.226 26.628 1.00 93.69 357 ALA A CA 1
ATOM 2727 C C . ALA A 1 357 ? 1.699 -4.408 27.594 1.00 93.69 357 ALA A C 1
ATOM 2729 O O . ALA A 1 357 ? 1.866 -5.552 27.171 1.00 93.69 357 ALA A O 1
ATOM 2730 N N . ALA A 1 358 ? 1.682 -4.133 28.900 1.00 94.31 358 ALA A N 1
ATOM 2731 C CA . ALA A 1 358 ? 1.719 -5.186 29.910 1.00 94.31 358 ALA A CA 1
ATOM 2732 C C . ALA A 1 358 ? 0.433 -6.026 29.860 1.00 94.31 358 ALA A C 1
ATOM 2734 O O . ALA A 1 358 ? -0.663 -5.468 29.781 1.00 94.31 358 ALA A O 1
ATOM 2735 N N . LEU A 1 359 ? 0.578 -7.351 29.933 1.00 93.56 359 LEU A N 1
ATOM 2736 C CA . LEU A 1 359 ? -0.561 -8.263 29.981 1.00 93.56 359 LEU A CA 1
ATOM 2737 C C . LEU A 1 359 ? -1.391 -8.047 31.249 1.00 93.56 359 LEU A C 1
ATOM 2739 O O . LEU A 1 359 ? -0.858 -7.828 32.341 1.00 93.56 359 LEU A O 1
ATOM 2743 N N . ALA A 1 360 ? -2.705 -8.130 31.085 1.00 91.00 360 ALA A N 1
ATOM 2744 C CA . ALA A 1 360 ? -3.664 -8.144 32.169 1.00 91.00 360 ALA A CA 1
ATOM 2745 C C . ALA A 1 360 ? -3.510 -9.421 33.011 1.00 91.00 360 ALA A C 1
ATOM 2747 O O . ALA A 1 360 ? -3.277 -10.514 32.493 1.00 91.00 360 ALA A O 1
ATOM 2748 N N . GLU A 1 361 ? -3.668 -9.287 34.327 1.00 86.38 361 GLU A N 1
ATOM 2749 C CA . GLU A 1 361 ? -3.765 -10.445 35.214 1.00 86.38 361 GLU A CA 1
ATOM 2750 C C . GLU A 1 361 ? -4.994 -11.282 34.837 1.00 86.38 361 GLU A C 1
ATOM 2752 O O . GLU A 1 361 ? -6.089 -10.738 34.693 1.00 86.38 361 GLU A O 1
ATOM 2757 N N . GLY A 1 362 ? -4.802 -12.591 34.651 1.00 86.19 362 GLY A N 1
ATOM 2758 C CA . GLY A 1 362 ? -5.870 -13.498 34.225 1.00 86.19 362 GLY A CA 1
ATOM 2759 C C . GLY A 1 362 ? -6.323 -13.308 32.775 1.00 86.19 362 GLY A C 1
ATOM 2760 O O . GLY A 1 362 ? -7.436 -13.715 32.449 1.00 86.19 362 GLY A O 1
ATOM 2761 N N . ALA A 1 363 ? -5.501 -12.682 31.920 1.00 89.81 363 ALA A N 1
ATOM 2762 C CA . ALA A 1 363 ? -5.803 -12.547 30.497 1.00 89.81 363 ALA A CA 1
ATOM 2763 C C . ALA A 1 363 ? -6.155 -13.916 29.873 1.00 89.81 363 ALA A C 1
ATOM 2765 O O . ALA A 1 363 ? -5.464 -14.901 30.150 1.00 89.81 363 ALA A O 1
ATOM 2766 N N . PRO A 1 364 ? -7.211 -13.990 29.041 1.00 91.25 364 PRO A N 1
ATOM 2767 C CA . PRO A 1 364 ? -7.585 -15.223 28.362 1.00 91.25 364 PRO A CA 1
ATOM 2768 C C . PRO A 1 364 ? -6.468 -15.692 27.427 1.00 91.25 364 PRO A C 1
ATOM 2770 O O . PRO A 1 364 ? -5.701 -14.896 26.888 1.00 91.25 364 PRO A O 1
ATOM 2773 N N . GLU A 1 365 ? -6.404 -17.000 27.218 1.00 92.62 365 GLU A N 1
ATOM 2774 C CA . GLU A 1 365 ? -5.278 -17.666 26.568 1.00 92.62 365 GLU A CA 1
ATOM 2775 C C . GLU A 1 365 ? -5.374 -17.672 25.036 1.00 92.62 365 GLU A C 1
ATOM 2777 O O . GLU A 1 365 ? -5.264 -18.711 24.396 1.00 92.62 365 GLU A O 1
ATOM 2782 N N . PHE A 1 366 ? -5.598 -16.502 24.441 1.00 95.06 366 PHE A N 1
ATOM 2783 C CA . PHE A 1 366 ? -5.501 -16.305 22.996 1.00 95.06 366 PHE A CA 1
ATOM 2784 C C . PHE A 1 366 ? -4.430 -15.260 22.685 1.00 95.06 366 PHE A C 1
ATOM 2786 O O . PHE A 1 366 ? -4.139 -14.382 23.498 1.00 95.06 366 PHE A O 1
ATOM 2793 N N . ALA A 1 367 ? -3.861 -15.323 21.487 1.00 95.19 367 ALA A N 1
ATOM 2794 C CA . ALA A 1 367 ? -2.873 -14.362 21.012 1.00 95.19 367 ALA A CA 1
ATOM 2795 C C . ALA A 1 367 ? -3.283 -13.812 19.647 1.00 95.19 367 ALA A C 1
ATOM 2797 O O . ALA A 1 367 ? -4.060 -14.438 18.941 1.00 95.19 367 ALA A O 1
ATOM 2798 N N . VAL A 1 368 ? -2.762 -12.657 19.241 1.00 95.56 368 VAL A N 1
ATOM 2799 C CA . VAL A 1 368 ? -2.987 -12.126 17.889 1.00 95.56 368 VAL A CA 1
ATOM 2800 C C . VAL A 1 368 ? -1.713 -12.285 17.078 1.00 95.56 368 VAL A C 1
ATOM 2802 O O . VAL A 1 368 ? -0.634 -11.883 17.521 1.00 95.56 368 VAL A O 1
ATOM 2805 N N . ARG A 1 369 ? -1.841 -12.871 15.886 1.00 92.94 369 ARG A N 1
ATOM 2806 C CA . ARG A 1 369 ? -0.751 -12.937 14.910 1.00 92.94 369 ARG A CA 1
ATOM 2807 C C . ARG A 1 369 ? -0.865 -11.780 13.936 1.00 92.94 369 ARG A C 1
ATOM 2809 O O . ARG A 1 369 ? -1.943 -11.508 13.420 1.00 92.94 369 ARG A O 1
ATOM 2816 N N . VAL A 1 370 ? 0.263 -11.126 13.700 1.00 94.19 370 VAL A N 1
ATOM 2817 C CA . VAL A 1 370 ? 0.398 -10.045 12.725 1.00 94.19 370 VAL A CA 1
ATOM 2818 C C . VAL A 1 370 ? 1.632 -10.328 11.897 1.00 94.19 370 VAL A C 1
ATOM 2820 O O . VAL A 1 370 ? 2.728 -10.460 12.451 1.00 94.19 370 VAL A O 1
ATOM 2823 N N . SER A 1 371 ? 1.472 -10.433 10.584 1.00 92.94 371 SER A N 1
ATOM 2824 C CA . SER A 1 371 ? 2.622 -10.577 9.699 1.00 92.94 371 SER A CA 1
ATOM 2825 C C . SER A 1 371 ? 3.187 -9.200 9.378 1.00 92.94 371 SER A C 1
ATOM 2827 O O . SER A 1 371 ? 2.455 -8.269 9.040 1.00 92.94 371 SER A O 1
ATOM 2829 N N . LEU A 1 372 ? 4.502 -9.061 9.528 1.00 93.75 372 LEU A N 1
ATOM 2830 C CA . LEU A 1 372 ? 5.250 -7.893 9.098 1.00 93.75 372 LEU A CA 1
ATOM 2831 C C . LEU A 1 372 ? 6.002 -8.238 7.815 1.00 93.75 372 LEU A C 1
ATOM 2833 O O . LEU A 1 372 ? 6.975 -9.002 7.834 1.00 93.75 372 LEU A O 1
ATOM 2837 N N . SER A 1 373 ? 5.554 -7.647 6.714 1.00 91.75 373 SER A N 1
ATOM 2838 C CA . SER A 1 373 ? 6.027 -7.940 5.363 1.00 91.75 373 SER A CA 1
ATOM 2839 C C . SER A 1 373 ? 6.548 -6.688 4.652 1.00 91.75 373 SER A C 1
ATOM 2841 O O . SER A 1 373 ? 6.401 -5.551 5.113 1.00 91.75 373 SER A O 1
ATOM 2843 N N . THR A 1 374 ? 7.202 -6.908 3.517 1.00 91.56 374 THR A N 1
ATOM 2844 C CA . THR A 1 374 ? 7.513 -5.879 2.521 1.00 91.56 374 THR A CA 1
ATOM 2845 C C . THR A 1 374 ? 6.738 -6.175 1.246 1.00 91.56 374 THR A C 1
ATOM 2847 O O . THR A 1 374 ? 6.264 -7.293 1.050 1.00 91.56 374 THR A O 1
ATOM 2850 N N . VAL A 1 375 ? 6.634 -5.180 0.367 1.00 90.75 375 VAL A N 1
ATOM 2851 C CA . VAL A 1 375 ? 5.981 -5.329 -0.939 1.00 90.75 375 VAL A CA 1
ATOM 2852 C C . VAL A 1 375 ? 6.579 -6.488 -1.729 1.00 90.75 375 VAL A C 1
ATOM 2854 O O . VAL A 1 375 ? 7.797 -6.622 -1.835 1.00 90.75 375 VAL A O 1
ATOM 2857 N N . ASP A 1 376 ? 5.702 -7.277 -2.338 1.00 89.12 376 ASP A N 1
ATOM 2858 C CA . ASP A 1 376 ? 6.060 -8.347 -3.251 1.00 89.12 376 ASP A CA 1
ATOM 2859 C C . ASP A 1 376 ? 5.348 -8.192 -4.606 1.00 89.12 376 ASP A C 1
ATOM 2861 O O . ASP A 1 376 ? 4.607 -7.241 -4.871 1.00 89.12 376 ASP A O 1
ATOM 2865 N N . ARG A 1 377 ? 5.540 -9.176 -5.485 1.00 91.62 377 ARG A N 1
ATOM 2866 C CA . ARG A 1 377 ? 4.911 -9.205 -6.809 1.00 91.62 377 ARG A CA 1
ATOM 2867 C C . ARG A 1 377 ? 3.374 -9.240 -6.746 1.00 91.62 377 ARG A C 1
ATOM 2869 O O . ARG A 1 377 ? 2.726 -8.736 -7.668 1.00 91.62 377 ARG A O 1
ATOM 2876 N N . ALA A 1 378 ? 2.785 -9.855 -5.719 1.00 92.69 378 ALA A N 1
ATOM 2877 C CA . ALA A 1 378 ? 1.335 -9.940 -5.573 1.00 92.69 378 ALA A CA 1
ATOM 2878 C C . ALA A 1 378 ? 0.731 -8.564 -5.273 1.00 92.69 378 ALA A C 1
ATOM 2880 O O . ALA A 1 378 ? -0.306 -8.226 -5.850 1.00 92.69 378 ALA A O 1
ATOM 2881 N N . ALA A 1 379 ? 1.422 -7.732 -4.490 1.00 95.00 379 ALA A N 1
ATOM 2882 C CA . ALA A 1 379 ? 0.992 -6.365 -4.219 1.00 95.00 379 ALA A CA 1
ATOM 2883 C C . ALA A 1 379 ? 0.887 -5.509 -5.495 1.00 95.00 379 ALA A C 1
ATOM 2885 O O . ALA A 1 379 ? -0.100 -4.792 -5.689 1.00 95.00 379 ALA A O 1
ATOM 2886 N N . TYR A 1 380 ? 1.843 -5.645 -6.426 1.00 96.25 380 TYR A N 1
ATOM 2887 C CA . TYR A 1 380 ? 1.750 -5.007 -7.746 1.00 96.25 380 TYR A CA 1
ATOM 2888 C C . TYR A 1 380 ? 0.508 -5.477 -8.498 1.00 96.25 380 TYR A C 1
ATOM 2890 O O . TYR A 1 380 ? -0.298 -4.647 -8.914 1.00 96.25 380 TYR A O 1
ATOM 2898 N N . ALA A 1 381 ? 0.320 -6.794 -8.638 1.00 96.56 381 ALA A N 1
ATOM 2899 C CA . ALA A 1 381 ? -0.836 -7.361 -9.332 1.00 96.56 381 ALA A CA 1
ATOM 2900 C C . ALA A 1 381 ? -2.165 -6.888 -8.720 1.00 96.56 381 ALA A C 1
ATOM 2902 O O . ALA A 1 381 ? -3.082 -6.514 -9.453 1.00 96.56 381 ALA A O 1
ATOM 2903 N N . SER A 1 382 ? -2.253 -6.866 -7.390 1.00 96.06 382 SER A N 1
ATOM 2904 C CA . SER A 1 382 ? -3.424 -6.436 -6.625 1.00 96.06 382 SER A CA 1
ATOM 2905 C C . SER A 1 382 ? -3.749 -4.957 -6.870 1.00 96.06 382 SER A C 1
ATOM 2907 O O . SER A 1 382 ? -4.890 -4.623 -7.210 1.00 96.06 382 SER A O 1
ATOM 2909 N N . ALA A 1 383 ? -2.749 -4.072 -6.792 1.00 97.56 383 ALA A N 1
ATOM 2910 C CA . ALA A 1 383 ? -2.924 -2.642 -7.045 1.00 97.56 383 ALA A CA 1
ATOM 2911 C C . ALA A 1 383 ? -3.360 -2.369 -8.491 1.00 97.56 383 ALA A C 1
ATOM 2913 O O . ALA A 1 383 ? -4.377 -1.719 -8.745 1.00 97.56 383 ALA A O 1
ATOM 2914 N N . VAL A 1 384 ? -2.631 -2.910 -9.468 1.00 97.44 384 VAL A N 1
ATOM 2915 C CA . VAL A 1 384 ? -2.885 -2.596 -10.879 1.00 97.44 384 VAL A CA 1
ATOM 2916 C C . VAL A 1 384 ? -4.158 -3.244 -11.421 1.00 97.44 384 VAL A C 1
ATOM 2918 O O . VAL A 1 384 ? -4.813 -2.672 -12.293 1.00 97.44 384 VAL A O 1
ATOM 2921 N N . THR A 1 385 ? -4.591 -4.371 -10.850 1.00 96.81 385 THR A N 1
ATOM 2922 C CA . THR A 1 385 ? -5.889 -4.977 -11.178 1.00 96.81 385 THR A CA 1
ATOM 2923 C C . THR A 1 385 ? -7.048 -4.032 -10.847 1.00 96.81 385 THR A C 1
ATOM 2925 O O . THR A 1 385 ? -7.973 -3.917 -11.650 1.00 96.81 385 THR A O 1
ATOM 2928 N N . ARG A 1 386 ? -7.000 -3.303 -9.721 1.00 94.38 386 ARG A N 1
ATOM 2929 C CA . ARG A 1 386 ? -8.050 -2.334 -9.340 1.00 94.38 386 ARG A CA 1
ATOM 2930 C C . ARG A 1 386 ? -8.160 -1.167 -10.326 1.00 94.38 386 ARG A C 1
ATOM 2932 O O . ARG A 1 386 ? -9.260 -0.689 -10.611 1.00 94.38 386 ARG A O 1
ATOM 2939 N N . ILE A 1 387 ? -7.036 -0.734 -10.894 1.00 95.50 387 ILE A N 1
ATOM 2940 C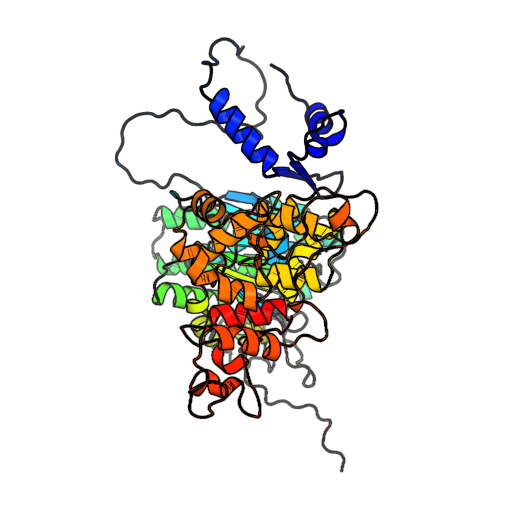 CA . ILE A 1 387 ? -7.008 0.311 -11.927 1.00 95.50 387 ILE A CA 1
ATOM 2941 C C . ILE A 1 387 ? -7.568 -0.214 -13.250 1.00 95.50 387 ILE A C 1
ATOM 2943 O O . ILE A 1 387 ? -8.483 0.380 -13.822 1.00 95.50 387 ILE A O 1
ATOM 2947 N N . LEU A 1 388 ? -7.054 -1.348 -13.725 1.00 95.50 388 LEU A N 1
ATOM 2948 C CA . LEU A 1 388 ? -7.374 -1.867 -15.053 1.00 95.50 388 LEU A CA 1
ATOM 2949 C C . LEU A 1 388 ? -8.784 -2.453 -15.161 1.00 95.50 388 LEU A C 1
ATOM 2951 O O . LEU A 1 388 ? -9.379 -2.389 -16.235 1.00 95.50 388 LEU A O 1
ATOM 2955 N N . GLN A 1 389 ? -9.355 -2.972 -14.068 1.00 92.31 389 GLN A N 1
ATOM 2956 C CA . GLN A 1 389 ? -10.705 -3.538 -14.103 1.00 92.31 389 GLN A CA 1
ATOM 2957 C C . GLN A 1 389 ? -11.766 -2.513 -14.517 1.00 92.31 389 GLN A C 1
ATOM 2959 O O . GLN A 1 389 ? -12.598 -2.844 -15.356 1.00 92.31 389 GLN A O 1
ATOM 2964 N N . SER A 1 390 ? -11.703 -1.261 -14.047 1.00 88.00 390 SER A N 1
ATOM 2965 C CA . SER A 1 390 ? -12.654 -0.239 -14.528 1.00 88.00 390 SER A CA 1
ATOM 2966 C C . SER A 1 390 ? -12.389 0.204 -15.969 1.00 88.00 390 SER A C 1
ATOM 2968 O O . SER A 1 390 ? -13.159 0.984 -16.516 1.00 88.00 390 SER A O 1
ATOM 2970 N N . LYS A 1 391 ? -11.229 -0.149 -16.522 1.00 90.56 391 LYS A N 1
ATOM 2971 C CA . LYS A 1 391 ? -10.817 0.200 -17.882 1.00 90.56 391 LYS A CA 1
ATOM 2972 C C . LYS A 1 391 ? -11.085 -0.957 -18.846 1.00 90.56 391 LYS A C 1
ATOM 2974 O O . LYS A 1 391 ? -10.687 -0.872 -19.997 1.00 90.56 391 LYS A O 1
ATOM 2979 N N . ASN A 1 392 ? -11.731 -2.037 -18.384 1.00 93.56 392 ASN A N 1
ATOM 2980 C CA . ASN A 1 392 ? -11.930 -3.281 -19.132 1.00 93.56 392 ASN A CA 1
ATOM 2981 C C . ASN A 1 392 ? -10.617 -3.910 -19.640 1.00 93.56 392 ASN A C 1
ATOM 2983 O O . ASN A 1 392 ? -10.592 -4.648 -20.623 1.00 93.56 392 ASN A O 1
ATOM 2987 N N . LEU A 1 393 ? -9.520 -3.695 -18.913 1.00 96.31 393 LEU A N 1
ATOM 2988 C CA . LEU A 1 393 ? -8.216 -4.271 -19.220 1.00 96.31 393 LEU A CA 1
ATOM 2989 C C . LEU A 1 393 ? -7.865 -5.388 -18.227 1.00 96.31 393 LEU A C 1
ATOM 2991 O O . LEU A 1 393 ? -8.244 -5.367 -17.053 1.00 96.31 393 LEU A O 1
ATOM 2995 N N . ARG A 1 394 ? -7.147 -6.404 -18.708 1.00 95.81 394 ARG A N 1
ATOM 2996 C CA . ARG A 1 394 ? -6.632 -7.533 -17.920 1.00 95.81 394 ARG A CA 1
ATOM 2997 C C . ARG A 1 394 ? -5.109 -7.562 -17.958 1.00 95.81 394 ARG A C 1
ATOM 2999 O O . ARG A 1 394 ? -4.505 -7.275 -18.986 1.00 95.81 394 ARG A O 1
ATOM 3006 N N . LEU A 1 395 ? -4.508 -7.946 -16.838 1.00 94.44 395 LEU A N 1
ATOM 3007 C CA . LEU A 1 395 ? -3.067 -8.160 -16.723 1.00 94.44 395 LEU A CA 1
ATOM 3008 C C . LEU A 1 395 ? -2.674 -9.547 -17.215 1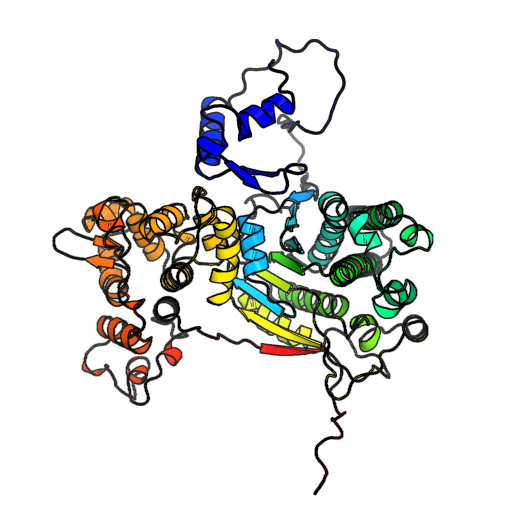.00 94.44 395 LEU A C 1
ATOM 3010 O O . LEU A 1 395 ? -3.417 -10.507 -17.008 1.00 94.44 395 LEU A O 1
ATOM 3014 N N . THR A 1 396 ? -1.460 -9.645 -17.748 1.00 93.12 396 THR A N 1
ATOM 3015 C CA . THR A 1 396 ? -0.757 -10.916 -17.945 1.00 93.12 396 THR A CA 1
ATOM 3016 C C . THR A 1 396 ? 0.339 -11.091 -16.890 1.00 93.12 396 THR A C 1
ATOM 3018 O O . THR A 1 396 ? 0.680 -10.159 -16.150 1.00 93.12 396 THR A O 1
ATOM 3021 N N . ARG A 1 397 ? 0.907 -12.298 -16.796 1.00 92.06 397 ARG A N 1
ATOM 3022 C CA . ARG A 1 397 ? 1.981 -12.612 -15.841 1.00 92.06 397 ARG A CA 1
ATOM 3023 C C . ARG A 1 397 ? 3.239 -11.784 -16.132 1.00 92.06 397 ARG A C 1
ATOM 3025 O O . ARG A 1 397 ? 3.857 -11.263 -15.204 1.00 92.06 397 ARG A O 1
ATOM 3032 N N . GLU A 1 398 ? 3.576 -11.643 -17.403 1.00 92.94 398 GLU A N 1
ATOM 3033 C CA . GLU A 1 398 ? 4.744 -10.933 -17.926 1.00 92.94 398 GLU A CA 1
ATOM 3034 C C . GLU A 1 398 ? 4.656 -9.446 -17.577 1.00 92.94 398 GLU A C 1
ATOM 3036 O O . GLU A 1 398 ? 5.603 -8.867 -17.050 1.00 92.94 398 GLU A O 1
ATOM 3041 N N . ILE A 1 399 ? 3.477 -8.846 -17.766 1.00 95.19 399 ILE A N 1
ATOM 3042 C CA . ILE A 1 399 ? 3.223 -7.439 -17.439 1.00 95.19 399 ILE A CA 1
ATOM 3043 C C . ILE A 1 399 ? 3.391 -7.171 -15.944 1.00 95.19 399 ILE A C 1
ATOM 3045 O O . ILE A 1 399 ? 3.993 -6.168 -15.569 1.00 95.19 399 ILE A O 1
ATOM 3049 N N . VAL A 1 400 ? 2.903 -8.059 -15.074 1.00 95.69 400 VAL A N 1
ATOM 3050 C CA . VAL A 1 400 ? 3.099 -7.905 -13.622 1.00 95.69 400 VAL A CA 1
ATOM 3051 C C . VAL A 1 400 ? 4.585 -7.956 -13.266 1.00 95.69 400 VAL A C 1
ATOM 3053 O O . VAL A 1 400 ? 5.038 -7.156 -12.450 1.00 95.69 400 VAL A O 1
ATOM 3056 N N . SER A 1 401 ? 5.354 -8.858 -13.882 1.00 94.44 401 SER A N 1
ATOM 3057 C CA . SER A 1 401 ? 6.803 -8.929 -13.663 1.00 94.44 401 SER A CA 1
ATOM 3058 C C . SER A 1 401 ? 7.521 -7.674 -14.167 1.00 94.44 401 SER A C 1
ATOM 3060 O O . SER A 1 401 ? 8.387 -7.162 -13.468 1.00 94.44 401 SER A O 1
ATOM 3062 N N . LEU A 1 402 ? 7.120 -7.121 -15.317 1.00 95.75 402 LEU A N 1
ATOM 3063 C CA . LEU A 1 402 ? 7.646 -5.848 -15.822 1.00 95.75 402 LEU A CA 1
ATOM 3064 C C . LEU A 1 402 ? 7.319 -4.675 -14.898 1.00 95.75 402 LEU A C 1
ATOM 3066 O O . LEU A 1 402 ? 8.189 -3.854 -14.636 1.00 95.75 402 LEU A O 1
ATOM 3070 N N . LEU A 1 403 ? 6.093 -4.592 -14.383 1.00 96.50 403 LEU A N 1
ATOM 3071 C CA . LEU A 1 403 ? 5.702 -3.543 -13.439 1.00 96.50 403 LEU A CA 1
ATOM 3072 C C . LEU A 1 403 ? 6.516 -3.638 -12.145 1.00 96.50 403 LEU A C 1
ATOM 3074 O O . LEU A 1 403 ? 7.065 -2.631 -11.703 1.00 96.50 403 LEU A O 1
ATOM 3078 N N . HIS A 1 404 ? 6.643 -4.844 -11.586 1.00 94.19 404 HIS A N 1
ATOM 3079 C CA . HIS A 1 404 ? 7.443 -5.102 -10.388 1.00 94.19 404 HIS A CA 1
ATOM 3080 C C . HIS A 1 404 ? 8.931 -4.792 -10.608 1.00 94.19 404 HIS A C 1
ATOM 3082 O O . HIS A 1 404 ? 9.585 -4.252 -9.725 1.00 94.19 404 HIS A O 1
ATOM 3088 N N . ALA A 1 405 ? 9.460 -5.100 -11.793 1.00 94.12 405 ALA A N 1
ATOM 3089 C CA . ALA A 1 405 ? 10.850 -4.845 -12.144 1.00 94.12 405 ALA A CA 1
ATOM 3090 C C . ALA A 1 405 ? 11.138 -3.361 -12.398 1.00 94.12 405 ALA A C 1
ATOM 3092 O O . ALA A 1 405 ? 12.152 -2.847 -11.942 1.00 94.12 405 ALA A O 1
ATOM 3093 N N . LEU A 1 406 ? 10.280 -2.676 -13.160 1.00 95.88 406 LEU A N 1
ATOM 3094 C CA . LEU A 1 406 ? 10.568 -1.343 -13.690 1.00 95.88 406 LEU A CA 1
ATOM 3095 C C . LEU A 1 406 ? 10.112 -0.212 -12.774 1.00 95.88 406 LEU A C 1
ATOM 3097 O O . LEU A 1 406 ? 10.724 0.851 -12.811 1.00 95.88 406 LEU A O 1
ATOM 3101 N N . THR A 1 407 ? 9.057 -0.400 -11.981 1.00 95.62 407 THR A N 1
ATOM 3102 C CA . THR A 1 407 ? 8.496 0.676 -11.149 1.00 95.62 407 THR A CA 1
ATOM 3103 C C . THR A 1 407 ? 8.866 0.499 -9.683 1.00 95.62 407 THR A C 1
ATOM 3105 O O . THR A 1 407 ? 8.781 -0.600 -9.140 1.00 95.62 407 THR A O 1
ATOM 3108 N N . GLY A 1 408 ? 9.231 1.597 -9.020 1.00 90.31 408 GLY A N 1
ATOM 3109 C CA . GLY A 1 408 ? 9.712 1.560 -7.638 1.00 90.31 408 GLY A CA 1
ATOM 3110 C C . GLY A 1 408 ? 8.664 1.171 -6.592 1.00 90.31 408 GLY A C 1
ATOM 3111 O O . GLY A 1 408 ? 9.019 0.891 -5.457 1.00 90.31 408 GLY A O 1
ATOM 3112 N N . SER A 1 409 ? 7.367 1.167 -6.932 1.00 94.25 409 SER A N 1
ATOM 3113 C CA . SER A 1 409 ? 6.310 0.733 -6.007 1.00 94.25 409 SER A CA 1
ATOM 3114 C C . SER A 1 409 ? 4.977 0.428 -6.708 1.00 94.25 409 SER A C 1
ATOM 3116 O O . SER A 1 409 ? 4.729 0.944 -7.806 1.00 94.25 409 SER A O 1
ATOM 3118 N N . PRO A 1 410 ? 4.049 -0.301 -6.052 1.00 96.62 410 PRO A N 1
ATOM 3119 C CA . PRO A 1 410 ? 2.685 -0.501 -6.546 1.00 96.62 410 PRO A CA 1
ATOM 3120 C C . PRO A 1 410 ? 1.915 0.810 -6.760 1.00 96.62 410 PRO A C 1
ATOM 3122 O O . PRO A 1 410 ? 1.066 0.885 -7.646 1.00 96.62 410 PRO A O 1
ATOM 3125 N N . TYR A 1 411 ? 2.243 1.867 -6.008 1.00 96.06 411 TYR A N 1
ATOM 3126 C CA . TYR A 1 411 ? 1.674 3.205 -6.200 1.00 96.06 411 TYR A CA 1
ATOM 3127 C C . TYR A 1 411 ? 2.116 3.836 -7.523 1.00 96.06 411 TYR A C 1
ATOM 3129 O O . TYR A 1 411 ? 1.289 4.394 -8.243 1.00 96.06 411 TYR A O 1
ATOM 3137 N N . ALA A 1 412 ? 3.403 3.726 -7.869 1.00 95.81 412 ALA A N 1
ATOM 3138 C CA . ALA A 1 412 ? 3.914 4.201 -9.154 1.00 95.81 412 ALA A CA 1
ATOM 3139 C C . ALA A 1 412 ? 3.300 3.403 -10.317 1.00 95.81 412 ALA A C 1
ATOM 3141 O O . ALA A 1 412 ? 2.834 3.992 -11.291 1.00 95.81 412 ALA A O 1
ATOM 3142 N N . ALA A 1 413 ? 3.201 2.077 -10.177 1.00 97.44 413 ALA A N 1
ATOM 3143 C CA . ALA A 1 413 ? 2.536 1.214 -11.152 1.00 97.44 413 ALA A CA 1
ATOM 3144 C C . ALA A 1 413 ? 1.057 1.592 -11.364 1.00 97.44 413 ALA A C 1
ATOM 3146 O O . ALA A 1 413 ? 0.603 1.729 -12.503 1.00 97.44 413 ALA A O 1
ATOM 3147 N N . ALA A 1 414 ? 0.306 1.808 -10.279 1.00 97.38 414 ALA A N 1
ATOM 3148 C CA . ALA A 1 414 ? -1.088 2.237 -10.344 1.00 97.38 414 ALA A CA 1
ATOM 3149 C C . ALA A 1 414 ? -1.233 3.616 -11.010 1.00 97.38 414 ALA A C 1
ATOM 3151 O O . ALA A 1 414 ? -2.104 3.793 -11.863 1.00 97.38 414 ALA A O 1
ATOM 3152 N N . ARG A 1 415 ? -0.352 4.573 -10.679 1.00 95.12 415 ARG A N 1
ATOM 3153 C CA . ARG A 1 415 ? -0.350 5.924 -11.265 1.00 95.12 415 ARG A CA 1
ATOM 3154 C C . ARG A 1 415 ? -0.071 5.907 -12.767 1.00 95.12 415 ARG A C 1
ATOM 3156 O O . ARG A 1 415 ? -0.759 6.613 -13.503 1.00 95.12 415 ARG A O 1
ATOM 3163 N N . ALA A 1 416 ? 0.888 5.097 -13.216 1.00 96.12 416 ALA A N 1
ATOM 3164 C CA . ALA A 1 416 ? 1.191 4.920 -14.636 1.00 96.12 416 ALA A CA 1
ATOM 3165 C C . ALA A 1 416 ? -0.035 4.402 -15.402 1.00 96.12 416 ALA A C 1
ATOM 3167 O O . ALA A 1 416 ? -0.495 5.011 -16.366 1.00 96.12 416 ALA A O 1
ATOM 3168 N N . LEU A 1 417 ? -0.623 3.295 -14.942 1.00 96.94 417 LEU A N 1
ATOM 3169 C CA . LEU A 1 417 ? -1.741 2.654 -15.642 1.00 96.94 417 LEU A CA 1
ATOM 3170 C C . LEU A 1 417 ? -3.054 3.440 -15.551 1.00 96.94 417 LEU A C 1
ATOM 3172 O O . LEU A 1 417 ? -3.936 3.255 -16.390 1.00 96.94 417 LEU A O 1
ATOM 3176 N N . GLN A 1 418 ? -3.193 4.340 -14.575 1.00 94.44 418 GLN A N 1
ATOM 3177 C CA . GLN A 1 418 ? -4.338 5.246 -14.491 1.00 94.44 418 GLN A CA 1
ATOM 3178 C C . GLN A 1 418 ? -4.453 6.149 -15.729 1.00 94.44 418 GLN A C 1
ATOM 3180 O O . GLN A 1 418 ? -5.576 6.499 -16.095 1.00 94.44 418 GLN A O 1
ATOM 3185 N N . GLN A 1 419 ? -3.337 6.452 -16.405 1.00 90.81 419 GLN A N 1
ATOM 3186 C CA . GLN A 1 419 ? -3.305 7.296 -17.607 1.00 90.81 419 GLN A CA 1
ATOM 3187 C C . GLN A 1 419 ? -3.896 6.622 -18.854 1.00 90.81 419 GLN A C 1
ATOM 3189 O O . GLN A 1 419 ? -4.180 7.296 -19.839 1.00 90.81 419 GLN A O 1
ATOM 3194 N N . LEU A 1 420 ? -4.085 5.300 -18.835 1.00 91.25 420 LEU A N 1
ATOM 3195 C CA . LEU A 1 420 ? -4.663 4.580 -19.968 1.00 91.25 420 LEU A CA 1
ATOM 3196 C C . LEU A 1 420 ? -6.149 4.909 -20.139 1.00 91.25 420 LEU A C 1
ATOM 3198 O O . LEU A 1 420 ? -6.870 5.105 -19.160 1.00 91.25 420 LEU A O 1
ATOM 3202 N N . ALA A 1 421 ? -6.634 4.904 -21.376 1.00 88.00 421 ALA A N 1
ATOM 3203 C CA . ALA A 1 421 ? -8.066 4.963 -21.643 1.00 88.00 421 ALA A CA 1
ATOM 3204 C C . ALA A 1 421 ? -8.770 3.662 -21.208 1.00 88.00 421 ALA A C 1
ATOM 3206 O O . ALA A 1 421 ? -8.136 2.621 -21.016 1.00 88.00 421 ALA A O 1
ATOM 3207 N N . GLY A 1 422 ? -10.086 3.743 -21.013 1.00 87.38 422 GLY A N 1
ATOM 3208 C CA . GLY A 1 422 ? -10.934 2.561 -20.880 1.00 87.38 422 GLY A CA 1
ATOM 3209 C C . GLY A 1 422 ? -11.295 1.976 -22.244 1.00 87.38 422 GLY A C 1
ATOM 3210 O O . GLY A 1 422 ? -11.286 2.684 -23.246 1.00 87.38 422 GLY A O 1
ATOM 3211 N N . GLU A 1 423 ? -11.636 0.693 -22.259 1.00 88.50 423 GLU A N 1
ATOM 3212 C CA . GLU A 1 423 ? -12.087 -0.034 -23.446 1.00 88.50 423 GLU A CA 1
ATOM 3213 C C . GLU A 1 423 ? -13.568 -0.406 -23.332 1.00 88.50 423 GLU A C 1
ATOM 3215 O O . GLU A 1 423 ? -14.065 -0.668 -22.235 1.00 88.50 423 GLU A O 1
ATOM 3220 N N . ASP A 1 424 ? -14.268 -0.499 -24.463 1.00 88.19 424 ASP A N 1
ATOM 3221 C CA . ASP A 1 424 ? -15.661 -0.969 -24.492 1.00 88.19 424 ASP A CA 1
ATOM 3222 C C . ASP A 1 424 ? -15.760 -2.474 -24.199 1.00 88.19 424 ASP A C 1
ATOM 3224 O O . ASP A 1 424 ? -16.681 -2.940 -23.527 1.00 88.19 424 ASP A O 1
ATOM 3228 N N . GLU A 1 425 ? -14.785 -3.248 -24.685 1.00 91.56 425 GLU A N 1
ATOM 3229 C CA . GLU A 1 425 ? -14.730 -4.698 -24.530 1.00 91.56 425 GLU A CA 1
ATOM 3230 C C . GLU A 1 425 ? -13.542 -5.134 -23.679 1.00 91.56 425 GLU A C 1
ATOM 3232 O O . GLU A 1 425 ? -12.439 -4.589 -23.751 1.00 91.56 425 GLU A O 1
ATOM 3237 N N . ARG A 1 426 ? -13.757 -6.186 -22.884 1.00 95.06 426 ARG A N 1
ATOM 3238 C CA . ARG A 1 426 ? -12.730 -6.688 -21.976 1.00 95.06 426 ARG A CA 1
ATOM 3239 C C . ARG A 1 426 ? -11.619 -7.420 -22.724 1.00 95.06 426 ARG A C 1
ATOM 3241 O O . ARG A 1 426 ? -11.855 -8.499 -23.266 1.00 95.06 426 ARG A O 1
ATOM 3248 N N . ARG A 1 427 ? -10.391 -6.902 -22.651 1.00 95.25 427 ARG A N 1
ATOM 3249 C CA . ARG A 1 427 ? -9.200 -7.474 -23.309 1.00 95.25 427 ARG A CA 1
ATOM 3250 C C . ARG A 1 427 ? -7.946 -7.406 -22.439 1.00 95.25 427 ARG A C 1
ATOM 3252 O O . ARG A 1 427 ? -7.958 -6.833 -21.356 1.00 95.25 427 ARG A O 1
ATOM 3259 N N . GLU A 1 428 ? -6.861 -8.017 -22.900 1.00 95.81 428 GLU A N 1
ATOM 3260 C CA . GLU A 1 428 ? -5.549 -7.918 -22.249 1.00 95.81 428 GLU A CA 1
ATOM 3261 C C . GLU A 1 428 ? -4.881 -6.568 -22.545 1.00 95.81 428 GLU A C 1
ATOM 3263 O O . GLU A 1 428 ? -5.046 -5.998 -23.632 1.00 95.81 428 GLU A O 1
ATOM 3268 N N . LEU A 1 429 ? -4.148 -6.059 -21.552 1.00 95.44 429 LEU A N 1
ATOM 3269 C CA . LEU A 1 429 ? -3.254 -4.915 -21.698 1.00 95.44 429 LEU A CA 1
ATOM 3270 C C . LEU A 1 429 ? -2.103 -5.304 -22.628 1.00 95.44 429 LEU A C 1
ATOM 3272 O O . LEU A 1 429 ? -1.503 -6.365 -22.457 1.00 95.44 429 LEU A O 1
ATOM 3276 N N . ARG A 1 430 ? -1.781 -4.453 -23.601 1.00 94.44 430 ARG A N 1
ATOM 3277 C CA . ARG A 1 430 ? -0.707 -4.728 -24.561 1.00 94.44 430 ARG A CA 1
ATOM 3278 C C . ARG A 1 430 ? 0.634 -4.141 -24.106 1.00 94.44 430 ARG A C 1
ATOM 3280 O O . ARG A 1 430 ? 0.654 -3.132 -23.395 1.00 94.44 430 ARG A O 1
ATOM 3287 N N . PRO A 1 431 ? 1.774 -4.710 -24.540 1.00 95.69 431 PRO A N 1
ATOM 3288 C CA . PRO A 1 431 ? 3.092 -4.189 -24.173 1.00 95.69 431 PRO A CA 1
ATOM 3289 C C . PRO A 1 431 ? 3.370 -2.749 -24.639 1.00 95.69 431 PRO A C 1
ATOM 3291 O O . PRO A 1 431 ? 4.056 -2.006 -23.939 1.00 95.69 431 PRO A O 1
ATOM 3294 N N . ASP A 1 432 ? 2.824 -2.319 -25.781 1.00 94.88 432 ASP A N 1
ATOM 3295 C CA . ASP A 1 432 ? 2.978 -0.945 -26.284 1.00 94.88 432 ASP A CA 1
ATOM 3296 C C . ASP A 1 432 ? 2.162 0.080 -25.474 1.00 94.88 432 ASP A C 1
ATOM 3298 O O . ASP A 1 432 ? 2.591 1.222 -25.286 1.00 94.88 432 ASP A O 1
ATOM 3302 N N . GLU A 1 433 ? 1.020 -0.340 -24.929 1.00 95.44 433 GLU A N 1
ATOM 3303 C CA . GLU A 1 433 ? 0.207 0.446 -23.992 1.00 95.44 433 GLU A CA 1
ATOM 3304 C C . GLU A 1 433 ? 0.906 0.569 -22.637 1.00 95.44 433 GLU A C 1
ATOM 3306 O O . GLU A 1 433 ? 1.003 1.667 -22.087 1.00 95.44 433 GLU A O 1
ATOM 3311 N N . LEU A 1 434 ? 1.473 -0.536 -22.134 1.00 96.75 434 LEU A N 1
ATOM 3312 C CA . LEU A 1 434 ? 2.306 -0.530 -20.931 1.00 96.75 434 LEU A CA 1
ATOM 3313 C C . LEU A 1 434 ? 3.497 0.422 -21.090 1.00 96.75 434 LEU A C 1
ATOM 3315 O O . LEU A 1 434 ? 3.770 1.216 -20.193 1.00 96.75 434 LEU A O 1
ATOM 3319 N N . ARG A 1 435 ? 4.181 0.381 -22.240 1.00 96.69 435 ARG A N 1
ATOM 3320 C CA . ARG A 1 435 ? 5.276 1.305 -22.564 1.00 96.69 435 ARG A CA 1
ATOM 3321 C C . ARG A 1 435 ?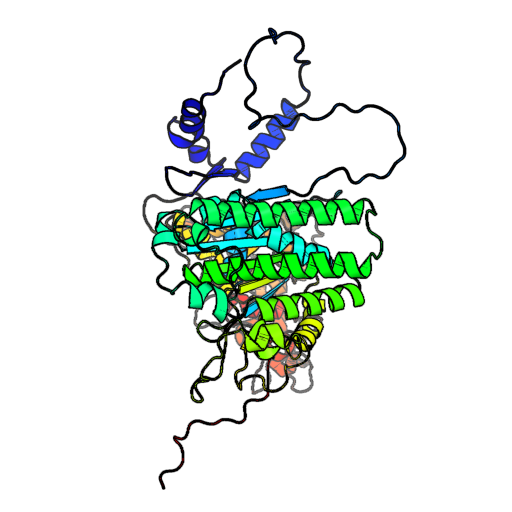 4.833 2.760 -22.455 1.00 96.69 435 ARG A C 1
ATOM 3323 O O . ARG A 1 435 ? 5.533 3.558 -21.838 1.00 96.69 435 ARG A O 1
ATOM 3330 N N . CYS A 1 436 ? 3.682 3.089 -23.043 1.00 93.25 436 CYS A N 1
ATOM 3331 C CA . CYS A 1 436 ? 3.116 4.434 -22.987 1.00 93.25 436 CYS A CA 1
ATOM 3332 C C . CYS A 1 436 ? 2.858 4.876 -21.547 1.00 93.25 436 CYS A C 1
ATOM 3334 O O . CYS A 1 436 ? 3.278 5.960 -21.157 1.00 93.25 436 CYS A O 1
ATOM 3336 N N . ALA A 1 437 ? 2.193 4.023 -20.766 1.00 95.81 437 ALA A N 1
ATOM 3337 C CA . ALA A 1 437 ? 1.848 4.298 -19.378 1.00 95.81 437 ALA A CA 1
ATOM 3338 C C . ALA A 1 437 ? 3.094 4.501 -18.505 1.00 95.81 437 ALA A C 1
ATOM 3340 O O . ALA A 1 437 ? 3.163 5.447 -17.731 1.00 95.81 437 ALA A O 1
ATOM 3341 N N . LEU A 1 438 ? 4.111 3.647 -18.645 1.00 96.94 438 LEU A N 1
ATOM 3342 C CA . LEU A 1 438 ? 5.365 3.791 -17.899 1.00 96.94 438 LEU A CA 1
ATOM 3343 C C . LEU A 1 438 ? 6.148 5.047 -18.297 1.00 96.94 438 LEU A C 1
ATOM 3345 O O . LEU A 1 438 ? 6.852 5.612 -17.466 1.00 96.94 438 LEU A O 1
ATOM 3349 N N . GLY A 1 439 ? 6.011 5.500 -19.546 1.00 95.56 439 GLY A N 1
ATOM 3350 C CA . GLY A 1 439 ? 6.608 6.744 -20.030 1.00 95.56 439 GLY A CA 1
ATOM 3351 C C . GLY A 1 439 ? 5.999 8.020 -19.436 1.00 95.56 439 GLY A C 1
ATOM 3352 O O . GLY A 1 439 ? 6.522 9.093 -19.710 1.00 95.56 439 GLY A O 1
ATOM 3353 N N . THR A 1 440 ? 4.920 7.931 -18.646 1.00 94.56 440 THR A N 1
ATOM 3354 C CA . THR A 1 440 ? 4.346 9.083 -17.922 1.00 94.56 440 THR A CA 1
ATOM 3355 C C . THR A 1 440 ? 4.900 9.240 -16.505 1.00 94.56 440 THR A C 1
ATOM 3357 O O . THR A 1 440 ? 4.442 10.114 -15.773 1.00 94.56 440 THR A O 1
ATOM 3360 N N . LEU A 1 441 ? 5.778 8.337 -16.061 1.00 94.06 441 LEU A N 1
ATOM 3361 C CA . LEU A 1 441 ? 6.400 8.403 -14.741 1.00 94.06 441 LEU A CA 1
ATOM 3362 C C . LEU A 1 441 ? 7.658 9.264 -14.777 1.00 94.06 441 LEU A C 1
ATOM 3364 O O . LEU A 1 441 ? 8.368 9.287 -15.779 1.00 94.06 441 LEU A O 1
ATOM 3368 N N . GLU A 1 442 ? 7.983 9.882 -13.645 1.00 91.81 442 GLU A N 1
ATOM 3369 C CA . GLU A 1 442 ? 9.271 10.554 -13.496 1.00 91.81 442 GLU A CA 1
ATOM 3370 C C . GLU A 1 442 ? 10.417 9.525 -13.465 1.00 91.81 442 GLU A C 1
ATOM 3372 O O . GLU A 1 442 ? 10.239 8.415 -12.941 1.00 91.81 442 GLU A O 1
ATOM 3377 N N . PRO A 1 443 ? 11.615 9.861 -13.979 1.00 93.62 443 PRO A N 1
ATOM 3378 C CA . PRO A 1 443 ? 12.752 8.942 -14.014 1.00 93.62 443 PRO A CA 1
ATOM 3379 C C . PRO A 1 443 ? 13.127 8.331 -12.659 1.00 93.62 443 PRO A C 1
ATOM 3381 O O . PRO A 1 443 ? 13.595 7.197 -12.614 1.00 93.62 443 PRO A O 1
ATOM 3384 N N . GLU A 1 444 ? 12.927 9.060 -11.562 1.00 90.75 444 GLU A N 1
ATOM 3385 C CA . GLU A 1 444 ? 13.221 8.629 -10.191 1.00 90.75 444 GLU A CA 1
ATOM 3386 C C . GLU A 1 444 ? 12.251 7.548 -9.690 1.00 90.75 444 GLU A C 1
ATOM 3388 O O . GLU A 1 444 ? 12.568 6.810 -8.758 1.00 90.75 444 GLU A O 1
ATOM 3393 N N . GLN A 1 445 ? 11.076 7.427 -10.313 1.00 91.75 445 GLN A N 1
ATOM 3394 C CA . GLN A 1 445 ? 10.083 6.394 -10.003 1.00 91.75 445 GLN A CA 1
ATOM 3395 C C . GLN A 1 445 ? 10.358 5.077 -10.745 1.00 91.75 445 GLN A C 1
ATOM 3397 O O . GLN A 1 445 ? 9.695 4.069 -10.475 1.00 91.75 445 GLN A O 1
ATOM 3402 N N . LEU A 1 446 ? 11.315 5.080 -11.678 1.00 94.88 446 LEU A N 1
ATOM 3403 C CA . LEU A 1 446 ? 11.718 3.925 -12.469 1.00 94.88 446 LEU A CA 1
ATOM 3404 C C . LEU A 1 446 ? 13.044 3.368 -11.956 1.00 94.88 446 LEU A C 1
ATOM 3406 O O . LEU A 1 446 ? 14.030 4.094 -11.848 1.00 94.88 446 LEU A O 1
ATOM 3410 N N . LEU A 1 447 ? 13.088 2.057 -11.703 1.00 93.50 447 LEU A N 1
ATOM 3411 C CA . LEU A 1 447 ? 14.290 1.354 -11.241 1.00 93.50 447 LEU A CA 1
ATOM 3412 C C . LEU A 1 447 ? 14.946 2.043 -10.026 1.00 93.50 447 LEU A C 1
ATOM 3414 O O . LEU A 1 447 ? 16.163 2.226 -10.003 1.00 93.50 447 LEU A O 1
ATOM 3418 N N . SER A 1 448 ? 14.143 2.424 -9.026 1.00 87.94 448 SER A N 1
ATOM 3419 C CA . SER A 1 448 ? 14.563 3.227 -7.861 1.00 87.94 448 SER A CA 1
ATOM 3420 C C . SER A 1 448 ? 15.686 2.596 -7.025 1.00 87.94 448 SER A C 1
ATOM 3422 O O . SER A 1 448 ? 16.447 3.307 -6.374 1.00 87.94 448 SER A O 1
ATOM 3424 N N . ASP A 1 449 ? 15.840 1.272 -7.094 1.00 87.69 449 ASP A N 1
ATOM 3425 C CA . ASP A 1 449 ? 16.927 0.510 -6.462 1.00 87.69 449 ASP A CA 1
ATOM 3426 C C . ASP A 1 449 ? 18.287 0.651 -7.176 1.00 87.69 449 ASP A C 1
ATOM 3428 O O . ASP A 1 449 ? 19.332 0.240 -6.652 1.00 87.69 449 ASP A O 1
ATOM 3432 N N . LEU A 1 450 ? 18.295 1.183 -8.400 1.00 93.62 450 LEU A N 1
ATOM 3433 C CA . LEU A 1 450 ? 19.482 1.378 -9.227 1.00 93.62 450 LEU A CA 1
ATOM 3434 C C . LEU A 1 450 ? 19.943 2.843 -9.216 1.00 93.62 450 LEU A C 1
ATOM 3436 O O . LEU A 1 450 ? 19.197 3.746 -8.846 1.00 93.62 450 LEU A O 1
ATOM 3440 N N . PRO A 1 451 ? 21.196 3.126 -9.634 1.00 94.69 451 PRO A N 1
ATOM 3441 C CA . PRO A 1 451 ? 21.667 4.502 -9.741 1.00 94.69 451 PRO A CA 1
ATOM 3442 C C . PRO A 1 451 ? 20.722 5.361 -10.606 1.00 94.69 451 PRO A C 1
ATOM 3444 O O . PRO A 1 451 ? 20.361 4.907 -11.694 1.00 94.69 451 PRO A O 1
ATOM 3447 N N . PRO A 1 452 ? 20.413 6.622 -10.232 1.00 94.75 452 PRO A N 1
ATOM 3448 C CA . PRO A 1 452 ? 19.416 7.456 -10.928 1.00 94.75 452 PRO A CA 1
ATOM 3449 C C . PRO A 1 452 ? 19.641 7.628 -12.438 1.00 94.75 452 PRO A C 1
ATOM 3451 O O . PRO A 1 452 ? 18.708 7.830 -13.212 1.00 94.75 452 PRO A O 1
ATOM 3454 N N . ALA A 1 453 ? 20.896 7.531 -12.888 1.00 96.81 453 ALA A N 1
ATOM 3455 C CA . ALA A 1 453 ? 21.229 7.558 -14.309 1.00 96.81 453 ALA A CA 1
ATOM 3456 C C . ALA A 1 453 ? 20.586 6.403 -15.103 1.00 96.81 453 ALA A C 1
ATOM 3458 O O . ALA A 1 453 ? 20.275 6.586 -16.276 1.00 96.81 453 ALA A O 1
ATOM 3459 N N . VAL A 1 454 ? 20.384 5.233 -14.487 1.00 97.19 454 VAL A N 1
ATOM 3460 C CA . VAL A 1 454 ? 19.718 4.083 -15.116 1.00 97.19 454 VAL A CA 1
ATOM 3461 C C . VAL A 1 454 ? 18.234 4.385 -15.337 1.00 97.19 454 VAL A C 1
ATOM 3463 O O . VAL A 1 454 ? 17.755 4.194 -16.453 1.00 97.19 454 VAL A O 1
ATOM 3466 N N . GLY A 1 455 ? 17.546 4.940 -14.332 1.00 96.81 455 GLY A N 1
ATOM 3467 C CA . GLY A 1 455 ? 16.156 5.397 -14.448 1.00 96.81 455 GLY A CA 1
ATOM 3468 C C . GLY A 1 455 ? 15.970 6.405 -15.587 1.00 96.81 455 GLY A C 1
ATOM 3469 O O . GLY A 1 455 ? 15.115 6.210 -16.446 1.00 96.81 455 GLY A O 1
ATOM 3470 N N . ARG A 1 456 ? 16.858 7.408 -15.708 1.00 98.06 456 ARG A N 1
ATOM 3471 C CA . ARG A 1 456 ? 16.835 8.376 -16.830 1.00 98.06 456 ARG A CA 1
ATOM 3472 C C . ARG A 1 456 ? 17.063 7.747 -18.203 1.00 98.06 456 ARG A C 1
ATOM 3474 O O . ARG A 1 456 ? 16.392 8.121 -19.168 1.00 98.06 456 ARG A O 1
ATOM 3481 N N . ILE A 1 457 ? 17.990 6.793 -18.307 1.00 98.31 457 ILE A N 1
ATOM 3482 C CA . ILE A 1 457 ? 18.233 6.048 -19.553 1.00 98.31 457 ILE A CA 1
ATOM 3483 C C . ILE A 1 457 ? 16.977 5.264 -19.948 1.00 98.31 457 ILE A C 1
ATOM 3485 O O . ILE A 1 457 ? 16.531 5.369 -21.090 1.00 98.31 457 ILE A O 1
ATOM 3489 N N . VAL A 1 458 ? 16.385 4.513 -19.016 1.00 97.88 458 VAL A N 1
ATOM 3490 C CA . VAL A 1 458 ? 15.197 3.687 -19.280 1.00 97.88 458 VAL A CA 1
ATOM 3491 C C . VAL A 1 458 ? 13.970 4.546 -19.576 1.00 97.88 458 VAL A C 1
ATOM 3493 O O . VAL A 1 458 ? 13.273 4.264 -20.544 1.00 97.88 458 VAL A O 1
ATOM 3496 N N . HIS A 1 459 ? 13.756 5.642 -18.847 1.00 98.25 459 HIS A N 1
ATOM 3497 C CA . HIS A 1 459 ? 12.706 6.622 -19.138 1.00 98.25 459 HIS A CA 1
ATOM 3498 C C . HIS A 1 459 ? 12.825 7.192 -20.562 1.00 98.25 459 HIS A C 1
ATOM 3500 O O . HIS A 1 459 ? 11.864 7.211 -21.334 1.00 98.25 459 HIS A O 1
ATOM 3506 N N . THR A 1 460 ? 14.035 7.593 -20.960 1.00 98.44 460 THR A N 1
ATOM 3507 C CA . THR A 1 460 ? 14.305 8.083 -22.323 1.00 98.44 460 THR A CA 1
ATOM 3508 C C . THR A 1 460 ? 14.021 7.006 -23.369 1.00 98.44 460 THR A C 1
ATOM 3510 O O . THR A 1 460 ? 13.488 7.288 -24.441 1.00 98.44 460 THR A O 1
ATOM 3513 N N . LEU A 1 461 ? 14.347 5.750 -23.058 1.00 98.00 461 LEU A N 1
ATOM 3514 C CA . LEU A 1 461 ? 14.049 4.615 -23.920 1.00 98.00 461 LEU A CA 1
ATOM 3515 C C . LEU A 1 461 ? 12.583 4.186 -23.898 1.00 98.00 461 LEU A C 1
ATOM 3517 O O . LEU A 1 461 ? 12.216 3.489 -24.831 1.00 98.00 461 LEU A O 1
ATOM 3521 N N . LEU A 1 462 ? 11.765 4.546 -22.905 1.00 97.19 462 LEU A N 1
ATOM 3522 C CA . LEU A 1 462 ? 10.309 4.324 -22.878 1.00 97.19 462 LEU A CA 1
ATOM 3523 C C . LEU A 1 462 ? 9.581 5.341 -23.763 1.00 97.19 462 LEU A C 1
ATOM 3525 O O . LEU A 1 462 ? 8.695 4.976 -24.533 1.00 97.19 462 LEU A O 1
ATOM 3529 N N . THR A 1 463 ? 10.010 6.600 -23.692 1.00 96.12 463 THR A N 1
ATOM 3530 C CA . THR A 1 463 ? 9.410 7.739 -24.407 1.00 96.12 463 THR A CA 1
ATOM 3531 C C . THR A 1 463 ? 9.884 7.877 -25.856 1.00 96.12 463 THR A C 1
ATOM 3533 O O . THR A 1 463 ? 9.312 8.638 -26.632 1.00 96.12 463 THR A O 1
ATOM 3536 N N . ALA A 1 464 ? 10.915 7.134 -26.264 1.00 96.25 464 ALA A N 1
ATOM 3537 C CA . ALA A 1 464 ? 11.360 7.102 -27.652 1.00 96.25 464 ALA A CA 1
ATOM 3538 C C . ALA A 1 464 ? 10.334 6.412 -28.575 1.00 96.25 464 ALA A C 1
ATOM 3540 O O . ALA A 1 464 ? 9.765 5.378 -28.234 1.00 96.25 464 ALA A O 1
ATOM 3541 N N . GLU A 1 465 ? 10.154 6.927 -29.788 1.00 93.69 465 GLU A N 1
ATOM 3542 C CA . GLU A 1 465 ? 9.290 6.309 -30.813 1.00 93.69 465 GLU A CA 1
ATOM 3543 C C . GLU A 1 465 ? 10.054 5.349 -31.738 1.00 93.69 465 GLU A C 1
ATOM 3545 O O . GLU A 1 465 ? 9.464 4.584 -32.497 1.00 93.69 465 GLU A O 1
ATOM 3550 N N . SER A 1 466 ? 11.383 5.386 -31.677 1.00 94.44 466 SER A N 1
ATOM 3551 C CA . SER A 1 466 ? 12.284 4.559 -32.471 1.00 94.44 466 SER A CA 1
ATOM 3552 C C . SER A 1 466 ? 13.560 4.264 -31.689 1.00 94.44 466 SER A C 1
ATOM 3554 O O . SER A 1 466 ? 13.791 4.805 -30.605 1.00 94.44 466 SER A O 1
ATOM 3556 N N . ARG A 1 467 ? 14.430 3.430 -32.264 1.00 96.62 467 ARG A N 1
ATOM 3557 C CA . ARG A 1 467 ? 15.795 3.247 -31.758 1.00 96.62 467 ARG A CA 1
ATOM 3558 C C . ARG A 1 467 ? 16.541 4.581 -31.715 1.00 96.62 467 ARG A C 1
ATOM 3560 O O . ARG A 1 467 ? 16.321 5.441 -32.569 1.00 96.62 467 ARG A O 1
ATOM 3567 N N . LEU A 1 468 ? 17.420 4.726 -30.727 1.00 97.81 468 LEU A N 1
ATOM 3568 C CA . LEU A 1 468 ? 18.260 5.907 -30.527 1.00 97.81 468 LEU A CA 1
ATOM 3569 C C . LEU A 1 468 ? 19.735 5.541 -30.670 1.00 97.81 468 LEU A C 1
ATOM 3571 O O . LEU A 1 468 ? 20.189 4.527 -30.140 1.00 97.81 468 LEU A O 1
ATOM 3575 N N . SER A 1 469 ? 20.528 6.388 -31.319 1.00 97.44 469 SER A N 1
ATOM 3576 C CA . SER A 1 469 ? 21.984 6.248 -31.252 1.00 97.44 469 SER A CA 1
ATOM 3577 C C . SER A 1 469 ? 22.495 6.471 -29.819 1.00 97.44 469 SER A C 1
ATOM 3579 O O . SER A 1 469 ? 21.842 7.119 -29.000 1.00 97.44 469 SER A O 1
ATOM 3581 N N . GLN A 1 470 ? 23.711 5.994 -29.511 1.00 96.75 470 GLN A N 1
ATOM 3582 C CA . GLN A 1 470 ? 24.334 6.209 -28.191 1.00 96.75 470 GLN A CA 1
ATOM 3583 C C . GLN A 1 470 ? 24.365 7.697 -27.807 1.00 96.75 470 GLN A C 1
ATOM 3585 O O . GLN A 1 470 ? 24.184 8.051 -26.643 1.00 96.75 470 GLN A O 1
ATOM 3590 N N . ARG A 1 471 ? 24.635 8.559 -28.793 1.00 96.62 471 ARG A N 1
ATOM 3591 C CA . ARG A 1 471 ? 24.725 10.003 -28.597 1.00 96.62 471 ARG A CA 1
ATOM 3592 C C . ARG A 1 471 ? 23.357 10.600 -28.288 1.00 96.62 471 ARG A C 1
ATOM 3594 O O . ARG A 1 471 ? 23.238 11.313 -27.306 1.00 96.62 471 ARG A O 1
ATOM 3601 N N . GLU A 1 472 ? 22.342 10.288 -29.089 1.00 97.94 472 GLU A N 1
ATOM 3602 C CA . GLU A 1 472 ? 20.987 10.807 -28.870 1.00 97.94 472 GLU A CA 1
ATOM 3603 C C . GLU A 1 472 ? 20.415 10.350 -27.530 1.00 97.94 472 GLU A C 1
ATOM 3605 O O . GLU A 1 472 ? 19.794 11.149 -26.836 1.00 97.94 472 GLU A O 1
ATOM 3610 N N . LEU A 1 473 ? 20.653 9.093 -27.145 1.00 98.06 473 LEU A N 1
ATOM 3611 C CA . LEU A 1 473 ? 20.239 8.575 -25.844 1.00 98.06 473 LEU A CA 1
ATOM 3612 C C . LEU A 1 473 ? 20.922 9.330 -24.697 1.00 98.06 473 LEU A C 1
ATOM 3614 O O . LEU A 1 473 ? 20.255 9.730 -23.751 1.00 98.06 473 LEU A O 1
ATOM 3618 N N . ALA A 1 474 ? 22.236 9.547 -24.790 1.00 98.00 474 ALA A N 1
ATOM 3619 C CA . ALA A 1 474 ? 22.987 10.294 -23.785 1.00 98.00 474 ALA A CA 1
ATOM 3620 C C . ALA A 1 474 ? 22.496 11.747 -23.660 1.00 98.00 474 ALA A C 1
ATOM 3622 O O . ALA A 1 474 ? 22.234 12.209 -22.551 1.00 98.00 474 ALA A O 1
ATOM 3623 N N . ASP A 1 475 ? 22.317 12.422 -24.799 1.00 98.00 475 ASP A N 1
ATOM 3624 C CA . ASP A 1 475 ? 21.874 13.815 -24.863 1.00 98.00 475 ASP A CA 1
ATOM 3625 C C . ASP A 1 475 ? 20.444 13.970 -24.299 1.00 98.00 475 ASP A C 1
ATOM 3627 O O . ASP A 1 475 ? 20.190 14.889 -23.525 1.00 98.00 475 ASP A O 1
ATOM 3631 N N . ARG A 1 476 ? 19.510 13.062 -24.632 1.00 98.00 476 ARG A N 1
ATOM 3632 C CA . ARG A 1 476 ? 18.115 13.115 -24.144 1.00 98.00 476 ARG A CA 1
ATOM 3633 C C . ARG A 1 476 ? 17.957 12.705 -22.678 1.00 98.00 476 ARG A C 1
ATOM 3635 O O . ARG A 1 476 ? 17.109 13.265 -21.995 1.00 98.00 476 ARG A O 1
ATOM 3642 N N . ALA A 1 477 ? 18.756 11.750 -22.203 1.00 97.12 477 ALA A N 1
ATOM 3643 C CA . ALA A 1 477 ? 18.714 11.287 -20.813 1.00 97.12 477 ALA A CA 1
ATOM 3644 C C . ALA A 1 477 ? 19.499 12.192 -19.843 1.00 97.12 477 ALA A C 1
ATOM 3646 O O . ALA A 1 477 ? 19.564 11.886 -18.649 1.00 97.12 477 ALA A O 1
ATOM 3647 N N . ASP A 1 478 ? 20.134 13.255 -20.349 1.00 97.31 478 ASP A N 1
ATOM 3648 C CA . ASP A 1 478 ? 21.043 14.132 -19.605 1.00 97.31 478 ASP A CA 1
ATOM 3649 C C . ASP A 1 478 ? 22.115 13.338 -18.828 1.00 97.31 478 ASP A C 1
ATOM 3651 O O . ASP A 1 478 ? 22.279 13.407 -17.605 1.00 97.31 478 ASP A O 1
ATOM 3655 N N . VAL A 1 479 ? 22.827 12.475 -19.558 1.00 97.69 479 VAL A N 1
ATOM 3656 C CA . VAL A 1 479 ? 23.948 11.682 -19.038 1.00 97.69 479 VAL A CA 1
ATOM 3657 C C . VAL A 1 479 ? 25.092 11.651 -20.041 1.00 97.69 479 VAL A C 1
ATOM 3659 O O . VAL A 1 479 ? 24.935 11.898 -21.231 1.00 97.69 479 VAL A O 1
ATOM 3662 N N . SER A 1 480 ? 26.291 11.286 -19.588 1.00 97.31 480 SER A N 1
ATOM 3663 C CA . SER A 1 480 ? 27.409 11.121 -20.518 1.00 97.31 480 SER A CA 1
ATOM 3664 C C . SER A 1 480 ? 27.240 9.863 -21.384 1.00 97.31 480 SER A C 1
ATOM 3666 O O . SER A 1 480 ? 26.778 8.823 -20.911 1.00 97.31 480 SER A O 1
ATOM 3668 N N . ALA A 1 481 ? 27.738 9.888 -22.625 1.00 96.12 481 ALA A N 1
ATOM 3669 C CA . ALA A 1 481 ? 27.807 8.684 -23.462 1.00 96.12 481 ALA A CA 1
ATOM 3670 C C . ALA A 1 481 ? 28.594 7.547 -22.777 1.00 96.12 481 ALA A C 1
ATOM 3672 O O . ALA A 1 481 ? 28.274 6.370 -22.945 1.00 96.12 481 ALA A O 1
ATOM 3673 N N . ARG A 1 482 ? 29.602 7.888 -21.957 1.00 95.94 482 ARG A N 1
ATOM 3674 C CA . ARG A 1 482 ? 30.318 6.915 -21.121 1.00 95.94 482 ARG A CA 1
ATOM 3675 C C . ARG A 1 482 ? 29.372 6.241 -20.126 1.00 95.94 482 ARG A C 1
ATOM 3677 O O . ARG A 1 482 ? 29.455 5.032 -19.989 1.00 95.94 482 ARG A O 1
ATOM 3684 N N . THR A 1 483 ? 28.475 6.988 -19.487 1.00 96.19 483 THR A N 1
ATOM 3685 C CA . THR A 1 483 ? 27.462 6.460 -18.559 1.00 96.19 483 THR A CA 1
ATOM 3686 C C . THR A 1 483 ? 26.539 5.460 -19.252 1.00 96.19 483 THR A C 1
ATOM 3688 O O . THR A 1 483 ? 26.369 4.358 -18.743 1.00 96.19 483 THR A O 1
ATOM 3691 N N . VAL A 1 484 ? 26.027 5.795 -20.445 1.00 96.44 484 VAL A N 1
ATOM 3692 C CA . VAL A 1 484 ? 25.223 4.866 -21.265 1.00 96.44 484 VAL A CA 1
ATOM 3693 C C . VAL A 1 484 ? 25.994 3.571 -21.530 1.00 96.44 484 VAL A C 1
ATOM 3695 O O . VAL A 1 484 ? 25.462 2.481 -21.356 1.00 96.44 484 VAL A O 1
ATOM 3698 N N . ARG A 1 485 ? 27.278 3.676 -21.894 1.00 94.00 485 ARG A N 1
ATOM 3699 C CA . ARG A 1 485 ? 28.129 2.504 -22.140 1.00 94.00 485 ARG A CA 1
ATOM 3700 C C . ARG A 1 485 ? 28.367 1.677 -20.878 1.00 94.00 485 ARG A C 1
ATOM 3702 O O . ARG A 1 485 ? 28.331 0.462 -20.962 1.00 94.00 485 ARG A O 1
ATOM 3709 N N . SER A 1 486 ? 28.588 2.320 -19.732 1.00 93.25 486 SER A N 1
ATOM 3710 C CA . SER A 1 486 ? 28.854 1.637 -18.461 1.00 93.25 486 SER A CA 1
ATOM 3711 C C . SER A 1 486 ? 27.698 0.755 -17.989 1.00 93.25 486 SER A C 1
ATOM 3713 O O . SER A 1 486 ? 27.941 -0.220 -17.286 1.00 93.25 486 SER A O 1
ATOM 3715 N N . TYR A 1 487 ? 26.456 1.110 -18.329 1.00 95.38 487 TYR A N 1
ATOM 3716 C CA . TYR A 1 487 ? 25.272 0.339 -17.941 1.00 95.38 487 TYR A CA 1
ATOM 3717 C C . TYR A 1 487 ? 24.720 -0.546 -19.056 1.00 95.38 487 TYR A C 1
ATOM 3719 O O . TYR A 1 487 ? 23.872 -1.385 -18.765 1.00 95.38 487 TYR A O 1
ATOM 3727 N N . ARG A 1 488 ? 25.208 -0.389 -20.296 1.00 95.69 488 ARG A N 1
ATOM 3728 C CA . ARG A 1 488 ? 24.761 -1.166 -21.456 1.00 95.69 488 ARG A CA 1
ATOM 3729 C C . ARG A 1 488 ? 24.780 -2.659 -21.155 1.00 95.69 488 ARG A C 1
ATOM 3731 O O . ARG A 1 488 ? 23.728 -3.276 -21.199 1.00 95.69 488 ARG A O 1
ATOM 3738 N N . ASP A 1 489 ? 25.953 -3.195 -20.825 1.00 94.38 489 ASP A N 1
ATOM 3739 C CA . ASP A 1 489 ? 26.154 -4.644 -20.751 1.00 94.38 489 ASP A CA 1
ATOM 3740 C C . ASP A 1 489 ? 25.243 -5.276 -19.688 1.00 94.38 489 ASP A C 1
ATOM 3742 O O . ASP A 1 489 ? 24.676 -6.334 -19.914 1.00 94.38 489 ASP A O 1
ATOM 3746 N N . ARG A 1 490 ? 25.000 -4.582 -18.567 1.00 95.56 490 ARG A N 1
ATOM 3747 C CA . ARG A 1 490 ? 24.094 -5.060 -17.506 1.00 95.56 490 ARG A CA 1
ATOM 3748 C C . ARG A 1 490 ? 22.621 -5.000 -17.901 1.00 95.56 490 ARG A C 1
ATOM 3750 O O . ARG A 1 490 ? 21.865 -5.896 -17.552 1.00 95.56 490 ARG A O 1
ATOM 3757 N N . LEU A 1 491 ? 22.202 -3.940 -18.593 1.00 96.38 491 LEU A N 1
ATOM 3758 C CA . LEU A 1 491 ? 20.825 -3.811 -19.081 1.00 96.38 491 LEU A CA 1
ATOM 3759 C C . LEU A 1 491 ? 20.534 -4.812 -20.208 1.00 96.38 491 LEU A C 1
ATOM 3761 O O . LEU A 1 491 ? 19.423 -5.321 -20.284 1.00 96.38 491 LEU A O 1
ATOM 3765 N N . GLU A 1 492 ? 21.521 -5.081 -21.062 1.00 96.19 492 GLU A N 1
ATOM 3766 C CA . GLU A 1 492 ? 21.448 -6.061 -22.152 1.00 96.19 492 GLU A CA 1
ATOM 3767 C C . GLU A 1 492 ? 21.478 -7.496 -21.595 1.00 96.19 492 GLU A C 1
ATOM 3769 O O . GLU A 1 492 ? 20.681 -8.324 -22.017 1.00 96.19 492 GLU A O 1
ATOM 3774 N N . ALA A 1 493 ? 22.286 -7.773 -20.562 1.00 94.94 493 ALA A N 1
ATOM 3775 C CA . ALA A 1 493 ? 22.304 -9.068 -19.869 1.00 94.94 493 ALA A CA 1
ATOM 3776 C C . ALA A 1 493 ? 20.983 -9.416 -19.159 1.00 94.94 493 ALA A C 1
ATOM 3778 O O . ALA A 1 493 ? 20.645 -10.587 -19.026 1.00 94.94 493 ALA A O 1
ATOM 3779 N N . LEU A 1 494 ? 20.230 -8.409 -18.705 1.00 95.25 494 LEU A N 1
ATOM 3780 C CA . LEU A 1 494 ? 18.883 -8.587 -18.146 1.00 95.25 494 LEU A CA 1
ATOM 3781 C C . LEU A 1 494 ? 17.775 -8.441 -19.199 1.00 95.25 494 LEU A C 1
ATOM 3783 O O . LEU A 1 494 ? 16.604 -8.332 -18.838 1.00 95.25 494 LEU A O 1
ATOM 3787 N N . ASP A 1 495 ? 18.152 -8.402 -20.479 1.00 94.94 495 ASP A N 1
ATOM 3788 C CA . ASP A 1 495 ? 17.276 -8.257 -21.642 1.00 94.94 495 ASP A CA 1
ATOM 3789 C C . ASP A 1 495 ? 16.276 -7.094 -21.538 1.00 94.94 495 ASP A C 1
ATOM 3791 O O . ASP A 1 495 ? 15.166 -7.124 -22.057 1.00 94.94 495 ASP A O 1
ATOM 3795 N N . LEU A 1 496 ? 16.655 -6.021 -20.840 1.00 96.00 496 LEU A N 1
ATOM 3796 C CA . LEU A 1 496 ? 15.841 -4.809 -20.761 1.00 96.00 496 LEU A CA 1
ATOM 3797 C C . LEU A 1 496 ? 16.048 -3.912 -21.976 1.00 96.00 496 LEU A C 1
ATOM 3799 O O . LEU A 1 496 ? 15.156 -3.140 -22.336 1.00 96.00 496 LEU A O 1
ATOM 3803 N N . ILE A 1 497 ? 17.219 -3.989 -22.608 1.00 96.88 497 ILE A N 1
ATOM 3804 C CA . ILE A 1 497 ? 17.542 -3.241 -23.821 1.00 96.88 497 ILE A CA 1
ATOM 3805 C C . ILE A 1 497 ? 18.086 -4.170 -24.898 1.00 96.88 497 ILE A C 1
ATOM 3807 O O . ILE A 1 497 ? 18.798 -5.123 -24.602 1.00 96.88 497 ILE A O 1
ATOM 3811 N N . CYS A 1 498 ? 17.842 -3.810 -26.155 1.00 95.38 498 CYS A N 1
ATOM 3812 C CA . CYS A 1 498 ? 18.500 -4.424 -27.302 1.00 95.38 498 CYS A CA 1
ATOM 3813 C C . CYS A 1 498 ? 19.386 -3.380 -27.984 1.00 95.38 498 CYS A C 1
ATOM 3815 O O . CYS A 1 498 ? 18.938 -2.249 -28.233 1.00 95.38 498 CYS A O 1
ATOM 3817 N N . VAL A 1 499 ? 20.624 -3.756 -28.313 1.00 94.50 499 VAL A N 1
ATOM 3818 C CA . VAL A 1 499 ? 21.584 -2.868 -28.976 1.00 94.50 499 VAL A CA 1
ATOM 3819 C C . VAL A 1 499 ? 22.140 -3.533 -30.228 1.00 94.50 499 VAL A C 1
ATOM 3821 O O . VAL A 1 499 ? 22.854 -4.527 -30.163 1.00 94.50 499 VAL A O 1
ATOM 3824 N N . ASP A 1 500 ? 21.863 -2.938 -31.383 1.00 91.94 500 ASP A N 1
ATOM 3825 C CA . ASP A 1 500 ? 22.433 -3.361 -32.664 1.00 91.94 500 ASP A CA 1
ATOM 3826 C C . ASP A 1 500 ? 22.989 -2.161 -33.446 1.00 91.94 500 ASP A C 1
ATOM 3828 O O . ASP A 1 500 ? 23.156 -1.062 -32.909 1.00 91.94 500 ASP A O 1
ATOM 3832 N N . GLU A 1 501 ? 23.316 -2.371 -34.721 1.00 90.12 501 GLU A N 1
ATOM 3833 C CA . GLU A 1 501 ? 23.827 -1.325 -35.612 1.00 90.12 501 GLU A CA 1
ATOM 3834 C C . GLU A 1 501 ? 22.883 -0.118 -35.757 1.00 90.12 501 GLU A C 1
ATOM 3836 O O . GLU A 1 501 ? 23.351 0.992 -36.014 1.00 90.12 501 GLU A O 1
ATOM 3841 N N . ASN A 1 502 ? 21.578 -0.303 -35.528 1.00 88.06 502 ASN A N 1
ATOM 3842 C CA . ASN A 1 502 ? 20.556 0.741 -35.599 1.00 88.06 502 ASN A CA 1
ATOM 3843 C C . ASN A 1 502 ? 20.367 1.478 -34.261 1.00 88.06 502 ASN A C 1
ATOM 3845 O O . ASN A 1 502 ? 19.534 2.379 -34.166 1.00 88.06 502 ASN A O 1
ATOM 3849 N N . GLY A 1 503 ? 21.127 1.113 -33.225 1.00 95.00 503 GLY A N 1
ATOM 3850 C CA . GLY A 1 503 ? 21.137 1.774 -31.926 1.00 95.00 503 GLY A CA 1
ATOM 3851 C C . GLY A 1 503 ? 20.370 1.032 -30.832 1.00 95.00 503 GLY A C 1
ATOM 3852 O O . GLY A 1 503 ? 20.098 -0.165 -30.913 1.00 95.00 503 GLY A O 1
ATOM 3853 N N . TYR A 1 504 ? 20.051 1.779 -29.782 1.00 97.69 504 TYR A N 1
ATOM 3854 C CA . TYR A 1 504 ? 19.466 1.318 -28.530 1.00 97.69 504 TYR A CA 1
ATOM 3855 C C . TYR A 1 504 ? 17.939 1.357 -28.604 1.00 97.69 504 TYR A C 1
ATOM 3857 O O . TYR A 1 504 ? 17.363 2.371 -29.006 1.00 97.69 504 TYR A O 1
ATOM 3865 N N . ARG A 1 505 ? 17.279 0.292 -28.144 1.00 96.50 505 ARG A N 1
ATOM 3866 C CA . ARG A 1 505 ? 15.853 0.298 -27.777 1.00 96.50 505 ARG A CA 1
ATOM 3867 C C . ARG A 1 505 ? 15.646 -0.379 -26.431 1.00 96.50 505 ARG A C 1
ATOM 3869 O O . ARG A 1 505 ? 16.454 -1.213 -26.035 1.00 96.50 505 ARG A O 1
ATOM 3876 N N . LEU A 1 506 ? 14.525 -0.076 -25.786 1.00 96.94 506 LEU A N 1
ATOM 3877 C CA . LEU A 1 506 ? 13.982 -0.945 -24.746 1.00 96.94 506 LEU A CA 1
ATOM 3878 C C . LEU A 1 506 ? 13.442 -2.229 -25.395 1.00 96.94 506 LEU A C 1
ATOM 3880 O O . LEU A 1 506 ? 12.854 -2.162 -26.484 1.00 96.94 506 LEU A O 1
ATOM 3884 N N . ALA A 1 507 ? 13.581 -3.364 -24.719 1.00 95.94 507 ALA A N 1
ATOM 3885 C CA . ALA A 1 507 ? 12.962 -4.640 -25.080 1.00 95.94 507 ALA A CA 1
ATOM 3886 C C . ALA A 1 507 ? 11.454 -4.640 -24.751 1.00 95.94 507 ALA A C 1
ATOM 3888 O O . ALA A 1 507 ? 10.928 -5.518 -24.083 1.00 95.94 507 ALA A O 1
ATOM 3889 N N . LEU A 1 508 ? 10.747 -3.597 -25.185 1.00 95.94 508 LEU A N 1
ATOM 3890 C CA . LEU A 1 508 ? 9.307 -3.431 -25.030 1.00 95.94 508 LEU A CA 1
ATOM 3891 C C . LEU A 1 508 ? 8.745 -2.817 -26.311 1.00 95.94 508 LEU A C 1
ATOM 3893 O O . LEU A 1 508 ? 9.398 -1.969 -26.932 1.00 95.94 508 LEU A O 1
ATOM 3897 N N . SER A 1 509 ? 7.550 -3.254 -26.698 1.00 96.38 509 SER A N 1
ATOM 3898 C CA . SER A 1 509 ? 6.942 -2.921 -27.989 1.00 96.38 509 SER A CA 1
ATOM 3899 C C . SER A 1 509 ? 6.759 -1.415 -28.194 1.00 96.38 509 SER A C 1
ATOM 3901 O O . SER A 1 509 ? 6.204 -0.734 -27.335 1.00 96.38 509 SER A O 1
ATOM 3903 N N . PHE A 1 510 ? 7.179 -0.888 -29.343 1.00 95.38 510 PHE A N 1
ATOM 3904 C CA . PHE A 1 510 ? 6.784 0.437 -29.816 1.00 95.38 510 PHE A CA 1
ATOM 3905 C C . PHE A 1 510 ? 5.302 0.440 -30.213 1.00 95.38 510 PHE A C 1
ATOM 3907 O O . PHE A 1 510 ? 4.748 -0.586 -30.606 1.00 95.38 510 PHE A O 1
ATOM 3914 N N . GLN A 1 511 ? 4.672 1.618 -30.211 1.00 90.19 511 GLN A N 1
ATOM 3915 C CA . GLN A 1 511 ? 3.282 1.801 -30.650 1.00 90.19 511 GLN A CA 1
ATOM 3916 C C . GLN A 1 511 ? 3.149 1.761 -32.183 1.00 90.19 511 GLN A C 1
ATOM 3918 O O . GLN A 1 511 ? 2.738 2.724 -32.827 1.00 90.19 511 GLN A O 1
ATOM 3923 N N . THR A 1 512 ? 3.521 0.639 -32.792 1.00 91.38 512 THR A N 1
ATOM 3924 C CA . THR A 1 512 ? 3.434 0.424 -34.240 1.00 91.38 512 THR A CA 1
ATOM 3925 C C . THR A 1 512 ? 2.448 -0.692 -34.554 1.00 91.38 512 THR A C 1
ATOM 3927 O O . THR A 1 512 ? 2.244 -1.605 -33.758 1.00 91.38 512 THR A O 1
ATOM 3930 N N . ALA A 1 513 ? 1.837 -0.652 -35.740 1.00 88.88 513 ALA A N 1
ATOM 3931 C CA . ALA A 1 513 ? 0.921 -1.710 -36.168 1.00 88.88 513 ALA A CA 1
ATOM 3932 C C . ALA A 1 513 ? 1.600 -3.093 -36.212 1.00 88.88 513 ALA A C 1
ATOM 3934 O O . ALA A 1 513 ? 0.962 -4.091 -35.892 1.00 88.88 513 ALA A O 1
ATOM 3935 N N . THR A 1 514 ? 2.887 -3.138 -36.572 1.00 92.06 514 THR A N 1
ATOM 3936 C CA . THR A 1 514 ? 3.676 -4.373 -36.630 1.00 92.06 514 THR A CA 1
ATOM 3937 C C . THR A 1 514 ? 3.889 -4.963 -35.240 1.00 92.06 514 THR A C 1
ATOM 3939 O O . THR A 1 514 ? 3.502 -6.103 -35.010 1.00 92.06 514 THR A O 1
ATOM 3942 N N . GLU A 1 515 ? 4.426 -4.183 -34.295 1.00 93.69 515 GLU A N 1
ATOM 3943 C CA . GLU A 1 515 ? 4.724 -4.687 -32.942 1.00 93.69 515 GLU A CA 1
ATOM 3944 C C . GLU A 1 515 ? 3.454 -4.897 -32.094 1.00 93.69 515 GLU A C 1
ATOM 3946 O O . GLU A 1 515 ? 3.475 -5.620 -31.107 1.00 93.69 515 GLU A O 1
ATOM 3951 N N . ARG A 1 516 ? 2.300 -4.353 -32.503 1.00 89.00 516 ARG A N 1
ATOM 3952 C CA . ARG A 1 516 ? 0.998 -4.746 -31.931 1.00 89.00 516 ARG A CA 1
ATOM 3953 C C . ARG A 1 516 ? 0.556 -6.151 -32.335 1.00 89.00 516 ARG A C 1
ATOM 3955 O O . ARG A 1 516 ? -0.235 -6.758 -31.618 1.00 89.00 516 ARG A O 1
ATOM 3962 N N . HIS A 1 517 ? 0.986 -6.626 -33.502 1.00 88.06 517 HIS A N 1
ATOM 3963 C CA . HIS A 1 517 ? 0.666 -7.968 -33.987 1.00 88.06 517 HIS A CA 1
ATOM 3964 C C . HIS A 1 517 ? 1.712 -8.999 -33.557 1.00 88.06 517 HIS A C 1
ATOM 3966 O O . HIS A 1 517 ? 1.350 -10.140 -33.285 1.00 88.06 517 HIS A O 1
ATOM 3972 N N . ASP A 1 518 ? 2.975 -8.580 -33.475 1.00 91.62 518 ASP A N 1
ATOM 3973 C CA . ASP A 1 518 ? 4.116 -9.383 -33.034 1.00 91.62 518 ASP A CA 1
ATOM 3974 C C . ASP A 1 518 ? 4.832 -8.667 -31.871 1.00 91.62 518 ASP A C 1
ATOM 3976 O O . ASP A 1 518 ? 5.735 -7.854 -32.105 1.00 91.62 518 ASP A O 1
ATOM 3980 N N . PRO A 1 519 ? 4.362 -8.863 -30.624 1.00 92.56 519 PRO A N 1
ATOM 3981 C CA . PRO A 1 519 ? 4.840 -8.101 -29.480 1.00 92.56 519 PRO A CA 1
ATOM 3982 C C . PRO A 1 519 ? 6.296 -8.395 -29.128 1.00 92.56 519 PRO A C 1
ATOM 3984 O O . PRO A 1 519 ? 6.706 -9.539 -28.962 1.00 92.56 519 PRO A O 1
ATOM 3987 N N . VAL A 1 520 ? 7.052 -7.326 -28.903 1.00 94.31 520 VAL A N 1
ATOM 3988 C CA . VAL A 1 520 ? 8.387 -7.360 -28.302 1.00 94.31 520 VAL A CA 1
ATOM 3989 C C . VAL A 1 520 ? 8.265 -7.205 -26.786 1.00 94.31 520 VAL A C 1
ATOM 3991 O O . VAL A 1 520 ? 7.724 -6.200 -26.303 1.00 94.31 520 VAL A O 1
ATOM 3994 N N . VAL A 1 521 ? 8.795 -8.187 -26.058 1.00 93.62 521 VAL A N 1
ATOM 3995 C CA . VAL A 1 521 ? 8.962 -8.232 -24.597 1.00 93.62 521 VAL A CA 1
ATOM 3996 C C . VAL A 1 521 ? 10.296 -8.920 -24.267 1.00 93.62 521 VAL A C 1
ATOM 3998 O O . VAL A 1 521 ? 10.798 -9.648 -25.126 1.00 93.62 521 VAL A O 1
ATOM 4001 N N . PRO A 1 522 ? 10.867 -8.734 -23.063 1.00 94.38 522 PRO A N 1
ATOM 4002 C CA . PRO A 1 522 ? 12.093 -9.427 -22.683 1.00 94.38 522 PRO A CA 1
ATOM 4003 C C . PRO A 1 522 ? 11.909 -10.951 -22.654 1.00 94.38 522 PRO A C 1
ATOM 4005 O O . PRO A 1 522 ? 10.958 -11.449 -22.047 1.00 94.38 522 PRO A O 1
ATOM 4008 N N . THR A 1 523 ? 12.847 -11.700 -23.229 1.00 90.88 523 THR A N 1
ATOM 4009 C CA . THR A 1 523 ? 12.908 -13.166 -23.202 1.00 90.88 523 THR A CA 1
ATOM 4010 C C . THR A 1 523 ? 13.068 -13.696 -21.784 1.00 90.88 523 THR A C 1
ATOM 4012 O O . THR A 1 523 ? 12.604 -14.791 -21.496 1.00 90.88 523 THR A O 1
ATOM 4015 N N . LEU A 1 524 ? 13.647 -12.914 -20.857 1.00 88.81 524 LEU A N 1
ATOM 4016 C CA . LEU A 1 524 ? 13.710 -13.258 -19.426 1.00 88.81 524 LEU A CA 1
ATOM 4017 C C . LEU A 1 524 ? 12.331 -13.468 -18.771 1.00 88.81 524 LEU A C 1
ATOM 4019 O O . LEU A 1 524 ? 12.263 -13.997 -17.661 1.00 88.81 524 LEU A O 1
ATOM 4023 N N . LEU A 1 525 ? 11.244 -13.039 -19.419 1.00 89.25 525 LEU A N 1
ATOM 4024 C CA . LEU A 1 525 ? 9.878 -13.265 -18.945 1.00 89.25 525 LEU A CA 1
ATOM 4025 C C . LEU A 1 525 ? 9.311 -14.629 -19.365 1.00 89.25 525 LEU A C 1
ATOM 4027 O O . LEU A 1 525 ? 8.256 -15.016 -18.861 1.00 89.25 525 LEU A O 1
ATOM 4031 N N . GLU A 1 526 ? 9.977 -15.352 -20.272 1.00 87.06 526 GLU A N 1
ATOM 4032 C CA . GLU A 1 526 ? 9.564 -16.689 -20.697 1.00 87.06 526 GLU A CA 1
ATOM 4033 C C . GLU A 1 526 ? 9.622 -17.686 -19.527 1.00 87.06 526 GLU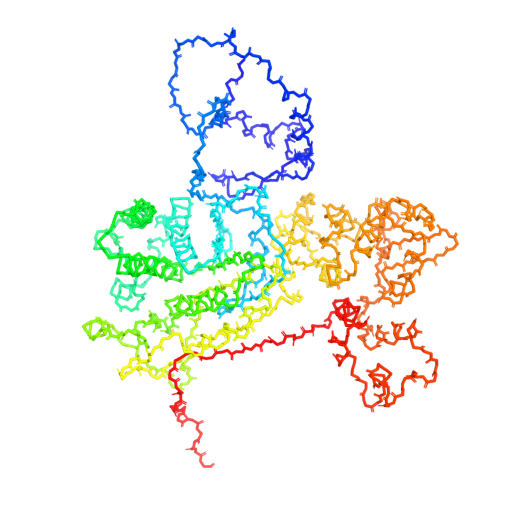 A C 1
ATOM 4035 O O . GLU A 1 526 ? 10.521 -17.655 -18.688 1.00 87.06 526 GLU A O 1
ATOM 4040 N N . GLU A 1 527 ? 8.667 -18.620 -19.464 1.00 79.44 527 GLU A N 1
ATOM 4041 C CA . GLU A 1 527 ? 8.511 -19.521 -18.308 1.00 79.44 527 GLU A CA 1
ATOM 4042 C C . GLU A 1 527 ? 9.686 -20.486 -18.079 1.00 79.44 527 GLU A C 1
ATOM 4044 O O . GLU A 1 527 ? 9.823 -21.044 -16.988 1.00 79.44 527 GLU A O 1
ATOM 4049 N N . ASN A 1 528 ? 10.505 -20.711 -19.105 1.00 83.81 528 ASN A N 1
ATOM 4050 C CA . ASN A 1 528 ? 11.704 -21.545 -19.054 1.00 83.81 528 ASN A CA 1
ATOM 4051 C C . ASN A 1 528 ? 12.920 -20.812 -18.465 1.00 83.81 528 ASN A C 1
ATOM 4053 O O . ASN A 1 528 ? 13.866 -21.491 -18.068 1.00 83.81 528 ASN A O 1
ATOM 4057 N N . GLN A 1 529 ? 12.903 -19.477 -18.400 1.00 88.00 529 GLN A N 1
ATOM 4058 C CA . GLN A 1 529 ? 13.999 -18.690 -17.848 1.00 88.00 529 GLN A CA 1
ATOM 4059 C C . GLN A 1 529 ? 13.952 -18.699 -16.325 1.00 88.00 529 GLN A C 1
ATOM 4061 O O . GLN A 1 529 ? 12.900 -18.594 -15.686 1.00 88.00 529 GLN A O 1
ATOM 4066 N N . THR A 1 530 ? 15.124 -18.823 -15.718 1.00 90.25 530 THR A N 1
ATOM 4067 C CA . THR A 1 530 ? 15.285 -18.878 -14.271 1.00 90.25 530 THR A CA 1
ATOM 4068 C C . THR A 1 530 ? 16.110 -17.705 -13.764 1.00 90.25 530 THR A C 1
ATOM 4070 O O . THR A 1 530 ? 16.865 -17.064 -14.492 1.00 90.25 530 THR A O 1
ATOM 4073 N N . LEU A 1 531 ? 16.016 -17.443 -12.458 1.00 91.31 531 LEU A N 1
ATOM 4074 C CA . LEU A 1 531 ? 16.902 -16.480 -11.802 1.00 91.31 531 LEU A CA 1
ATOM 4075 C C . LEU A 1 531 ? 18.382 -16.864 -11.954 1.00 91.31 531 LEU A C 1
ATOM 4077 O O . LEU A 1 531 ? 19.236 -15.986 -11.924 1.00 91.31 531 LEU A O 1
ATOM 4081 N N . LEU A 1 532 ? 18.685 -18.157 -12.107 1.00 91.94 532 LEU A N 1
ATOM 4082 C CA . LEU A 1 532 ? 20.048 -18.609 -12.351 1.00 91.94 532 LEU A CA 1
ATOM 4083 C C . LEU A 1 532 ? 20.534 -18.166 -13.733 1.00 91.94 532 LEU A C 1
ATOM 4085 O O . LEU A 1 532 ? 21.638 -17.648 -13.807 1.00 91.94 532 LEU A O 1
ATOM 4089 N N . ASP A 1 533 ? 19.708 -18.282 -14.776 1.00 92.38 533 ASP A N 1
ATOM 4090 C CA . ASP A 1 533 ? 20.058 -17.824 -16.131 1.00 92.38 533 ASP A CA 1
ATOM 4091 C C . ASP A 1 533 ? 20.310 -16.308 -16.151 1.00 92.38 533 ASP A C 1
ATOM 4093 O O . ASP A 1 533 ? 21.290 -15.828 -16.718 1.00 92.38 533 ASP A O 1
ATOM 4097 N N . ALA A 1 534 ? 19.476 -15.546 -15.437 1.00 93.25 534 ALA A N 1
ATOM 4098 C CA . ALA A 1 534 ? 19.664 -14.106 -15.281 1.00 93.25 534 ALA A CA 1
ATOM 4099 C C . ALA A 1 534 ? 20.930 -13.752 -14.472 1.00 93.25 534 ALA A C 1
ATOM 4101 O O . ALA A 1 534 ? 21.617 -12.776 -14.779 1.00 93.25 534 ALA A O 1
ATOM 4102 N N . ALA A 1 535 ? 21.242 -14.530 -13.428 1.00 93.56 535 ALA A N 1
ATOM 4103 C CA . ALA A 1 535 ? 22.449 -14.350 -12.625 1.00 93.56 535 ALA A CA 1
ATOM 4104 C C . ALA A 1 535 ? 23.716 -14.673 -13.425 1.00 93.56 535 ALA A C 1
ATOM 4106 O O . ALA A 1 535 ? 24.685 -13.925 -13.336 1.00 93.56 535 ALA A O 1
ATOM 4107 N N . ASP A 1 536 ? 23.692 -15.759 -14.198 1.00 94.44 536 ASP A N 1
ATOM 4108 C CA . ASP A 1 536 ? 24.753 -16.205 -15.104 1.00 94.44 536 ASP A CA 1
ATOM 4109 C C . ASP A 1 536 ? 25.093 -15.082 -16.099 1.00 94.44 536 ASP A C 1
ATOM 4111 O O . ASP A 1 536 ? 26.193 -14.523 -16.050 1.00 94.44 536 ASP A O 1
ATOM 4115 N N . ALA A 1 537 ? 24.092 -14.618 -16.858 1.00 94.25 537 ALA A N 1
ATOM 4116 C CA . ALA A 1 537 ? 24.242 -13.524 -17.817 1.00 94.25 537 ALA A CA 1
ATOM 4117 C C . ALA A 1 537 ? 24.767 -12.230 -17.169 1.00 94.25 537 ALA A C 1
ATOM 4119 O O . ALA A 1 537 ? 25.666 -11.576 -17.698 1.00 94.25 537 ALA A O 1
ATOM 4120 N N . LEU A 1 538 ? 24.242 -11.843 -16.000 1.00 94.25 538 LEU A N 1
ATOM 4121 C CA . LEU A 1 538 ? 24.695 -10.634 -15.309 1.00 94.25 538 LEU A CA 1
ATOM 4122 C C . LEU A 1 538 ? 26.142 -10.762 -14.815 1.00 94.25 538 LEU A C 1
ATOM 4124 O O . LEU A 1 538 ? 26.927 -9.822 -14.970 1.00 94.25 538 LEU A O 1
ATOM 4128 N N . LEU A 1 539 ? 26.499 -11.887 -14.193 1.00 94.06 539 LEU A N 1
ATOM 4129 C CA . LEU A 1 539 ? 27.827 -12.101 -13.620 1.00 94.06 539 LEU A CA 1
ATOM 4130 C C . LEU A 1 539 ? 28.901 -12.239 -14.698 1.00 94.06 539 LEU A C 1
ATOM 4132 O O . LEU A 1 539 ? 30.018 -11.778 -14.461 1.00 94.06 539 LEU A O 1
ATOM 4136 N N . GLU A 1 540 ? 28.570 -12.756 -15.883 1.00 94.06 540 GLU A N 1
ATOM 4137 C CA . GLU A 1 540 ? 29.474 -12.783 -17.039 1.00 94.06 540 GLU A CA 1
ATOM 4138 C C . GLU A 1 540 ? 29.945 -11.370 -17.434 1.00 94.06 540 GLU A C 1
ATOM 4140 O O . GLU A 1 540 ? 31.104 -11.168 -17.798 1.00 94.06 540 GLU A O 1
ATOM 4145 N N . THR A 1 541 ? 29.099 -10.345 -17.261 1.00 92.19 541 THR A N 1
ATOM 4146 C CA . THR A 1 541 ? 29.475 -8.942 -17.541 1.00 92.19 541 THR A CA 1
ATOM 4147 C C . THR A 1 541 ? 30.395 -8.313 -16.487 1.00 92.19 541 THR A C 1
ATOM 4149 O O . THR A 1 541 ? 30.928 -7.219 -16.691 1.00 92.19 541 THR A O 1
ATOM 4152 N N . ILE A 1 542 ? 30.558 -8.960 -15.330 1.00 91.06 542 ILE A N 1
ATOM 4153 C CA . ILE A 1 542 ? 31.207 -8.384 -14.143 1.00 91.06 542 ILE A CA 1
ATOM 4154 C C . ILE A 1 542 ? 32.480 -9.143 -13.772 1.00 91.06 542 ILE A C 1
ATOM 4156 O O . ILE A 1 542 ? 33.476 -8.521 -13.387 1.00 91.06 542 ILE A O 1
ATOM 4160 N N . LEU A 1 543 ? 32.438 -10.472 -13.818 1.00 92.56 543 LEU A N 1
ATOM 4161 C CA . LEU A 1 543 ? 33.509 -11.334 -13.347 1.00 92.56 543 LEU A CA 1
ATOM 4162 C C . LEU A 1 543 ? 34.462 -11.702 -14.487 1.00 92.56 543 LEU A C 1
ATOM 4164 O O . LEU A 1 543 ? 34.022 -12.031 -15.585 1.00 92.56 543 LEU A O 1
ATOM 4168 N N . PRO A 1 544 ? 35.782 -11.693 -14.239 1.00 91.94 544 PRO A N 1
ATOM 4169 C CA . PRO A 1 544 ? 36.718 -12.306 -15.163 1.00 91.94 544 PRO A CA 1
ATOM 4170 C C . PRO A 1 544 ? 36.555 -13.843 -15.155 1.00 91.94 544 PRO A C 1
ATOM 4172 O O . PRO A 1 544 ? 36.091 -14.403 -14.155 1.00 91.94 544 PRO A O 1
ATOM 4175 N N . PRO A 1 545 ? 36.968 -14.544 -16.231 1.00 91.56 545 PRO A N 1
ATOM 4176 C CA . PRO A 1 545 ? 36.724 -15.982 -16.385 1.00 91.56 545 PRO A CA 1
ATOM 4177 C C . PRO A 1 545 ? 37.275 -16.869 -15.261 1.00 91.56 545 PRO A C 1
ATOM 4179 O O . PRO A 1 545 ? 36.726 -17.929 -14.996 1.00 91.56 545 PRO A O 1
ATOM 4182 N N . ASP A 1 546 ? 38.357 -16.458 -14.598 1.00 91.50 546 ASP A N 1
ATOM 4183 C CA . ASP A 1 546 ? 39.002 -17.198 -13.508 1.00 91.50 546 ASP A CA 1
ATOM 4184 C C . ASP A 1 546 ? 38.227 -17.149 -12.185 1.00 91.50 546 ASP A C 1
ATOM 4186 O O . ASP A 1 546 ? 38.417 -18.022 -11.345 1.00 91.50 546 ASP A O 1
ATOM 4190 N N . ARG A 1 547 ? 37.339 -16.162 -12.014 1.00 92.38 547 ARG A N 1
ATOM 4191 C CA . ARG A 1 547 ? 36.456 -16.029 -10.841 1.00 92.38 547 ARG A CA 1
ATOM 4192 C C . ARG A 1 547 ? 35.058 -16.599 -11.090 1.00 92.38 547 ARG A C 1
ATOM 4194 O O . ARG A 1 547 ? 34.235 -16.644 -10.178 1.00 92.38 547 ARG A O 1
ATOM 4201 N N . TYR A 1 548 ? 34.761 -16.993 -12.324 1.00 91.38 548 TYR A N 1
ATOM 4202 C CA . TYR A 1 548 ? 33.446 -17.471 -12.726 1.00 91.38 548 TYR A CA 1
ATOM 4203 C C . TYR A 1 548 ? 33.193 -18.891 -12.210 1.00 91.38 548 TYR A C 1
ATOM 4205 O O . TYR A 1 548 ? 33.930 -19.816 -12.550 1.00 91.38 548 TYR A O 1
ATOM 4213 N N . GLY A 1 549 ? 32.165 -19.075 -11.375 1.00 86.62 549 GLY A N 1
ATOM 4214 C CA . GLY A 1 549 ? 31.891 -20.368 -10.736 1.00 86.62 549 GLY A CA 1
ATOM 4215 C C . GLY A 1 549 ? 32.933 -20.792 -9.691 1.00 86.62 549 GLY A C 1
ATOM 4216 O O . GLY A 1 549 ? 32.953 -21.960 -9.304 1.00 86.62 549 GLY A O 1
ATOM 4217 N N . ASP A 1 550 ? 33.803 -19.881 -9.242 1.00 92.50 550 ASP A N 1
ATOM 4218 C CA . ASP A 1 550 ? 34.788 -20.154 -8.193 1.00 92.50 550 ASP A CA 1
ATOM 4219 C C . ASP A 1 550 ? 34.085 -20.276 -6.823 1.00 92.50 550 ASP A C 1
ATOM 4221 O O . ASP A 1 550 ? 33.449 -19.313 -6.382 1.00 92.50 550 ASP A O 1
ATOM 4225 N N . PRO A 1 551 ? 34.177 -21.427 -6.125 1.00 91.38 551 PRO A N 1
ATOM 4226 C CA . PRO A 1 551 ? 33.564 -21.608 -4.812 1.00 91.38 551 PRO A CA 1
ATOM 4227 C C . PRO A 1 551 ? 34.141 -20.687 -3.728 1.00 91.38 551 PRO A C 1
ATOM 4229 O O . PRO A 1 551 ? 33.468 -20.469 -2.722 1.00 91.38 551 PRO A O 1
ATOM 4232 N N . ASP A 1 552 ? 35.340 -20.136 -3.896 1.00 92.38 552 ASP A N 1
ATOM 4233 C CA . ASP A 1 552 ? 35.926 -19.211 -2.922 1.00 92.38 552 ASP A CA 1
ATOM 4234 C C . ASP A 1 552 ? 35.612 -17.738 -3.250 1.00 92.38 552 ASP A C 1
ATOM 4236 O O . ASP A 1 552 ? 35.841 -16.848 -2.421 1.00 92.38 552 ASP A O 1
ATOM 4240 N N . ASP A 1 553 ? 35.032 -17.458 -4.423 1.00 92.88 553 ASP A N 1
ATOM 4241 C CA . ASP A 1 553 ? 34.668 -16.102 -4.822 1.00 92.88 553 ASP A CA 1
ATOM 4242 C C . ASP A 1 553 ? 33.301 -15.673 -4.250 1.00 92.88 553 ASP A C 1
ATOM 4244 O O . ASP A 1 553 ? 32.307 -16.381 -4.426 1.00 92.88 553 ASP A O 1
ATOM 4248 N N . PRO A 1 554 ? 33.180 -14.479 -3.632 1.00 89.69 554 PRO A N 1
ATOM 4249 C CA . PRO A 1 554 ? 31.915 -14.004 -3.063 1.00 89.69 554 PRO A CA 1
ATOM 4250 C C . PRO A 1 554 ? 30.754 -13.861 -4.057 1.00 89.69 554 PRO A C 1
ATOM 4252 O O . PRO A 1 554 ? 29.598 -13.853 -3.633 1.00 89.69 554 PRO A O 1
ATOM 4255 N N . LEU A 1 555 ? 31.048 -13.699 -5.351 1.00 92.06 555 LEU A N 1
ATOM 4256 C CA . LEU A 1 555 ? 30.058 -13.617 -6.422 1.00 92.06 555 LEU A CA 1
ATOM 4257 C C . LEU A 1 555 ? 30.038 -14.899 -7.254 1.00 92.06 555 LEU A C 1
ATOM 4259 O O . LEU A 1 555 ? 28.963 -15.428 -7.500 1.00 92.06 555 LEU A O 1
ATOM 4263 N N . GLY A 1 556 ? 31.201 -15.424 -7.644 1.00 89.81 556 GLY A N 1
ATOM 4264 C CA . GLY A 1 556 ? 31.320 -16.645 -8.445 1.00 89.81 556 GLY A CA 1
ATOM 4265 C C . GLY A 1 556 ? 30.714 -17.882 -7.779 1.00 89.81 556 GLY A C 1
ATOM 4266 O O . GLY A 1 556 ? 30.118 -18.711 -8.469 1.00 89.81 556 GLY A O 1
ATOM 4267 N N . ASN A 1 557 ? 30.765 -17.969 -6.443 1.00 91.75 557 ASN A N 1
ATOM 4268 C CA . ASN A 1 557 ? 30.240 -19.105 -5.682 1.00 91.75 557 ASN A CA 1
ATOM 4269 C C . ASN A 1 557 ? 28.738 -19.333 -5.908 1.00 91.75 557 ASN A C 1
ATOM 4271 O O . ASN A 1 557 ? 28.293 -20.471 -5.815 1.00 91.75 557 ASN A O 1
ATOM 4275 N N . VAL A 1 558 ? 27.946 -18.306 -6.248 1.00 92.69 558 VAL A N 1
ATOM 4276 C CA . VAL A 1 558 ? 26.493 -18.497 -6.443 1.00 92.69 558 VAL A CA 1
ATOM 4277 C C . VAL A 1 558 ? 26.148 -19.344 -7.664 1.00 92.69 558 VAL A C 1
ATOM 4279 O O . VAL A 1 558 ? 25.042 -19.873 -7.734 1.00 92.69 558 VAL A O 1
ATOM 4282 N N . LEU A 1 559 ? 27.088 -19.478 -8.602 1.00 92.38 559 LEU A N 1
ATOM 4283 C CA . LEU A 1 559 ? 26.984 -20.357 -9.766 1.00 92.38 559 LEU A CA 1
ATOM 4284 C C . LEU A 1 559 ? 27.589 -21.745 -9.488 1.00 92.38 559 LEU A C 1
ATOM 4286 O O . LEU A 1 559 ? 27.377 -22.682 -10.258 1.00 92.38 559 LEU A O 1
ATOM 4290 N N . PHE A 1 560 ? 28.339 -21.898 -8.391 1.00 91.88 560 PHE A N 1
ATOM 4291 C CA . PHE A 1 560 ? 28.933 -23.169 -7.988 1.00 91.88 560 PHE A CA 1
ATOM 4292 C C . PHE A 1 560 ? 27.878 -24.102 -7.381 1.00 91.88 560 PHE A C 1
ATOM 4294 O O . PHE A 1 560 ? 26.955 -23.668 -6.701 1.00 91.88 560 PHE A O 1
ATOM 4301 N N . TRP A 1 561 ? 28.010 -25.411 -7.607 1.00 88.00 561 TRP A N 1
ATOM 4302 C CA . TRP A 1 561 ? 26.992 -26.379 -7.200 1.00 88.00 561 TRP A CA 1
ATOM 4303 C C . TRP A 1 561 ? 26.915 -26.587 -5.668 1.00 88.00 561 TRP A C 1
ATOM 4305 O O . TRP A 1 561 ? 27.939 -26.910 -5.057 1.00 88.00 561 TRP A O 1
ATOM 4315 N N . PRO A 1 562 ? 25.713 -26.541 -5.050 1.00 90.88 562 PRO A N 1
ATOM 4316 C CA . PRO A 1 562 ? 24.419 -26.194 -5.649 1.00 90.88 562 PRO A CA 1
ATOM 4317 C C . PRO A 1 562 ? 24.255 -24.670 -5.823 1.00 90.88 562 PRO A C 1
ATOM 4319 O O . PRO A 1 562 ? 24.492 -23.936 -4.861 1.00 90.88 562 PRO A O 1
ATOM 4322 N N . PRO A 1 563 ? 23.823 -24.196 -7.009 1.00 90.94 563 PRO A N 1
ATOM 4323 C CA . PRO A 1 563 ? 23.746 -22.768 -7.288 1.00 90.94 563 PRO A CA 1
ATOM 4324 C C . PRO A 1 563 ? 22.651 -22.097 -6.456 1.00 90.94 563 PRO A C 1
ATOM 4326 O O . PRO A 1 563 ? 21.548 -22.629 -6.307 1.00 90.94 563 PRO A O 1
ATOM 4329 N N . ASP A 1 564 ? 22.954 -20.908 -5.940 1.00 90.94 564 ASP A N 1
ATOM 4330 C CA . ASP A 1 564 ? 22.044 -20.122 -5.106 1.00 90.94 564 ASP A CA 1
ATOM 4331 C C . ASP A 1 564 ? 22.222 -18.611 -5.354 1.00 90.94 564 ASP A C 1
ATOM 4333 O O . ASP A 1 564 ? 22.903 -17.912 -4.588 1.00 90.94 564 ASP A O 1
ATOM 4337 N N . PRO A 1 565 ? 21.607 -18.077 -6.427 1.00 90.25 565 PRO A N 1
ATOM 4338 C CA . PRO A 1 565 ? 21.711 -16.663 -6.784 1.00 90.25 565 PRO A CA 1
ATOM 4339 C C . PRO A 1 565 ? 21.046 -15.724 -5.764 1.00 90.25 565 PRO A C 1
ATOM 4341 O O . PRO A 1 565 ? 21.313 -14.522 -5.778 1.00 90.25 565 PRO A O 1
ATOM 4344 N N . LEU A 1 566 ? 20.227 -16.230 -4.833 1.00 89.25 566 LEU A N 1
ATOM 4345 C CA . LEU A 1 566 ? 19.598 -15.397 -3.802 1.00 89.25 566 LEU A CA 1
ATOM 4346 C C . LEU A 1 566 ? 20.624 -14.863 -2.788 1.00 89.25 566 LEU A C 1
ATOM 4348 O O . LEU A 1 566 ? 20.413 -13.813 -2.176 1.00 89.25 566 LEU A O 1
ATOM 4352 N N . ARG A 1 567 ? 21.779 -15.528 -2.640 1.00 88.56 567 ARG A N 1
ATOM 4353 C CA . ARG A 1 567 ? 22.831 -15.137 -1.681 1.00 88.56 567 ARG A CA 1
ATOM 4354 C C . ARG A 1 567 ? 23.447 -13.771 -1.963 1.00 88.56 567 ARG A C 1
ATOM 4356 O O . ARG A 1 567 ? 23.975 -13.145 -1.044 1.00 88.56 567 ARG A O 1
ATOM 4363 N N . VAL A 1 568 ? 23.366 -13.287 -3.201 1.00 91.19 568 VAL A N 1
ATOM 4364 C CA . VAL A 1 568 ? 23.958 -12.005 -3.615 1.00 91.19 568 VAL A CA 1
ATOM 4365 C C . VAL A 1 568 ? 22.962 -10.849 -3.662 1.00 91.19 568 VAL A C 1
ATOM 4367 O O . VAL A 1 568 ? 23.370 -9.727 -3.949 1.00 91.19 568 VAL A O 1
ATOM 4370 N N . LEU A 1 569 ? 21.692 -11.054 -3.289 1.00 88.69 569 LEU A N 1
ATOM 4371 C CA . LEU A 1 569 ? 20.685 -9.979 -3.245 1.00 88.69 569 LEU A CA 1
ATOM 4372 C C . LEU A 1 569 ? 21.081 -8.822 -2.315 1.00 88.69 569 LEU A C 1
ATOM 4374 O O . LEU A 1 569 ? 20.760 -7.664 -2.572 1.00 88.69 569 LEU A O 1
ATOM 4378 N N . LYS A 1 570 ? 21.843 -9.113 -1.256 1.00 86.81 570 LYS A N 1
ATOM 4379 C CA . LYS A 1 570 ? 22.369 -8.108 -0.314 1.00 86.81 570 LYS A CA 1
ATOM 4380 C C . LYS A 1 570 ? 23.785 -7.636 -0.657 1.00 86.81 570 LYS A C 1
ATOM 4382 O O . LYS A 1 570 ? 24.368 -6.854 0.090 1.00 86.81 570 LYS A O 1
ATOM 4387 N N . HIS A 1 571 ? 24.367 -8.107 -1.762 1.00 91.56 571 HIS A N 1
ATOM 4388 C CA . HIS A 1 571 ? 25.721 -7.731 -2.148 1.00 91.56 571 HIS A CA 1
ATOM 4389 C C . HIS A 1 571 ? 25.755 -6.265 -2.620 1.00 91.56 571 HIS A C 1
ATOM 4391 O O . HIS A 1 571 ? 24.976 -5.893 -3.498 1.00 91.56 571 HIS A O 1
ATOM 4397 N N . PRO A 1 572 ? 26.685 -5.424 -2.135 1.00 88.38 572 PRO A N 1
ATOM 4398 C CA . PRO A 1 572 ? 26.658 -3.979 -2.388 1.00 88.38 572 PRO A CA 1
ATOM 4399 C C . PRO A 1 572 ? 26.813 -3.591 -3.865 1.00 88.38 572 PRO A C 1
ATOM 4401 O O . PRO A 1 572 ? 26.356 -2.532 -4.276 1.00 88.38 572 PRO A O 1
ATOM 4404 N N . MET A 1 573 ? 27.470 -4.430 -4.673 1.00 87.62 573 MET A N 1
ATOM 4405 C CA . MET A 1 573 ? 27.749 -4.114 -6.081 1.00 87.62 573 MET A CA 1
ATOM 4406 C C . MET A 1 573 ? 26.703 -4.654 -7.068 1.00 87.62 573 MET A C 1
ATOM 4408 O O . MET A 1 573 ? 26.506 -4.056 -8.124 1.00 87.62 573 MET A O 1
ATOM 4412 N N . VAL A 1 574 ? 26.067 -5.788 -6.753 1.00 92.12 574 VAL A N 1
ATOM 4413 C CA . VAL A 1 574 ? 25.182 -6.514 -7.689 1.00 92.12 574 VAL A CA 1
ATOM 4414 C C . VAL A 1 574 ? 23.786 -6.753 -7.129 1.00 92.12 574 VAL A C 1
ATOM 4416 O O . VAL A 1 574 ? 22.903 -7.130 -7.882 1.00 92.12 574 VAL A O 1
ATOM 4419 N N . GLY A 1 575 ? 23.562 -6.513 -5.836 1.00 93.06 575 GLY A N 1
ATOM 4420 C CA . GLY A 1 575 ? 22.320 -6.863 -5.156 1.00 93.06 575 GLY A CA 1
ATOM 4421 C C . GLY A 1 575 ? 21.090 -6.200 -5.759 1.00 93.06 575 GLY A C 1
ATOM 4422 O O . GLY A 1 575 ? 20.102 -6.880 -6.007 1.00 93.06 575 GLY A O 1
ATOM 4423 N N . SER A 1 576 ? 21.169 -4.910 -6.096 1.00 93.50 576 SER A N 1
ATOM 4424 C CA . SER A 1 576 ? 20.065 -4.203 -6.758 1.00 93.50 576 SER A CA 1
ATOM 4425 C C . SER A 1 576 ? 19.797 -4.702 -8.183 1.00 93.50 576 SER A C 1
ATOM 4427 O O . SER A 1 576 ? 18.645 -4.854 -8.574 1.00 93.50 576 SER A O 1
ATOM 4429 N N . TRP A 1 577 ? 20.840 -5.060 -8.939 1.00 95.25 577 TRP A N 1
ATOM 4430 C CA . TRP A 1 577 ? 20.691 -5.707 -10.250 1.00 95.25 577 TRP A CA 1
ATOM 4431 C C . TRP A 1 577 ? 20.102 -7.121 -10.134 1.00 95.25 577 TRP A C 1
ATOM 4433 O O . TRP A 1 577 ? 19.296 -7.528 -10.964 1.00 95.25 577 TRP A O 1
ATOM 4443 N N . MET A 1 578 ? 20.451 -7.856 -9.078 1.00 93.88 578 MET A N 1
ATOM 4444 C CA . MET A 1 578 ? 19.908 -9.187 -8.814 1.00 93.88 578 MET A CA 1
ATOM 4445 C C . MET A 1 578 ? 18.461 -9.154 -8.317 1.00 93.88 578 MET A C 1
ATOM 4447 O O . MET A 1 578 ? 17.686 -10.036 -8.679 1.00 93.88 578 MET A O 1
ATOM 4451 N N . ARG A 1 579 ? 18.058 -8.136 -7.544 1.00 92.31 579 ARG A N 1
ATOM 4452 C CA . ARG A 1 579 ? 16.644 -7.905 -7.203 1.00 92.31 579 ARG A CA 1
ATOM 4453 C C . ARG A 1 579 ? 15.814 -7.608 -8.449 1.00 92.31 579 ARG A C 1
ATOM 4455 O O . ARG A 1 579 ? 14.745 -8.189 -8.613 1.00 92.31 579 ARG A O 1
ATOM 4462 N N . LEU A 1 580 ? 16.345 -6.799 -9.366 1.00 94.06 580 LEU A N 1
ATOM 4463 C CA . LEU A 1 580 ? 15.731 -6.565 -10.674 1.00 94.06 580 LEU A CA 1
ATOM 4464 C C . LEU A 1 580 ? 15.568 -7.872 -11.476 1.00 94.06 580 LEU A C 1
ATOM 4466 O O . LEU A 1 580 ? 14.484 -8.150 -11.985 1.00 94.06 580 LEU A O 1
ATOM 4470 N N . ALA A 1 581 ? 16.606 -8.713 -11.531 1.00 93.94 581 ALA A N 1
ATOM 4471 C CA . ALA A 1 581 ? 16.537 -10.030 -12.170 1.00 93.94 581 ALA A CA 1
ATOM 4472 C C . ALA A 1 581 ? 15.484 -10.956 -11.524 1.00 93.94 581 ALA A C 1
ATOM 4474 O O . ALA A 1 581 ? 14.738 -11.653 -12.218 1.00 93.94 581 ALA A O 1
ATOM 4475 N N . ALA A 1 582 ? 15.382 -10.948 -10.192 1.00 91.75 582 ALA A N 1
ATOM 4476 C CA . ALA A 1 582 ? 14.377 -11.712 -9.454 1.00 91.75 582 ALA A CA 1
ATOM 4477 C C . ALA A 1 582 ? 12.948 -11.237 -9.769 1.00 91.75 582 ALA A C 1
ATOM 4479 O O . ALA A 1 582 ? 12.061 -12.060 -10.013 1.00 91.75 582 ALA A O 1
ATOM 4480 N N . ALA A 1 583 ? 12.739 -9.919 -9.855 1.00 91.62 583 ALA A N 1
ATOM 4481 C CA . ALA A 1 583 ? 11.457 -9.334 -10.234 1.00 91.62 583 ALA A CA 1
ATOM 4482 C C . ALA A 1 583 ? 11.029 -9.736 -11.659 1.00 91.62 583 ALA A C 1
ATOM 4484 O O . ALA A 1 583 ? 9.883 -10.156 -11.849 1.00 91.62 583 ALA A O 1
ATOM 4485 N N . LEU A 1 584 ? 11.950 -9.690 -12.632 1.00 92.00 584 LEU A N 1
ATOM 4486 C CA . LEU A 1 584 ? 11.697 -10.094 -14.024 1.00 92.00 584 LEU A CA 1
ATOM 4487 C C . LEU A 1 584 ? 11.331 -11.580 -14.136 1.00 92.00 584 LEU A C 1
ATOM 4489 O O . LEU A 1 584 ? 10.309 -11.926 -14.724 1.00 92.00 584 LEU A O 1
ATOM 4493 N N . THR A 1 585 ? 12.093 -12.456 -13.481 1.00 90.44 585 THR A N 1
ATOM 4494 C CA . THR A 1 585 ? 11.889 -13.920 -13.526 1.00 90.44 585 THR A CA 1
ATOM 4495 C C . THR A 1 585 ? 10.724 -14.412 -12.652 1.00 90.44 585 THR A C 1
ATOM 4497 O O . THR A 1 585 ? 10.550 -15.614 -12.439 1.00 90.44 585 THR A O 1
ATOM 4500 N N . ALA A 1 586 ? 9.907 -13.491 -12.118 1.00 82.19 586 ALA A N 1
ATOM 4501 C CA . ALA A 1 586 ? 8.793 -13.766 -11.208 1.00 82.19 586 ALA A CA 1
ATOM 4502 C C . ALA A 1 586 ? 9.187 -14.608 -9.978 1.00 82.19 586 ALA A C 1
ATOM 4504 O O . ALA A 1 586 ? 8.341 -15.280 -9.380 1.00 82.19 586 ALA A O 1
ATOM 4505 N N . ARG A 1 587 ? 10.464 -14.580 -9.586 1.00 70.06 587 ARG A N 1
ATOM 4506 C CA . ARG A 1 587 ? 10.941 -15.202 -8.356 1.00 70.06 587 ARG A CA 1
ATOM 4507 C C . ARG A 1 587 ? 10.820 -14.168 -7.256 1.00 70.06 587 ARG A C 1
ATOM 4509 O O . ARG A 1 587 ? 11.618 -13.242 -7.166 1.00 70.06 587 ARG A O 1
ATOM 4516 N N . GLY A 1 588 ? 9.784 -14.330 -6.437 1.00 56.97 588 GLY A N 1
ATOM 4517 C CA . GLY A 1 588 ? 9.622 -13.531 -5.233 1.00 56.97 588 GLY A CA 1
ATOM 4518 C C . GLY A 1 588 ? 10.886 -13.635 -4.390 1.00 56.97 588 GLY A C 1
ATOM 4519 O O . GLY A 1 588 ? 11.274 -14.727 -3.966 1.00 56.97 588 GLY A O 1
ATOM 4520 N N . VAL A 1 589 ? 11.534 -12.500 -4.158 1.00 55.59 589 VAL A N 1
ATOM 4521 C CA . VAL A 1 589 ? 12.409 -12.375 -3.008 1.00 55.59 589 VAL A CA 1
ATOM 4522 C C . VAL A 1 589 ? 11.456 -12.287 -1.825 1.00 55.59 589 VAL A C 1
ATOM 4524 O O . VAL A 1 589 ? 10.892 -11.230 -1.567 1.00 55.59 589 VAL A O 1
ATOM 4527 N N . ASN A 1 590 ? 11.212 -13.405 -1.139 1.00 51.69 590 ASN A N 1
ATOM 4528 C CA . ASN A 1 590 ? 10.528 -13.377 0.153 1.00 51.69 590 ASN A CA 1
ATOM 4529 C C . ASN A 1 590 ? 11.493 -12.747 1.165 1.00 51.69 590 ASN A C 1
ATOM 4531 O O . ASN A 1 590 ? 12.086 -13.434 1.997 1.00 51.69 590 ASN A O 1
ATOM 4535 N N . GLU A 1 591 ? 11.732 -11.445 1.035 1.00 53.16 591 GLU A N 1
ATOM 4536 C CA . GLU A 1 591 ? 12.549 -10.671 1.950 1.00 53.16 591 GLU A CA 1
ATOM 4537 C C . GLU A 1 591 ? 11.753 -10.508 3.250 1.00 53.16 591 GLU A C 1
ATOM 4539 O O . GLU A 1 591 ? 11.058 -9.531 3.497 1.00 53.16 591 GLU A O 1
ATOM 4544 N N . ASN A 1 592 ? 11.874 -11.532 4.097 1.00 58.34 592 ASN A N 1
ATOM 4545 C CA . ASN A 1 592 ? 11.435 -11.564 5.483 1.00 58.34 592 ASN A CA 1
ATOM 4546 C C . ASN A 1 592 ? 9.937 -11.234 5.663 1.00 58.34 592 ASN A C 1
ATOM 4548 O O . ASN A 1 592 ? 9.596 -10.137 6.102 1.00 58.34 592 ASN A O 1
ATOM 4552 N N . ASN A 1 593 ? 9.032 -12.183 5.414 1.00 74.31 593 ASN A N 1
ATOM 4553 C CA . ASN A 1 593 ? 7.741 -12.130 6.102 1.00 74.31 593 ASN A CA 1
ATOM 4554 C C . ASN A 1 593 ? 7.967 -12.654 7.528 1.00 74.31 593 ASN A C 1
ATOM 4556 O O . ASN A 1 593 ? 8.360 -13.810 7.699 1.00 74.31 593 ASN A O 1
ATOM 4560 N N . GLN A 1 594 ? 7.821 -11.794 8.535 1.00 85.00 594 GLN A N 1
ATOM 4561 C CA . GLN A 1 594 ? 7.972 -12.180 9.936 1.00 85.00 594 GLN A CA 1
ATOM 4562 C C . GLN A 1 594 ? 6.620 -12.097 10.624 1.00 85.00 594 GLN A C 1
ATOM 4564 O O . GLN A 1 594 ? 6.079 -11.014 10.820 1.00 85.00 594 GLN A O 1
ATOM 4569 N N . THR A 1 595 ? 6.096 -13.243 11.040 1.00 90.69 595 THR A N 1
ATOM 4570 C CA . THR A 1 595 ? 4.913 -13.279 11.896 1.00 90.69 595 THR A CA 1
ATOM 4571 C C . THR A 1 595 ? 5.315 -12.953 13.327 1.00 90.69 595 THR A C 1
ATOM 4573 O O . THR A 1 595 ? 6.130 -13.654 13.929 1.00 90.69 595 THR A O 1
ATOM 4576 N N . VAL A 1 596 ? 4.730 -11.891 13.872 1.00 92.50 596 VAL A N 1
ATOM 4577 C CA . VAL A 1 596 ? 4.859 -11.499 15.274 1.00 92.50 596 VAL A CA 1
ATOM 4578 C C . VAL A 1 596 ? 3.592 -11.914 16.011 1.00 92.50 596 VAL A C 1
ATOM 4580 O O . VAL A 1 596 ? 2.482 -11.770 15.497 1.00 92.50 596 VAL A O 1
ATOM 4583 N N . GLN A 1 597 ? 3.758 -12.441 17.220 1.00 93.19 597 GLN A N 1
ATOM 4584 C CA . GLN A 1 597 ? 2.651 -12.799 18.097 1.00 93.19 597 GLN A CA 1
ATOM 4585 C C . GLN A 1 597 ? 2.591 -11.812 19.264 1.00 93.19 597 GLN A C 1
ATOM 4587 O O . GLN A 1 597 ? 3.582 -11.629 19.967 1.00 93.19 597 GLN A O 1
ATOM 4592 N N . MET A 1 598 ? 1.423 -11.206 19.477 1.00 93.94 598 MET A N 1
ATOM 4593 C CA . MET A 1 598 ? 1.126 -10.391 20.657 1.00 93.94 598 MET A CA 1
ATOM 4594 C C . MET A 1 598 ? 0.152 -11.138 21.572 1.00 93.94 598 MET A C 1
ATOM 4596 O O . MET A 1 598 ? -0.808 -11.741 21.092 1.00 93.94 598 MET A O 1
ATOM 4600 N N . GLY A 1 599 ? 0.361 -11.067 22.884 1.00 91.62 599 GLY A N 1
ATOM 4601 C CA . GLY A 1 599 ? -0.491 -11.748 23.863 1.00 91.62 599 GLY A CA 1
ATOM 4602 C C . GLY A 1 599 ? 0.279 -12.739 24.740 1.00 91.62 599 GLY A C 1
ATOM 4603 O O . GLY A 1 599 ? 1.511 -12.767 24.696 1.00 91.62 599 GLY A O 1
ATOM 4604 N N . PRO A 1 600 ? -0.424 -13.526 25.570 1.00 90.31 600 PRO A N 1
ATOM 4605 C CA . PRO A 1 600 ? 0.191 -14.586 26.358 1.00 90.31 600 PRO A CA 1
ATOM 4606 C C . PRO A 1 600 ? 0.841 -15.660 25.472 1.00 90.31 600 PRO A C 1
ATOM 4608 O O . PRO A 1 600 ? 0.506 -15.842 24.297 1.00 90.31 600 PRO A O 1
ATOM 4611 N N . GLN A 1 601 ? 1.777 -16.399 26.066 1.00 87.00 601 GLN A N 1
ATOM 4612 C CA . GLN A 1 601 ? 2.238 -17.656 25.495 1.00 87.00 601 GLN A CA 1
ATOM 4613 C C . GLN A 1 601 ? 1.099 -18.678 25.586 1.00 87.00 601 GLN A C 1
ATOM 4615 O O . GLN A 1 601 ? 0.461 -18.796 26.627 1.00 87.00 601 GLN A O 1
ATOM 4620 N N . LEU A 1 602 ? 0.845 -19.389 24.490 1.00 87.75 602 LEU A N 1
ATOM 4621 C CA . LEU A 1 602 ? -0.231 -20.373 24.396 1.00 87.75 602 LEU A CA 1
ATOM 4622 C C . LEU A 1 602 ? 0.278 -21.724 24.920 1.00 87.75 602 LEU A C 1
ATOM 4624 O O . LEU A 1 602 ? 1.230 -22.280 24.367 1.00 87.75 602 LEU A O 1
ATOM 4628 N N . GLU A 1 603 ? -0.322 -22.225 25.995 1.00 82.75 603 GLU A N 1
ATOM 4629 C CA . GLU A 1 603 ? -0.016 -23.501 26.653 1.00 82.75 603 GLU A CA 1
ATOM 4630 C C . GLU A 1 603 ? -1.081 -24.577 26.363 1.00 82.75 603 GLU A C 1
ATOM 4632 O O . GLU A 1 603 ? -0.755 -25.766 26.317 1.00 82.75 603 GLU A O 1
ATOM 4637 N N . GLN A 1 604 ? -2.335 -24.177 26.134 1.00 73.38 604 GLN A N 1
ATOM 4638 C CA . GLN A 1 604 ? -3.452 -25.037 25.757 1.00 73.38 604 GLN A CA 1
ATOM 4639 C C . GLN A 1 604 ? -3.189 -25.724 24.415 1.00 73.38 604 GLN A C 1
ATOM 4641 O O . GLN A 1 604 ? -2.689 -25.130 23.461 1.00 73.38 604 GLN A O 1
ATOM 4646 N N . GLN A 1 605 ? -3.536 -27.009 24.354 1.00 69.88 605 GLN A N 1
ATOM 4647 C CA . GLN A 1 605 ? -3.406 -27.844 23.165 1.00 69.88 605 GLN A CA 1
ATOM 4648 C C . GLN A 1 605 ? -4.708 -28.604 22.930 1.00 69.88 605 GLN A C 1
ATOM 4650 O O . GLN A 1 605 ? -5.334 -29.087 23.879 1.00 69.88 605 GLN A O 1
ATOM 4655 N N . ALA A 1 606 ? -5.069 -28.751 21.657 1.00 68.19 606 ALA A N 1
ATOM 4656 C CA . ALA A 1 606 ? -6.123 -29.639 21.194 1.00 68.19 606 ALA A CA 1
ATOM 4657 C C . ALA A 1 606 ? -5.998 -31.030 21.839 1.00 68.19 606 ALA A C 1
ATOM 4659 O O . ALA A 1 606 ? -4.942 -31.663 21.777 1.00 68.19 606 ALA A O 1
ATOM 4660 N N . LEU A 1 607 ? -7.087 -31.565 22.397 1.00 66.94 607 LEU A N 1
ATOM 4661 C CA . LEU A 1 607 ? -7.104 -32.901 23.018 1.00 66.94 607 LEU A CA 1
ATOM 4662 C C . LEU A 1 607 ? -6.980 -34.062 22.003 1.00 66.94 607 LEU A C 1
ATOM 4664 O O . LEU A 1 607 ? -7.107 -35.230 22.369 1.00 66.94 607 LEU A O 1
ATOM 4668 N N . TRP A 1 608 ? -6.688 -33.778 20.731 1.00 53.22 608 TRP A N 1
ATOM 4669 C CA . TRP A 1 608 ? -6.642 -34.755 19.644 1.00 53.22 608 TRP A CA 1
ATOM 4670 C C . TRP A 1 608 ? -5.212 -35.120 19.231 1.00 53.22 608 TRP A C 1
ATOM 4672 O O . TRP A 1 608 ? -4.831 -34.957 18.078 1.00 53.22 608 TRP A O 1
ATOM 4682 N N . CYS A 1 609 ? -4.429 -35.654 20.172 1.00 44.00 609 CYS A N 1
ATOM 4683 C CA . CYS A 1 609 ? -3.305 -36.567 19.908 1.00 44.00 609 CYS A CA 1
ATOM 4684 C C . CYS A 1 609 ? -2.929 -37.333 21.187 1.00 44.00 609 CYS A C 1
ATOM 4686 O O . CYS A 1 609 ? -1.834 -37.214 21.731 1.00 44.00 609 CYS A O 1
ATOM 4688 N N . THR A 1 610 ? -3.860 -38.129 21.708 1.00 43.44 610 THR A N 1
ATOM 4689 C CA . THR A 1 610 ? -3.520 -39.298 22.538 1.00 43.44 610 THR A CA 1
ATOM 4690 C C . THR A 1 610 ? -4.660 -40.310 22.467 1.00 43.44 610 THR A C 1
ATOM 4692 O O . THR A 1 610 ? -5.494 -40.411 23.360 1.00 43.44 610 THR A O 1
ATOM 4695 N N . VAL A 1 611 ? -4.715 -41.053 21.362 1.00 43.00 611 VAL A N 1
ATOM 4696 C CA . VAL A 1 611 ? -5.340 -42.379 21.340 1.00 43.00 611 VAL A CA 1
ATOM 4697 C C . VAL A 1 611 ? -4.360 -43.309 20.624 1.00 43.00 611 VAL A C 1
ATOM 4699 O O . VAL A 1 611 ? -4.287 -43.285 19.400 1.00 43.00 611 VAL A O 1
ATOM 4702 N N . ASP A 1 612 ? -3.592 -44.013 21.461 1.00 38.44 612 ASP A N 1
ATOM 4703 C CA . ASP A 1 612 ? -2.759 -45.221 21.282 1.00 38.44 612 ASP A CA 1
ATOM 4704 C C . ASP A 1 612 ? -1.817 -45.382 20.074 1.00 38.44 612 ASP A C 1
ATOM 4706 O O . ASP A 1 612 ? -2.281 -45.613 18.933 1.00 38.44 612 ASP A O 1
#